Protein AF-A0A7Y4TZD8-F1 (afdb_monomer_lite)

Sequence (500 aa):
GLGSERELTDCLTLKDLHPASLALIRWRAQEIAGVLINPVQSFHPNSPPPSDTVLLTSAMRKTEESSTPYAEWLRQLRDVCTACDIPLIFDEVYTGFRLAPGGAQEYFGVRADLVVYGKTVAGGMPIGVVCGKRELMKRFDSDHPMRIAYVIGTFSAHPLVMGAMNEFLRWATQADTAHVYDTAQQRCARWVQATNQQLAASALPLRVVHFGTVWTVLFKEPSRYNWLLQYYLRAEGVTLSWVGTGRCLSSLDFTEDDYQELQDKLLRAARTMRSDAWWLSEEQQPGRAKIMRSRLVREMVGSLVRVPAPRMPAPLKNFYTEIMRRKHDDHVASHSNLINQFFHLLSSSVFIYCYVLVFSDLTLAMSLGLAALFVRQIGHAILEPPCHDKEELLLGLNTRKKTMVVGGYLLIPVIHLVSAGSVSLETLGATIPVVAWQWLLMTLAVVGGHVSYLAWKHDLRSAMIWFVKLATDPLTDIAAYYTSPSRLVQALQARKGEAL

Radius of gyration: 33.3 Å; chains: 1; bounding box: 78×75×93 Å

pLDDT: mean 82.66, std 14.9, range [31.16, 98.69]

Structure (mmCIF, N/CA/C/O backbone):
data_AF-A0A7Y4TZD8-F1
#
_entry.id   AF-A0A7Y4TZD8-F1
#
loop_
_atom_site.group_PDB
_atom_site.id
_atom_site.type_symbol
_atom_site.label_atom_id
_atom_site.label_alt_id
_atom_site.label_comp_id
_atom_site.label_asym_id
_atom_site.label_entity_id
_atom_site.label_seq_id
_atom_site.pdbx_PDB_ins_code
_atom_site.Cartn_x
_atom_site.Cartn_y
_atom_site.Cartn_z
_atom_site.occupancy
_atom_site.B_iso_or_equiv
_atom_site.auth_seq_id
_atom_site.auth_comp_id
_atom_site.auth_asym_id
_atom_site.auth_atom_id
_atom_site.pdbx_PDB_model_num
ATOM 1 N N . GLY A 1 1 ? -8.790 11.652 -5.255 1.00 31.16 1 GLY A N 1
ATOM 2 C CA . GLY A 1 1 ? -9.564 10.475 -5.706 1.00 31.16 1 GLY A CA 1
ATOM 3 C C . GLY A 1 1 ? -10.866 10.957 -6.310 1.00 31.16 1 GLY A C 1
ATOM 4 O O . GLY A 1 1 ? -11.084 12.160 -6.318 1.00 31.16 1 GLY A O 1
ATOM 5 N N . LEU A 1 2 ? -11.722 10.066 -6.814 1.00 34.69 2 LEU A N 1
ATOM 6 C CA . LEU A 1 2 ? -13.110 10.429 -7.130 1.00 34.69 2 LEU A CA 1
ATOM 7 C C . LEU A 1 2 ? -13.821 10.735 -5.803 1.00 34.69 2 LEU A C 1
ATOM 9 O O . LEU A 1 2 ? -14.190 9.821 -5.074 1.00 34.69 2 LEU A O 1
ATOM 13 N N . GLY A 1 3 ? -13.883 12.016 -5.450 1.00 44.25 3 GLY A N 1
ATOM 14 C CA . GLY A 1 3 ? -14.346 12.504 -4.153 1.00 44.25 3 GLY A CA 1
ATOM 15 C C . GLY A 1 3 ? -13.482 13.672 -3.687 1.00 44.25 3 GLY A C 1
ATOM 16 O O . GLY A 1 3 ? -12.367 13.455 -3.222 1.00 44.25 3 GLY A O 1
ATOM 17 N N . SER A 1 4 ? -14.026 14.883 -3.842 1.00 42.81 4 SER A N 1
ATOM 18 C CA . SER A 1 4 ? -13.440 16.196 -3.531 1.00 42.81 4 SER A CA 1
ATOM 19 C C . SER A 1 4 ? -12.148 16.549 -4.289 1.00 42.81 4 SER A C 1
ATOM 21 O O . SER A 1 4 ? -11.066 16.039 -4.011 1.00 42.81 4 SER A O 1
ATOM 23 N N . GLU A 1 5 ? -12.255 17.498 -5.225 1.00 53.72 5 GLU A N 1
ATOM 24 C CA . GLU A 1 5 ? -11.124 18.173 -5.884 1.00 53.72 5 GLU A CA 1
ATOM 25 C C . GLU A 1 5 ? -10.515 19.270 -4.989 1.00 53.72 5 GLU A C 1
ATOM 27 O O . GLU A 1 5 ? -10.215 20.372 -5.443 1.00 53.72 5 GLU A O 1
ATOM 32 N N . ARG A 1 6 ? -10.373 19.013 -3.686 1.00 64.44 6 ARG A N 1
ATOM 33 C CA . ARG A 1 6 ? -9.735 19.967 -2.778 1.00 64.44 6 ARG A CA 1
ATOM 34 C C . ARG A 1 6 ? -8.214 19.823 -2.857 1.00 64.44 6 ARG A C 1
ATOM 36 O O . ARG A 1 6 ? -7.688 18.710 -2.836 1.00 64.44 6 ARG A O 1
ATOM 43 N N . GLU A 1 7 ? -7.500 20.947 -2.910 1.00 65.81 7 GLU A N 1
ATOM 44 C CA . GLU A 1 7 ? -6.047 20.953 -2.723 1.00 65.81 7 GLU A CA 1
ATOM 45 C C . GLU A 1 7 ? -5.698 20.433 -1.318 1.00 65.81 7 GLU A C 1
ATOM 47 O O . GLU A 1 7 ? -6.195 20.943 -0.313 1.00 65.81 7 GLU A O 1
ATOM 52 N N . LEU A 1 8 ? -4.848 19.403 -1.253 1.00 68.31 8 LEU A N 1
ATOM 53 C CA . LEU A 1 8 ? -4.367 18.798 -0.006 1.00 68.31 8 LEU A CA 1
ATOM 54 C C . LEU A 1 8 ? -3.302 19.697 0.639 1.00 68.31 8 LEU A C 1
ATOM 56 O O . LEU A 1 8 ? -2.109 19.408 0.573 1.00 68.31 8 LEU A O 1
ATOM 60 N N . THR A 1 9 ? -3.729 20.813 1.223 1.00 83.19 9 THR A N 1
ATOM 61 C CA . THR A 1 9 ? -2.857 21.751 1.951 1.00 83.19 9 THR A CA 1
ATOM 62 C C . THR A 1 9 ? -2.741 21.428 3.443 1.00 83.19 9 THR A C 1
ATOM 64 O O . THR A 1 9 ? -1.870 21.964 4.120 1.00 83.19 9 THR A O 1
ATOM 67 N N . ASP A 1 10 ? -3.584 20.527 3.946 1.00 87.69 10 ASP A N 1
ATOM 68 C CA . ASP A 1 10 ? -3.750 20.164 5.357 1.00 87.69 10 ASP A CA 1
ATOM 69 C C . ASP A 1 10 ? -3.404 18.693 5.652 1.00 87.69 10 ASP A C 1
ATOM 71 O O . ASP A 1 10 ? -3.784 18.148 6.685 1.00 87.69 10 ASP A O 1
ATOM 75 N N . CYS A 1 11 ? -2.663 18.033 4.756 1.00 91.19 11 CYS A N 1
ATOM 76 C CA . CYS A 1 11 ? -2.251 16.641 4.918 1.00 91.19 11 CYS A CA 1
ATOM 77 C C . CYS A 1 11 ? -0.734 16.487 4.766 1.00 91.19 11 CYS A C 1
ATOM 79 O O . CYS A 1 11 ? -0.155 16.843 3.739 1.00 91.19 11 CYS A O 1
ATOM 81 N N . LEU A 1 12 ? -0.090 15.906 5.782 1.00 91.69 12 LEU A N 1
ATOM 82 C CA . LEU A 1 12 ? 1.316 15.510 5.741 1.00 91.69 12 LEU A CA 1
ATOM 83 C C . LEU A 1 12 ? 1.401 14.005 5.490 1.00 91.69 12 LEU A C 1
ATOM 85 O O . LEU A 1 12 ? 0.898 13.211 6.280 1.00 91.69 12 LEU A O 1
ATOM 89 N N . THR A 1 13 ? 2.057 13.607 4.399 1.00 92.19 13 THR A N 1
ATOM 90 C CA . THR A 1 13 ? 2.325 12.192 4.105 1.00 92.19 13 THR A CA 1
ATOM 91 C C . THR A 1 13 ? 3.734 11.843 4.554 1.00 92.19 13 THR A C 1
ATOM 93 O O . THR A 1 13 ? 4.719 12.421 4.096 1.00 92.19 13 THR A O 1
ATOM 96 N N . LEU A 1 14 ? 3.823 10.921 5.507 1.00 92.94 14 LEU A N 1
ATOM 97 C CA . LEU A 1 14 ? 5.066 10.527 6.158 1.00 92.94 14 LEU A CA 1
ATOM 98 C C . LEU A 1 14 ? 5.384 9.063 5.856 1.00 92.94 14 LEU A C 1
ATOM 100 O O . LEU A 1 14 ? 4.533 8.319 5.375 1.00 92.94 14 LEU A O 1
ATOM 104 N N . LYS A 1 15 ? 6.635 8.672 6.099 1.00 92.00 15 LYS A N 1
ATOM 105 C CA . LYS A 1 15 ? 7.133 7.335 5.807 1.00 92.00 15 LYS A CA 1
ATOM 106 C C . LYS A 1 15 ? 7.081 6.480 7.076 1.00 92.00 15 LYS A C 1
ATOM 108 O O . LYS A 1 15 ? 7.725 6.812 8.068 1.00 92.00 15 LYS A O 1
ATOM 113 N N . ASP A 1 16 ? 6.376 5.359 7.023 1.00 90.50 16 ASP A N 1
ATOM 114 C CA . ASP A 1 16 ? 6.403 4.329 8.060 1.00 90.50 16 ASP A CA 1
ATOM 115 C C . ASP A 1 16 ? 7.829 3.794 8.240 1.00 90.50 16 ASP A C 1
ATOM 117 O O . ASP A 1 16 ? 8.602 3.716 7.277 1.00 90.50 16 ASP A O 1
ATOM 121 N N . LEU A 1 17 ? 8.170 3.380 9.463 1.00 91.00 17 LEU A N 1
ATOM 122 C CA . LEU A 1 17 ? 9.485 2.827 9.813 1.00 91.00 17 LEU A CA 1
ATOM 123 C C . LEU A 1 17 ? 10.653 3.804 9.568 1.00 91.00 17 LEU A C 1
ATOM 125 O O . LEU A 1 17 ? 11.784 3.374 9.335 1.00 91.00 17 LEU A O 1
ATOM 129 N N . HIS A 1 18 ? 10.406 5.119 9.589 1.00 94.00 18 HIS A N 1
ATOM 130 C CA . HIS A 1 18 ? 11.447 6.123 9.374 1.00 94.00 18 HIS A CA 1
ATOM 131 C C . HIS A 1 18 ? 11.551 7.121 10.542 1.00 94.00 18 HIS A C 1
ATOM 133 O O . HIS A 1 18 ? 10.610 7.881 10.784 1.00 94.00 18 HIS A O 1
ATOM 139 N N . PRO A 1 19 ? 12.710 7.228 11.224 1.00 94.62 19 PRO A N 1
ATOM 140 C CA . PRO A 1 19 ? 12.874 8.116 12.381 1.00 94.62 19 PRO A CA 1
ATOM 141 C C . PRO A 1 19 ? 12.549 9.591 12.104 1.00 94.62 19 PRO A C 1
ATOM 143 O O . PRO A 1 19 ? 12.002 10.277 12.966 1.00 94.62 19 PRO A O 1
ATOM 146 N N . ALA A 1 20 ? 12.826 10.083 10.888 1.00 97.12 20 ALA A N 1
ATOM 147 C CA . ALA A 1 20 ? 12.509 11.468 10.519 1.00 97.12 20 ALA A CA 1
ATOM 148 C C . ALA A 1 20 ? 11.002 11.773 10.554 1.00 97.12 20 ALA A C 1
ATOM 150 O O . ALA A 1 20 ? 10.621 12.915 10.785 1.00 97.12 20 ALA A O 1
ATOM 151 N N . SER A 1 21 ? 10.141 10.769 10.363 1.00 97.00 21 SER A N 1
ATOM 152 C CA . SER A 1 21 ? 8.694 10.955 10.463 1.00 97.00 21 SER A CA 1
ATOM 153 C C . SER A 1 21 ? 8.269 11.214 11.907 1.00 97.00 21 SER A C 1
ATOM 155 O O . SER A 1 21 ? 7.516 12.151 12.150 1.00 97.00 21 SER A O 1
ATOM 157 N N . LEU A 1 22 ? 8.847 10.498 12.876 1.00 98.00 22 LEU A N 1
ATOM 158 C CA . LEU A 1 22 ? 8.639 10.779 14.301 1.00 98.00 22 LEU A CA 1
ATOM 159 C C . LEU A 1 22 ? 9.198 12.152 14.700 1.00 98.00 22 LEU A C 1
ATOM 161 O O . LEU A 1 22 ? 8.562 12.885 15.453 1.00 98.00 22 LEU A O 1
ATOM 165 N N . ALA A 1 23 ? 10.377 12.521 14.190 1.00 97.75 23 ALA A N 1
ATOM 166 C CA . ALA A 1 23 ? 10.980 13.828 14.455 1.00 97.75 23 ALA A CA 1
ATOM 167 C C . ALA A 1 23 ? 10.119 14.985 13.921 1.00 97.75 23 ALA A C 1
ATOM 169 O O . ALA A 1 23 ? 9.941 15.984 14.611 1.00 97.75 23 ALA A O 1
ATOM 170 N N . LEU A 1 24 ? 9.545 14.833 12.725 1.00 97.50 24 LEU A N 1
ATOM 171 C CA . LEU A 1 24 ? 8.686 15.847 12.122 1.00 97.50 24 LEU A CA 1
ATOM 172 C C . LEU A 1 24 ? 7.352 15.995 12.864 1.00 97.50 24 LEU A C 1
ATOM 174 O O . LEU A 1 24 ? 6.910 17.125 13.053 1.00 97.50 24 LEU A O 1
ATOM 178 N N . ILE A 1 25 ? 6.756 14.893 13.339 1.00 98.06 25 ILE A N 1
ATOM 179 C CA . ILE A 1 25 ? 5.557 14.948 14.195 1.00 98.06 25 ILE A CA 1
ATOM 180 C C . ILE A 1 25 ? 5.851 15.753 15.465 1.00 98.06 25 ILE A C 1
ATOM 182 O O . ILE A 1 25 ? 5.081 16.644 15.808 1.00 98.06 25 ILE A O 1
ATOM 186 N N . ARG A 1 26 ? 6.995 15.507 16.121 1.00 98.06 26 ARG A N 1
ATOM 187 C CA . ARG A 1 26 ? 7.417 16.297 17.291 1.00 98.06 26 ARG A CA 1
ATOM 188 C C . ARG A 1 26 ? 7.615 17.772 16.946 1.00 98.06 26 ARG A C 1
ATOM 190 O O . ARG A 1 26 ? 7.174 18.640 17.689 1.00 98.06 26 ARG A O 1
ATOM 197 N N . TRP A 1 27 ? 8.282 18.052 15.827 1.00 97.75 27 TRP A N 1
ATOM 198 C CA . TRP A 1 27 ? 8.618 19.415 15.416 1.00 97.75 27 TRP A CA 1
ATOM 199 C C . TRP A 1 27 ? 7.383 20.258 15.075 1.00 97.75 27 TRP A C 1
ATOM 201 O O . TRP A 1 27 ? 7.335 21.431 15.431 1.00 97.75 27 TRP A O 1
ATOM 211 N N . ARG A 1 28 ? 6.370 19.661 14.435 1.00 96.94 28 ARG A N 1
ATOM 212 C CA . ARG A 1 28 ? 5.128 20.343 14.032 1.00 96.94 28 ARG A CA 1
ATOM 213 C C . ARG A 1 28 ? 3.932 19.993 14.910 1.00 96.94 28 ARG A C 1
ATOM 215 O O . ARG A 1 28 ? 2.798 20.079 14.451 1.00 96.94 28 ARG A O 1
ATOM 222 N N . ALA A 1 29 ? 4.162 19.597 16.161 1.00 96.88 29 ALA A N 1
ATOM 223 C CA . ALA A 1 29 ? 3.106 19.081 17.030 1.00 96.88 29 ALA A CA 1
ATOM 224 C C . ALA A 1 29 ? 1.896 20.024 17.148 1.00 96.88 29 ALA A C 1
ATOM 226 O O . ALA A 1 29 ? 0.758 19.581 17.068 1.00 96.88 29 ALA A O 1
ATOM 227 N N . GLN A 1 30 ? 2.150 21.332 17.233 1.00 96.19 30 GLN A N 1
ATOM 228 C CA . GLN A 1 30 ? 1.119 22.372 17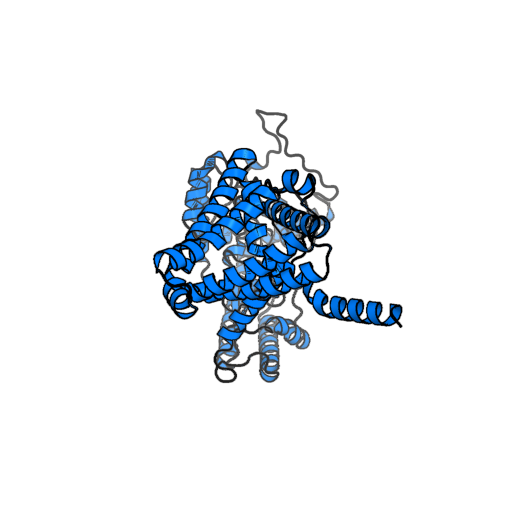.358 1.00 96.19 30 GLN A CA 1
ATOM 229 C C . GLN A 1 30 ? 0.262 22.568 16.093 1.00 96.19 30 GLN A C 1
ATOM 231 O O . GLN A 1 30 ? -0.743 23.270 16.131 1.00 96.19 30 GLN A O 1
ATOM 236 N N . GLU A 1 31 ? 0.655 21.974 14.966 1.00 95.75 31 GLU A N 1
ATOM 237 C CA . GLU A 1 31 ? -0.034 22.099 13.678 1.00 95.75 31 GLU A CA 1
ATOM 238 C C . GLU A 1 31 ? -0.778 20.813 13.281 1.00 95.75 31 GLU A C 1
ATOM 240 O O . GLU A 1 31 ? -1.495 20.793 12.280 1.00 95.75 31 GLU A O 1
ATOM 245 N N . ILE A 1 32 ? -0.595 19.719 14.029 1.00 97.12 32 ILE A N 1
ATOM 246 C CA . ILE A 1 32 ? -1.112 18.394 13.679 1.00 97.12 32 ILE A CA 1
ATOM 247 C C . ILE A 1 32 ? -2.362 18.096 14.509 1.00 97.12 32 ILE A C 1
ATOM 249 O O . ILE A 1 32 ? -2.285 17.859 15.708 1.00 97.12 32 ILE A O 1
ATOM 253 N N . ALA A 1 33 ? -3.518 18.029 13.845 1.00 95.50 33 ALA A N 1
ATOM 254 C CA . ALA A 1 33 ? -4.793 17.705 14.493 1.00 95.50 33 ALA A CA 1
ATOM 255 C C . ALA A 1 33 ? -4.950 16.213 14.856 1.00 95.50 33 ALA A C 1
ATOM 257 O O . ALA A 1 33 ? -5.783 15.853 15.683 1.00 95.50 33 ALA A O 1
ATOM 258 N N . GLY A 1 34 ? -4.186 15.332 14.213 1.00 97.38 34 GLY A N 1
ATOM 259 C CA . GLY A 1 34 ? -4.222 13.894 14.450 1.00 97.38 34 GLY A CA 1
ATOM 260 C C . GLY A 1 34 ? -3.286 13.150 13.507 1.00 97.38 34 GLY A C 1
ATOM 261 O O . GLY A 1 34 ? -2.982 13.623 12.410 1.00 97.38 34 GLY A O 1
ATOM 262 N N . VAL A 1 35 ? -2.837 11.973 13.928 1.00 98.19 35 VAL A N 1
ATOM 263 C CA . VAL A 1 35 ? -2.028 11.071 13.104 1.00 98.19 35 VAL A CA 1
ATOM 264 C C . VAL A 1 35 ? -2.875 9.867 12.729 1.00 98.19 35 VAL A C 1
ATOM 266 O O . VAL A 1 35 ? -3.227 9.063 13.585 1.00 98.19 35 VAL A O 1
ATOM 269 N N . LEU A 1 36 ? -3.186 9.732 11.441 1.00 97.50 36 LEU A N 1
ATOM 270 C CA . LEU A 1 36 ? -3.895 8.578 10.894 1.00 97.50 36 LEU A CA 1
ATOM 271 C C . LEU A 1 36 ? -2.901 7.554 10.348 1.00 97.50 36 LEU A C 1
ATOM 273 O O . LEU A 1 36 ? -2.093 7.879 9.480 1.00 97.50 36 LEU A O 1
ATOM 277 N N . ILE A 1 37 ? -3.010 6.308 10.803 1.00 95.31 37 ILE A N 1
ATOM 278 C CA . ILE A 1 37 ? -2.233 5.183 10.281 1.00 95.31 37 ILE A CA 1
ATOM 279 C C . ILE A 1 37 ? -3.145 3.997 9.986 1.00 95.31 37 ILE A C 1
ATOM 281 O O . ILE A 1 37 ? -4.092 3.726 10.721 1.00 95.31 37 ILE A O 1
ATOM 285 N N . ASN A 1 38 ? -2.861 3.280 8.901 1.00 93.31 38 ASN A N 1
ATOM 286 C CA . ASN A 1 38 ? -3.525 2.021 8.590 1.00 93.31 38 ASN A CA 1
ATOM 287 C C . ASN A 1 38 ? -2.574 0.865 8.940 1.00 93.31 38 ASN A C 1
ATOM 289 O O . ASN A 1 38 ? -1.604 0.663 8.203 1.00 93.31 38 ASN A O 1
ATOM 293 N N . PRO A 1 39 ? -2.834 0.079 10.005 1.00 90.81 39 PRO A N 1
ATOM 294 C CA . PRO A 1 39 ? -1.927 -0.982 10.448 1.00 90.81 39 PRO A CA 1
ATOM 295 C C . PRO A 1 39 ? -1.656 -2.076 9.404 1.00 90.81 39 PRO A C 1
ATOM 297 O O . PRO A 1 39 ? -0.681 -2.818 9.532 1.00 90.81 39 PRO A O 1
ATOM 300 N N . VAL A 1 40 ? -2.455 -2.169 8.329 1.00 85.75 40 VAL A N 1
ATOM 301 C CA . VAL A 1 40 ? -2.164 -3.060 7.191 1.00 85.75 40 VAL A CA 1
ATOM 302 C C . VAL A 1 40 ? -0.855 -2.701 6.478 1.00 85.75 40 VAL A C 1
ATOM 304 O O . VAL A 1 40 ? -0.294 -3.544 5.783 1.00 85.75 40 VAL A O 1
ATOM 307 N N . GLN A 1 41 ? -0.340 -1.477 6.654 1.00 81.62 41 GLN A N 1
ATOM 308 C CA . GLN A 1 41 ? 0.971 -1.066 6.141 1.00 81.62 41 GLN A CA 1
ATOM 309 C C . GLN A 1 41 ? 2.112 -1.920 6.706 1.00 81.62 41 GLN A C 1
ATOM 311 O O . GLN A 1 41 ? 3.137 -2.034 6.045 1.00 81.62 41 GLN A O 1
ATOM 316 N N . SER A 1 42 ? 1.919 -2.622 7.828 1.00 79.31 42 SER A N 1
ATOM 317 C CA . SER A 1 42 ? 2.833 -3.687 8.273 1.00 79.31 42 SER A CA 1
ATOM 318 C C . SER A 1 42 ? 3.115 -4.738 7.192 1.00 79.31 42 SER A C 1
ATOM 320 O O . SER A 1 42 ? 4.225 -5.254 7.103 1.00 79.31 42 SER A O 1
ATOM 322 N N . PHE A 1 43 ? 2.135 -5.027 6.330 1.00 74.75 43 PHE A N 1
ATOM 323 C CA . PHE A 1 43 ? 2.238 -6.046 5.288 1.00 74.75 43 PHE A CA 1
ATOM 324 C C . PHE A 1 43 ? 2.904 -5.540 3.997 1.00 74.75 43 PHE A C 1
ATOM 326 O O . PHE A 1 43 ? 3.431 -6.325 3.203 1.00 74.75 43 PHE A O 1
ATOM 333 N N . HIS A 1 44 ? 2.876 -4.226 3.764 1.00 77.00 44 HIS A N 1
ATOM 334 C CA . HIS A 1 44 ? 3.448 -3.581 2.580 1.00 77.00 44 HIS A CA 1
ATOM 335 C C . HIS A 1 44 ? 3.866 -2.126 2.884 1.00 77.00 44 HIS A C 1
ATOM 337 O O . HIS A 1 44 ? 3.261 -1.181 2.364 1.00 77.00 44 HIS A O 1
ATOM 343 N N . PRO A 1 45 ? 4.895 -1.918 3.725 1.00 77.62 45 PRO A N 1
ATOM 344 C CA . PRO A 1 45 ? 5.206 -0.598 4.261 1.00 77.62 45 PRO A CA 1
ATOM 345 C C . PRO A 1 45 ? 5.602 0.375 3.151 1.00 77.62 45 PRO A C 1
ATOM 347 O O . PRO A 1 45 ? 6.407 0.051 2.271 1.00 77.62 45 PRO A O 1
ATOM 350 N N . ASN A 1 46 ? 5.049 1.591 3.208 1.00 81.06 46 ASN A N 1
ATOM 351 C CA . ASN A 1 46 ? 5.344 2.693 2.281 1.00 81.06 46 ASN A CA 1
ATOM 352 C C . ASN A 1 46 ? 5.111 2.358 0.806 1.00 81.06 46 ASN A C 1
ATOM 354 O O . ASN A 1 46 ? 5.720 2.957 -0.083 1.00 81.06 46 ASN A O 1
ATOM 358 N N . SER A 1 47 ? 4.260 1.369 0.552 1.00 73.12 47 SER A N 1
ATOM 359 C CA . SER A 1 47 ? 3.966 0.875 -0.782 1.00 73.12 47 SER A CA 1
ATOM 360 C C . SER A 1 47 ? 2.470 1.007 -1.052 1.00 73.12 47 SER A C 1
ATOM 362 O O . SER A 1 47 ? 1.655 0.841 -0.136 1.00 73.12 47 SER A O 1
ATOM 364 N N . PRO A 1 48 ? 2.074 1.315 -2.300 1.00 66.38 48 PRO A N 1
ATOM 365 C CA . PRO A 1 48 ? 0.668 1.297 -2.661 1.00 66.38 48 PRO A CA 1
ATOM 366 C C . PRO A 1 48 ? 0.094 -0.113 -2.459 1.00 66.38 48 PRO A C 1
ATOM 368 O O . PRO A 1 48 ? 0.843 -1.096 -2.516 1.00 66.38 48 PRO A O 1
ATOM 371 N N . PRO A 1 49 ? -1.235 -0.235 -2.276 1.00 62.75 49 PRO A N 1
ATOM 372 C CA . PRO A 1 49 ? -1.883 -1.532 -2.239 1.00 62.75 49 PRO A CA 1
ATOM 373 C C . PRO A 1 49 ? -1.485 -2.354 -3.472 1.00 62.75 49 PRO A C 1
ATOM 375 O O . PRO A 1 49 ? -1.359 -1.789 -4.567 1.00 62.75 49 PRO A O 1
ATOM 378 N N . PRO A 1 50 ? -1.312 -3.673 -3.323 1.00 61.25 50 PRO A N 1
ATOM 379 C CA . PRO A 1 50 ? -1.016 -4.551 -4.441 1.00 61.25 50 PRO A CA 1
ATOM 380 C C . PRO A 1 50 ? -2.040 -4.349 -5.566 1.00 61.25 50 PRO A C 1
ATOM 382 O O . PRO A 1 50 ? -3.238 -4.536 -5.368 1.00 61.25 50 PRO A O 1
ATOM 385 N N . SER A 1 51 ? -1.561 -3.924 -6.731 1.00 58.16 51 SER A N 1
ATOM 386 C CA . SER A 1 51 ? -2.336 -3.784 -7.966 1.00 58.16 51 SER A CA 1
ATOM 387 C C . SER A 1 51 ? -1.561 -4.410 -9.120 1.00 58.16 51 SER A C 1
ATOM 389 O O . SER A 1 51 ? -0.360 -4.672 -8.984 1.00 58.16 51 SER A O 1
ATOM 391 N N . ASP A 1 52 ? -2.213 -4.614 -10.263 1.00 50.00 52 ASP A N 1
ATOM 392 C CA . ASP A 1 52 ? -1.571 -5.180 -11.456 1.00 50.00 52 ASP A CA 1
ATOM 393 C C . ASP A 1 52 ? -0.311 -4.406 -11.875 1.00 50.00 52 ASP A C 1
ATOM 395 O O . ASP A 1 52 ? 0.673 -4.996 -12.319 1.00 50.00 52 ASP A O 1
ATOM 399 N N . THR A 1 53 ? -0.272 -3.093 -11.630 1.00 47.22 53 THR A N 1
ATOM 400 C CA . THR A 1 53 ? 0.904 -2.250 -11.889 1.00 47.22 53 THR A CA 1
ATOM 401 C C . THR A 1 53 ? 2.070 -2.552 -10.938 1.00 47.22 53 THR A C 1
ATOM 403 O O . THR A 1 53 ? 3.230 -2.468 -11.336 1.00 47.22 53 THR A O 1
ATOM 406 N N . VAL A 1 54 ? 1.784 -2.945 -9.690 1.00 51.34 54 VAL A N 1
ATOM 407 C CA . VAL A 1 54 ? 2.781 -3.337 -8.672 1.00 51.34 54 VAL A CA 1
ATOM 408 C C . VAL A 1 54 ? 3.304 -4.762 -8.922 1.00 51.34 54 VAL A C 1
ATOM 410 O O . VAL A 1 54 ? 4.415 -5.092 -8.515 1.00 51.34 54 VAL A O 1
ATOM 413 N N . LEU A 1 55 ? 2.556 -5.606 -9.648 1.00 49.69 55 LEU A N 1
ATOM 414 C CA . LEU A 1 55 ? 2.983 -6.960 -10.044 1.00 49.69 55 LEU A CA 1
ATOM 415 C C . LEU A 1 55 ? 4.121 -6.975 -11.083 1.00 49.69 55 LEU A C 1
ATOM 417 O O . LEU A 1 55 ? 4.775 -8.004 -11.261 1.00 49.69 55 LEU A O 1
ATOM 421 N N . LEU A 1 56 ? 4.384 -5.842 -11.744 1.00 42.28 56 LEU A N 1
ATOM 422 C CA . LEU A 1 56 ? 5.424 -5.695 -12.770 1.00 42.28 56 LEU A CA 1
ATOM 423 C C . LEU A 1 56 ? 6.839 -5.551 -12.191 1.00 42.28 56 LEU A C 1
ATOM 425 O O . LEU A 1 56 ? 7.824 -5.760 -12.903 1.00 42.28 56 LEU A O 1
ATOM 429 N N . THR A 1 57 ? 6.962 -5.195 -10.911 1.00 39.28 57 THR A N 1
ATOM 430 C CA . THR A 1 57 ? 8.244 -4.992 -10.232 1.00 39.28 57 THR A CA 1
ATOM 431 C C . THR A 1 57 ? 8.367 -5.955 -9.054 1.00 39.28 57 THR A C 1
ATOM 433 O O . THR A 1 57 ? 8.214 -5.586 -7.894 1.00 39.28 57 THR A O 1
ATOM 436 N N . SER A 1 58 ? 8.722 -7.211 -9.348 1.00 40.88 58 SER A N 1
ATOM 437 C CA . SER A 1 58 ? 8.959 -8.287 -8.364 1.00 40.88 58 SER A CA 1
ATOM 438 C C . SER A 1 58 ? 9.868 -7.888 -7.183 1.00 40.88 58 SER A C 1
ATOM 440 O O . SER A 1 58 ? 9.784 -8.467 -6.108 1.00 40.88 58 SER A O 1
ATOM 442 N N . ALA A 1 59 ? 10.701 -6.855 -7.356 1.00 38.06 59 ALA A N 1
ATOM 443 C CA . ALA A 1 59 ? 11.598 -6.309 -6.337 1.00 38.06 59 ALA A CA 1
ATOM 444 C C . ALA A 1 59 ? 10.947 -5.335 -5.325 1.00 38.06 59 ALA A C 1
ATOM 446 O O . ALA A 1 59 ? 11.645 -4.864 -4.429 1.00 38.06 59 ALA A O 1
ATOM 447 N N . MET A 1 60 ? 9.660 -4.982 -5.457 1.00 37.72 60 MET A N 1
ATOM 448 C CA . MET A 1 60 ? 9.020 -3.962 -4.602 1.00 37.72 60 MET A CA 1
ATOM 449 C C . MET A 1 60 ? 8.166 -4.509 -3.456 1.00 37.72 60 MET A C 1
ATOM 451 O O . MET A 1 60 ? 7.670 -3.722 -2.656 1.00 37.72 60 MET A O 1
ATOM 455 N N . ARG A 1 61 ? 8.027 -5.830 -3.306 1.00 45.06 61 ARG A N 1
ATOM 456 C CA . ARG A 1 61 ? 7.399 -6.399 -2.107 1.00 45.06 61 ARG A CA 1
ATOM 457 C C . ARG A 1 61 ? 8.462 -6.798 -1.093 1.00 45.06 61 ARG A C 1
ATOM 459 O O . ARG A 1 61 ? 9.005 -7.896 -1.147 1.00 45.06 61 ARG A O 1
ATOM 466 N N . LYS A 1 62 ? 8.741 -5.889 -0.160 1.00 44.06 62 LYS A N 1
ATOM 467 C CA . LYS A 1 62 ? 9.369 -6.223 1.121 1.00 44.06 62 LYS A CA 1
ATOM 468 C C . LYS A 1 62 ? 8.253 -6.489 2.123 1.00 44.06 62 LYS A C 1
ATOM 470 O O . LYS A 1 62 ? 7.864 -5.599 2.868 1.00 44.06 62 LYS A O 1
ATOM 475 N N . THR A 1 63 ? 7.670 -7.677 2.057 1.00 47.81 63 THR A N 1
ATOM 476 C CA . THR A 1 63 ? 6.803 -8.155 3.132 1.00 47.81 63 THR A CA 1
ATOM 477 C C . THR A 1 63 ? 7.705 -8.938 4.074 1.00 47.81 63 THR A C 1
ATOM 479 O O . THR A 1 63 ? 8.233 -9.981 3.690 1.00 47.81 63 THR A O 1
ATOM 482 N N . GLU A 1 64 ? 7.972 -8.381 5.250 1.00 49.91 64 GLU A N 1
ATOM 483 C CA . GLU A 1 64 ? 8.757 -9.051 6.285 1.00 49.91 64 GLU A CA 1
ATOM 484 C C . GLU A 1 64 ? 7.816 -9.928 7.120 1.00 49.91 64 GLU A C 1
ATOM 486 O O . GLU A 1 64 ? 6.737 -9.495 7.513 1.00 49.91 64 GLU A O 1
ATOM 491 N N . GLU A 1 65 ? 8.208 -11.182 7.353 1.00 48.88 65 GLU A N 1
ATOM 492 C CA . GLU A 1 65 ? 7.427 -12.175 8.111 1.00 48.88 65 GLU A CA 1
ATOM 493 C C . GLU A 1 65 ? 7.305 -11.825 9.607 1.00 48.88 65 GLU A C 1
ATOM 495 O O . GLU A 1 65 ? 6.515 -12.439 10.319 1.00 48.88 65 GLU A O 1
ATOM 500 N N . SER A 1 66 ? 8.052 -10.831 10.102 1.00 51.38 66 SER A N 1
ATOM 501 C CA . SER A 1 66 ? 8.021 -10.433 11.508 1.00 51.38 66 SER A CA 1
ATOM 502 C C . SER A 1 66 ? 7.143 -9.203 11.725 1.00 51.38 66 SER A C 1
ATOM 504 O O . SER A 1 66 ? 7.491 -8.098 11.314 1.00 51.38 66 SER A O 1
ATOM 506 N N . SER A 1 67 ? 6.051 -9.364 12.466 1.00 64.88 67 SER A N 1
ATOM 507 C CA . SER A 1 67 ? 5.241 -8.259 12.996 1.00 64.88 67 SER A CA 1
ATOM 508 C C . SER A 1 67 ? 6.001 -7.360 13.986 1.00 64.88 67 SER A C 1
ATOM 510 O O . SER A 1 67 ? 5.568 -6.239 14.245 1.00 64.88 67 SER A O 1
ATOM 512 N N . THR A 1 68 ? 7.143 -7.813 14.514 1.00 76.62 68 THR A N 1
ATOM 513 C CA . THR A 1 68 ? 7.891 -7.165 15.604 1.00 76.62 68 THR A CA 1
ATOM 514 C C . THR A 1 68 ? 8.421 -5.759 15.285 1.00 76.62 68 THR A C 1
ATOM 516 O O . THR A 1 68 ? 8.158 -4.856 16.079 1.00 76.62 68 THR A O 1
ATOM 519 N N . PRO A 1 69 ? 9.113 -5.495 14.154 1.00 85.62 69 PRO A N 1
ATOM 520 C CA . PRO A 1 69 ? 9.612 -4.150 13.849 1.00 85.62 69 PRO A CA 1
ATOM 521 C C . PRO A 1 69 ? 8.480 -3.137 13.663 1.00 85.62 69 PRO A C 1
ATOM 523 O O . PRO A 1 69 ? 8.613 -1.973 14.037 1.00 85.62 69 PRO A O 1
ATOM 526 N N . TYR A 1 70 ? 7.346 -3.580 13.111 1.00 88.94 70 TYR A N 1
ATOM 527 C CA . TYR A 1 70 ? 6.188 -2.715 12.925 1.00 88.94 70 TYR A CA 1
ATOM 528 C C . TYR A 1 70 ? 5.430 -2.474 14.237 1.00 88.94 70 TYR A C 1
ATOM 530 O O . TYR A 1 70 ? 5.000 -1.351 14.484 1.00 88.94 70 TYR A O 1
ATOM 538 N N . ALA A 1 71 ? 5.321 -3.483 15.109 1.00 90.38 71 ALA A N 1
ATOM 539 C CA . ALA A 1 71 ? 4.785 -3.312 16.461 1.00 90.38 71 ALA A CA 1
ATOM 540 C C . ALA A 1 71 ? 5.588 -2.259 17.243 1.00 90.38 71 ALA A C 1
ATOM 542 O O . ALA A 1 71 ? 5.021 -1.332 17.819 1.00 90.38 71 ALA A O 1
ATOM 543 N N . GLU A 1 72 ? 6.918 -2.357 17.189 1.00 93.69 72 GLU A N 1
ATOM 544 C CA . GLU A 1 72 ? 7.827 -1.399 17.818 1.00 93.69 72 GLU A CA 1
ATOM 545 C C . GLU A 1 72 ? 7.667 0.014 17.238 1.00 93.69 72 GLU A C 1
ATOM 547 O O . GLU A 1 72 ? 7.604 0.993 17.979 1.00 93.69 72 GLU A O 1
ATOM 552 N N . TRP A 1 73 ? 7.521 0.133 15.919 1.00 94.69 73 TRP A N 1
ATOM 553 C CA . TRP A 1 73 ? 7.220 1.407 15.269 1.00 94.69 73 TRP A CA 1
ATOM 554 C C . TRP A 1 73 ? 5.893 2.017 15.726 1.00 94.69 73 TRP A C 1
ATOM 556 O O . TRP A 1 73 ? 5.848 3.205 16.043 1.00 94.69 73 TRP A O 1
ATOM 566 N N . LEU A 1 74 ? 4.820 1.222 15.797 1.00 96.31 74 LEU A N 1
ATOM 567 C CA . LEU A 1 74 ? 3.523 1.688 16.292 1.00 96.31 74 LEU A CA 1
ATOM 568 C C . LEU A 1 74 ? 3.609 2.136 17.753 1.00 96.31 74 LEU A C 1
ATOM 570 O O . LEU A 1 74 ? 2.996 3.141 18.113 1.00 96.31 74 LEU A O 1
ATOM 574 N N . ARG A 1 75 ? 4.399 1.439 18.577 1.00 97.31 75 ARG A N 1
ATOM 575 C CA . ARG A 1 75 ? 4.661 1.823 19.967 1.00 97.31 75 ARG A CA 1
ATOM 576 C C . ARG A 1 75 ? 5.379 3.170 20.046 1.00 97.31 75 ARG A C 1
ATOM 578 O O . ARG A 1 75 ? 4.911 4.066 20.738 1.00 97.31 75 ARG A O 1
ATOM 585 N N . GLN A 1 76 ? 6.442 3.365 19.268 1.00 98.12 76 GLN A N 1
ATOM 586 C CA . GLN A 1 76 ? 7.144 4.652 19.194 1.00 98.12 76 GLN A CA 1
ATOM 587 C C . GLN A 1 76 ? 6.238 5.777 18.681 1.00 98.12 76 GLN A C 1
ATOM 589 O O . GLN A 1 76 ? 6.273 6.890 19.205 1.00 98.12 76 GLN A O 1
ATOM 594 N N . LEU A 1 77 ? 5.407 5.501 17.673 1.00 98.19 77 LEU A N 1
ATOM 595 C CA . LEU A 1 77 ? 4.442 6.461 17.145 1.00 98.19 77 LEU A CA 1
ATOM 596 C C . LEU A 1 77 ? 3.414 6.860 18.208 1.00 98.19 77 LEU A C 1
ATOM 598 O O . LEU A 1 77 ? 3.144 8.049 18.377 1.00 98.19 77 LEU A O 1
ATOM 602 N N . ARG A 1 78 ? 2.886 5.884 18.954 1.00 98.50 78 ARG A N 1
ATOM 603 C CA . ARG A 1 78 ? 1.999 6.104 20.101 1.00 98.50 78 ARG A CA 1
ATOM 604 C C . ARG A 1 78 ? 2.665 6.962 21.167 1.00 98.50 78 ARG A C 1
ATOM 606 O O . ARG A 1 78 ? 2.034 7.915 21.618 1.00 98.50 78 ARG A O 1
ATOM 613 N N . ASP A 1 79 ? 3.910 6.668 21.529 1.00 98.50 79 ASP A N 1
ATOM 614 C CA . ASP A 1 79 ? 4.660 7.433 22.529 1.00 98.50 79 ASP A CA 1
ATOM 615 C C . ASP A 1 79 ? 4.837 8.894 22.092 1.00 98.50 79 ASP A C 1
ATOM 617 O O . ASP A 1 79 ? 4.597 9.810 22.877 1.00 98.50 79 ASP A O 1
ATOM 621 N N . VAL A 1 80 ? 5.177 9.133 20.817 1.00 98.44 80 VAL A N 1
ATOM 622 C CA . VAL A 1 80 ? 5.268 10.493 20.257 1.00 98.44 80 VAL A CA 1
ATOM 623 C C . VAL A 1 80 ? 3.923 11.207 20.279 1.00 98.44 80 VAL A C 1
ATOM 625 O O . VAL A 1 80 ? 3.856 12.345 20.732 1.00 98.44 80 VAL A O 1
ATOM 628 N N . CYS A 1 81 ? 2.859 10.552 19.817 1.00 98.44 81 CYS A N 1
ATOM 629 C CA . CYS A 1 81 ? 1.522 11.140 19.793 1.00 98.44 81 CYS A CA 1
ATOM 630 C C . CYS A 1 81 ? 1.065 11.523 21.207 1.00 98.44 81 CYS A C 1
ATOM 632 O O . CYS A 1 81 ? 0.591 12.631 21.417 1.00 98.44 81 CYS A O 1
ATOM 634 N N . THR A 1 82 ? 1.295 10.656 22.199 1.00 98.31 82 THR A N 1
ATOM 635 C CA . THR A 1 82 ? 1.012 10.955 23.611 1.00 98.31 82 THR A CA 1
ATOM 636 C C . THR A 1 82 ? 1.838 12.131 24.130 1.00 98.31 82 THR A C 1
ATOM 638 O O . THR A 1 82 ? 1.283 13.026 24.755 1.00 98.31 82 THR A O 1
ATOM 641 N N . ALA A 1 83 ? 3.149 12.156 23.870 1.00 98.25 83 ALA A N 1
ATOM 642 C CA . ALA A 1 83 ? 4.030 13.227 24.344 1.00 98.25 83 ALA A CA 1
ATOM 643 C C . ALA A 1 83 ? 3.702 14.598 23.728 1.00 98.25 83 ALA A C 1
ATOM 645 O O . ALA A 1 83 ? 3.998 15.630 24.325 1.00 98.25 83 ALA A O 1
ATOM 646 N N . CYS A 1 84 ? 3.113 14.604 22.533 1.00 98.19 84 CYS A N 1
ATOM 647 C CA . CYS A 1 84 ? 2.739 15.808 21.802 1.00 98.19 84 CYS A CA 1
ATOM 648 C C . CYS A 1 84 ? 1.258 16.192 21.950 1.00 98.19 84 CYS A C 1
ATOM 650 O O . CYS A 1 84 ? 0.858 17.174 21.336 1.00 98.19 84 CYS A O 1
ATOM 652 N N . ASP A 1 85 ? 0.469 15.436 22.724 1.00 97.38 85 ASP A N 1
ATOM 653 C CA . ASP A 1 85 ? -0.993 15.579 22.833 1.00 97.38 85 ASP A CA 1
ATOM 654 C C . ASP A 1 85 ? -1.719 15.542 21.471 1.00 97.38 85 ASP A C 1
ATOM 656 O O . ASP A 1 85 ? -2.634 16.307 21.181 1.00 97.38 85 ASP A O 1
ATOM 660 N N . ILE A 1 86 ? -1.279 14.634 20.597 1.00 98.31 86 ILE A N 1
ATOM 661 C CA . ILE A 1 86 ? -1.852 14.423 19.267 1.00 98.31 86 ILE A CA 1
ATOM 662 C C . ILE A 1 86 ? -2.665 13.123 19.278 1.00 98.31 86 ILE A C 1
ATOM 664 O O . ILE A 1 86 ? -2.118 12.071 19.625 1.00 98.31 86 ILE A O 1
ATOM 668 N N . PRO A 1 87 ? -3.938 13.131 18.841 1.00 98.12 87 PRO A N 1
ATOM 669 C CA . PRO A 1 87 ? -4.715 11.908 18.694 1.00 98.12 87 PRO A CA 1
ATOM 670 C C . PRO A 1 87 ? -4.096 10.950 17.669 1.00 98.12 87 PRO A C 1
ATOM 672 O O . PRO A 1 87 ? -3.952 11.284 16.490 1.00 98.12 87 PRO A O 1
ATOM 675 N N . LEU A 1 88 ? -3.779 9.730 18.099 1.00 98.62 88 LEU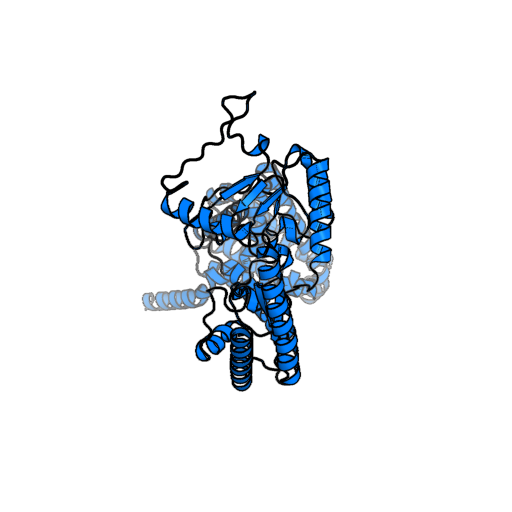 A N 1
ATOM 676 C CA . LEU A 1 88 ? -3.439 8.624 17.206 1.00 98.62 88 LEU A CA 1
ATOM 677 C C . LEU A 1 88 ? -4.724 7.938 16.737 1.00 98.62 88 LEU A C 1
ATOM 679 O O . LEU A 1 88 ? -5.540 7.507 17.553 1.00 98.62 88 LEU A O 1
ATOM 683 N N . ILE A 1 89 ? -4.882 7.804 15.425 1.00 98.69 89 ILE A N 1
ATOM 684 C CA . ILE A 1 89 ? -6.066 7.246 14.775 1.00 98.69 89 ILE A CA 1
ATOM 685 C C . ILE A 1 89 ? -5.660 5.996 14.000 1.00 98.69 89 ILE A C 1
ATOM 687 O O . ILE A 1 89 ? -4.822 6.066 13.100 1.00 98.69 89 ILE A O 1
ATOM 691 N N . PHE A 1 90 ? -6.270 4.856 14.319 1.00 98.25 90 PHE A N 1
ATOM 692 C CA . PHE A 1 90 ? -6.095 3.631 13.538 1.00 98.25 90 PHE A CA 1
ATOM 693 C C . PHE A 1 90 ? -7.222 3.473 12.513 1.00 98.25 90 PHE A C 1
ATOM 695 O O . PHE A 1 90 ? -8.401 3.424 12.862 1.00 98.25 90 PHE A O 1
ATOM 702 N N . ASP A 1 91 ? -6.861 3.351 11.237 1.00 97.75 91 ASP A N 1
ATOM 703 C CA . ASP A 1 91 ? -7.752 2.841 10.195 1.00 97.75 91 ASP A CA 1
ATOM 704 C C . ASP A 1 91 ? -7.744 1.310 10.235 1.00 97.75 91 ASP A C 1
ATOM 706 O O . ASP A 1 91 ? -6.916 0.641 9.615 1.00 97.75 91 ASP A O 1
ATOM 710 N N . GLU A 1 92 ? -8.694 0.764 10.983 1.00 96.94 92 GLU A N 1
ATOM 711 C CA . GLU A 1 92 ? -8.912 -0.664 11.172 1.00 96.94 92 GLU A CA 1
ATOM 712 C C . GLU A 1 92 ? -10.043 -1.203 10.287 1.00 96.94 92 GLU A C 1
ATOM 714 O O . GLU A 1 92 ? -10.576 -2.289 10.521 1.00 96.94 92 GLU A O 1
ATOM 719 N N . VAL A 1 93 ? -10.398 -0.503 9.203 1.00 95.62 93 VAL A N 1
ATOM 720 C CA . VAL A 1 93 ? -11.460 -0.943 8.283 1.00 95.62 93 VAL A CA 1
ATOM 721 C C . VAL A 1 93 ? -11.112 -2.282 7.612 1.00 95.62 93 VAL A C 1
ATOM 723 O O . VAL A 1 93 ? -11.990 -2.969 7.089 1.00 95.62 93 VAL A O 1
ATOM 726 N N . TYR A 1 94 ? -9.833 -2.663 7.565 1.00 91.06 94 TYR A N 1
ATOM 727 C CA . TYR A 1 94 ? -9.390 -3.970 7.065 1.00 91.06 94 TYR A CA 1
ATOM 728 C C . TYR A 1 94 ? -8.897 -4.917 8.167 1.00 91.06 94 TYR A C 1
ATOM 730 O O . TYR A 1 94 ? -9.150 -6.117 8.081 1.00 91.06 94 TYR A O 1
ATOM 738 N N . THR A 1 95 ? -8.188 -4.399 9.171 1.00 92.06 95 THR A N 1
ATOM 739 C CA . THR A 1 95 ? -7.531 -5.198 10.220 1.00 92.06 95 THR A CA 1
ATOM 740 C C . THR A 1 95 ? -8.422 -5.486 11.429 1.00 92.06 95 THR A C 1
ATOM 742 O O . THR A 1 95 ? -8.196 -6.482 12.124 1.00 92.06 95 THR A O 1
ATOM 745 N N . GLY A 1 96 ? -9.448 -4.661 11.653 1.00 94.69 96 GLY A N 1
ATOM 746 C CA . GLY A 1 96 ? -10.365 -4.778 12.779 1.00 94.69 96 GLY A CA 1
ATOM 747 C C . GLY A 1 96 ? -11.139 -6.088 12.734 1.00 94.69 96 GLY A C 1
ATOM 748 O O . GLY A 1 96 ? -11.667 -6.470 11.683 1.00 94.69 96 GLY A O 1
ATOM 749 N N . PHE A 1 97 ? -11.181 -6.785 13.873 1.00 94.75 97 PHE A N 1
ATOM 750 C CA . PHE A 1 97 ? -11.782 -8.116 14.008 1.00 94.75 97 PHE A CA 1
ATOM 751 C C . PHE A 1 97 ? -11.264 -9.135 12.977 1.00 94.75 97 PHE A C 1
ATOM 753 O O . PHE A 1 97 ? -11.986 -10.023 12.531 1.00 94.75 97 PHE A O 1
ATOM 760 N N . ARG A 1 98 ? -10.027 -8.962 12.502 1.00 92.31 98 ARG A N 1
ATOM 761 C CA . ARG A 1 98 ? -9.395 -9.875 11.540 1.00 92.31 98 ARG A CA 1
ATOM 762 C C . ARG A 1 98 ? -8.094 -10.441 12.072 1.00 92.31 98 ARG A C 1
ATOM 764 O O . ARG A 1 98 ? -7.862 -11.635 11.934 1.00 92.31 98 ARG A O 1
ATOM 771 N N . LEU A 1 99 ? -7.250 -9.585 12.635 1.00 90.19 99 LEU A N 1
ATOM 772 C CA . LEU A 1 99 ? -5.961 -10.004 13.192 1.00 90.19 99 LEU A CA 1
ATOM 773 C C . LEU A 1 99 ? -6.105 -10.634 14.578 1.00 90.19 99 LEU A C 1
ATOM 775 O O . LEU A 1 99 ? -5.371 -11.549 14.921 1.00 90.19 99 LEU A O 1
ATOM 779 N N . ALA A 1 100 ? -7.064 -10.136 15.344 1.00 92.94 100 ALA A N 1
ATOM 780 C CA . ALA A 1 100 ? -7.458 -10.610 16.659 1.00 92.94 100 ALA A CA 1
ATOM 781 C C . ALA A 1 100 ? -8.912 -10.164 16.902 1.00 92.94 100 ALA A C 1
ATOM 783 O O . ALA A 1 100 ? -9.393 -9.281 16.168 1.00 92.94 100 ALA A O 1
ATOM 784 N N . PRO A 1 101 ? -9.611 -10.705 17.917 1.00 94.94 101 PRO A N 1
ATOM 785 C CA . PRO A 1 101 ? -10.935 -10.218 18.306 1.00 94.94 101 PRO A CA 1
ATOM 786 C C . PRO A 1 101 ? -10.956 -8.700 18.556 1.00 94.94 101 PRO A C 1
ATOM 788 O O . PRO A 1 101 ? -11.856 -8.010 18.085 1.00 94.94 101 PRO A O 1
ATOM 791 N N . GLY A 1 102 ? -9.920 -8.150 19.194 1.00 94.19 102 GLY A N 1
ATOM 792 C CA . GLY A 1 102 ? -9.701 -6.718 19.414 1.00 94.19 102 GLY A CA 1
ATOM 793 C C . GLY A 1 102 ? -8.975 -5.980 18.281 1.00 94.19 102 GLY A C 1
ATOM 794 O O . GLY A 1 102 ? -8.559 -4.836 18.464 1.00 94.19 102 GLY A O 1
ATOM 795 N N . GLY A 1 103 ? -8.814 -6.600 17.107 1.00 93.94 103 GLY A N 1
ATOM 796 C CA . GLY A 1 103 ? -8.200 -5.984 15.927 1.00 93.94 103 GLY A CA 1
ATOM 797 C C . GLY A 1 103 ? -6.681 -5.810 16.012 1.00 93.94 103 GLY A C 1
ATOM 798 O O . GLY A 1 103 ? -5.983 -6.509 16.745 1.00 93.94 103 GLY A O 1
ATOM 799 N N . ALA A 1 104 ? -6.152 -4.880 15.220 1.00 93.75 104 ALA A N 1
ATOM 800 C CA . ALA A 1 104 ? -4.734 -4.539 15.187 1.00 93.75 104 ALA A CA 1
ATOM 801 C C . ALA A 1 104 ? -4.247 -3.957 16.515 1.00 93.75 104 ALA A C 1
ATOM 803 O O . ALA A 1 104 ? -3.084 -4.152 16.859 1.00 93.75 104 ALA A O 1
ATOM 804 N N . GLN A 1 105 ? -5.115 -3.273 17.266 1.00 95.38 105 GLN A N 1
ATOM 805 C CA . GLN A 1 105 ? -4.758 -2.779 18.596 1.00 95.38 105 GLN A CA 1
ATOM 806 C C . GLN A 1 105 ? -4.338 -3.909 19.542 1.00 95.38 105 GLN A C 1
ATOM 808 O O . GLN A 1 105 ? -3.307 -3.794 20.201 1.00 95.38 105 GLN A O 1
ATOM 813 N N . GLU A 1 106 ? -5.103 -5.005 19.584 1.00 94.69 106 GLU A N 1
ATOM 814 C CA . GLU A 1 106 ? -4.748 -6.198 20.362 1.00 94.69 106 GLU A CA 1
ATOM 815 C C . GLU A 1 106 ? -3.527 -6.900 19.760 1.00 94.69 106 GLU A C 1
ATOM 817 O O . GLU A 1 106 ? -2.558 -7.155 20.467 1.00 94.69 106 GLU A O 1
ATOM 822 N N . TYR A 1 107 ? -3.529 -7.122 18.441 1.00 92.19 107 TYR A N 1
ATOM 823 C CA . TYR A 1 107 ? -2.454 -7.834 17.745 1.00 92.19 107 TYR A CA 1
ATOM 824 C C . TYR A 1 107 ? -1.071 -7.177 17.917 1.00 92.19 107 TYR A C 1
ATOM 826 O O . TYR A 1 107 ? -0.072 -7.867 18.106 1.00 92.19 107 TYR A O 1
ATOM 834 N N . PHE A 1 108 ? -0.991 -5.845 17.837 1.00 92.75 108 PHE A N 1
ATOM 835 C CA . PHE A 1 108 ? 0.263 -5.100 18.001 1.00 92.75 108 PHE A CA 1
ATOM 836 C C . PHE A 1 108 ? 0.505 -4.619 19.437 1.00 92.75 108 PHE A C 1
ATOM 838 O O . PHE A 1 108 ? 1.576 -4.083 19.714 1.00 92.75 108 PHE A O 1
ATOM 845 N N . GLY A 1 109 ? -0.468 -4.766 20.341 1.00 94.56 109 GLY A N 1
ATOM 846 C CA . GLY A 1 109 ? -0.381 -4.253 21.710 1.00 94.56 109 GLY A CA 1
ATOM 847 C C . GLY A 1 109 ? -0.339 -2.721 21.802 1.00 94.56 109 GLY A C 1
ATOM 848 O O . GLY A 1 109 ? 0.233 -2.179 22.746 1.00 94.56 109 GLY A O 1
ATOM 849 N N . VAL A 1 110 ? -0.919 -2.005 20.830 1.00 96.62 110 VAL A N 1
ATOM 850 C CA . VAL A 1 110 ? -0.912 -0.532 20.769 1.00 96.62 110 VAL A CA 1
ATOM 851 C C . VAL A 1 110 ? -2.336 -0.002 20.691 1.00 96.62 110 VAL A C 1
ATOM 853 O O . VAL A 1 110 ? -3.068 -0.295 19.752 1.00 96.62 110 VAL A O 1
ATOM 856 N N . ARG A 1 111 ? -2.721 0.836 21.656 1.00 96.75 111 ARG A N 1
ATOM 857 C CA . ARG A 1 111 ? -4.058 1.437 21.722 1.00 96.75 111 ARG A CA 1
ATOM 858 C C . ARG A 1 111 ? -4.089 2.823 21.073 1.00 96.75 111 ARG A C 1
ATOM 860 O O . ARG A 1 111 ? -3.336 3.722 21.459 1.00 96.75 111 ARG A O 1
ATOM 867 N N . ALA A 1 112 ? -4.993 3.008 20.119 1.00 97.94 112 ALA A N 1
ATOM 868 C CA . ALA A 1 112 ? -5.252 4.293 19.479 1.00 97.94 112 ALA A CA 1
ATOM 869 C C . ALA A 1 112 ? -6.222 5.153 20.315 1.00 97.94 112 ALA A C 1
ATOM 871 O O . ALA A 1 112 ? -6.930 4.652 21.192 1.00 97.94 112 ALA A O 1
ATOM 872 N N . ASP A 1 113 ? -6.251 6.461 20.056 1.00 98.56 113 ASP A N 1
ATOM 873 C CA . ASP A 1 113 ? -7.226 7.381 20.661 1.00 98.56 113 ASP A CA 1
ATOM 874 C C . ASP A 1 113 ? -8.574 7.325 19.935 1.00 98.56 113 ASP A C 1
ATOM 876 O O . ASP A 1 113 ? -9.631 7.377 20.570 1.00 98.56 113 ASP A O 1
ATOM 880 N N . LEU A 1 114 ? -8.526 7.175 18.609 1.00 98.31 114 LEU A N 1
ATOM 881 C CA . LEU A 1 114 ? -9.668 6.923 17.736 1.00 98.31 114 LEU A CA 1
ATOM 882 C C . LEU A 1 114 ? -9.381 5.716 16.841 1.00 98.31 114 LEU A C 1
ATOM 884 O O . LEU A 1 114 ? -8.239 5.422 16.490 1.00 98.31 114 LEU A O 1
ATOM 888 N N . VAL A 1 115 ? -10.437 5.035 16.423 1.00 98.19 115 VAL A N 1
ATOM 889 C CA . VAL A 1 115 ? -10.364 3.903 15.511 1.00 98.19 115 VAL A CA 1
ATOM 890 C C . VAL A 1 115 ? -11.528 3.938 14.535 1.00 98.19 115 VAL A C 1
ATOM 892 O O . VAL A 1 115 ? -12.662 4.251 14.904 1.00 98.19 115 VAL A O 1
ATOM 895 N N . VAL A 1 116 ? -11.238 3.616 13.280 1.00 98.12 116 VAL A N 1
ATOM 896 C CA . VAL A 1 116 ? -12.236 3.492 12.221 1.00 98.12 116 VAL A CA 1
ATOM 897 C C . VAL A 1 116 ? -12.406 2.017 11.881 1.00 98.12 116 VAL A C 1
ATOM 899 O O . VAL A 1 116 ? -11.438 1.352 11.528 1.00 98.12 116 VAL A O 1
ATOM 902 N N . TYR A 1 117 ? -13.634 1.510 11.955 1.00 97.62 117 TYR A N 1
ATOM 903 C CA . TYR A 1 117 ? -13.988 0.151 11.552 1.00 97.62 117 TYR A CA 1
ATOM 904 C C . TYR A 1 117 ? -14.951 0.147 10.365 1.00 97.62 117 TYR A C 1
ATOM 906 O O . TYR A 1 117 ? -15.646 1.118 10.065 1.00 97.62 117 TYR A O 1
ATOM 914 N N . GLY A 1 118 ? -15.017 -1.000 9.705 1.00 95.56 118 GLY A N 1
ATOM 915 C CA . GLY A 1 118 ? -15.981 -1.313 8.662 1.00 95.56 118 GLY A CA 1
ATOM 916 C C . GLY A 1 118 ? -15.923 -2.806 8.370 1.00 95.56 118 GLY A C 1
ATOM 917 O O . GLY A 1 118 ? -15.509 -3.584 9.230 1.00 95.56 118 GLY A O 1
ATOM 918 N N . LYS A 1 119 ? -16.291 -3.204 7.149 1.00 93.56 119 LYS A N 1
ATOM 919 C CA . LYS A 1 119 ? -16.189 -4.592 6.663 1.00 93.56 119 LYS A CA 1
ATOM 920 C C . LYS A 1 119 ? -16.722 -5.617 7.678 1.00 93.56 119 LYS A C 1
ATOM 922 O O . LYS A 1 119 ? -17.933 -5.739 7.832 1.00 93.56 119 LYS A O 1
ATOM 927 N N . THR A 1 120 ? -15.820 -6.339 8.349 1.00 93.25 120 THR A N 1
ATOM 928 C CA . THR A 1 120 ? -16.098 -7.478 9.229 1.00 93.25 120 THR A CA 1
ATOM 929 C C . THR A 1 120 ? -17.139 -7.151 10.296 1.00 93.25 120 THR A C 1
ATOM 931 O O . THR A 1 120 ? -18.039 -7.953 10.517 1.00 93.25 120 THR A O 1
ATOM 934 N N . VAL A 1 121 ? -17.075 -5.955 10.895 1.00 94.56 121 VAL A N 1
ATOM 935 C CA . VAL A 1 121 ? -17.922 -5.596 12.046 1.00 94.56 121 VAL A CA 1
ATOM 936 C C . VAL A 1 121 ? -19.422 -5.613 11.730 1.00 94.56 121 VAL A C 1
ATOM 938 O O . VAL A 1 121 ? -20.226 -5.846 12.619 1.00 94.56 121 VAL A O 1
ATOM 941 N N . ALA A 1 122 ? -19.817 -5.419 10.469 1.00 91.75 122 ALA A N 1
ATOM 942 C CA . ALA A 1 122 ? -21.224 -5.455 10.064 1.00 91.75 122 ALA A CA 1
ATOM 943 C C . ALA A 1 122 ? -21.717 -6.822 9.577 1.00 91.75 122 ALA A C 1
ATOM 945 O O . ALA A 1 122 ? -22.829 -6.903 9.055 1.00 91.75 122 ALA A O 1
ATOM 946 N N . GLY A 1 123 ? -20.909 -7.882 9.681 1.00 87.62 123 GLY A N 1
ATOM 947 C CA . GLY A 1 123 ? -21.339 -9.226 9.284 1.00 87.62 123 GLY A CA 1
ATOM 948 C C . GLY A 1 123 ? -21.780 -9.321 7.817 1.00 87.62 123 GLY A C 1
ATOM 949 O O . GLY A 1 123 ? -22.727 -10.031 7.503 1.00 87.62 123 GLY A O 1
ATOM 950 N N . GLY A 1 124 ? -21.137 -8.563 6.919 1.00 87.94 124 GLY A N 1
ATOM 951 C CA . GLY A 1 124 ? -21.469 -8.527 5.486 1.00 87.94 124 GLY A CA 1
ATOM 952 C C . GLY A 1 124 ? -22.371 -7.367 5.050 1.00 87.94 124 GLY A C 1
ATOM 953 O O . GLY A 1 124 ? -22.572 -7.181 3.851 1.00 87.94 124 GLY A O 1
ATOM 954 N N . MET A 1 125 ? -22.863 -6.547 5.984 1.00 94.50 125 MET A N 1
ATOM 955 C CA . MET A 1 125 ? -23.695 -5.378 5.677 1.00 94.50 125 MET A CA 1
ATOM 956 C C . MET A 1 125 ? -22.872 -4.078 5.505 1.00 94.50 125 MET A C 1
ATOM 958 O O . MET A 1 125 ? -21.742 -3.986 5.992 1.00 94.50 125 MET A O 1
ATOM 962 N N . PRO A 1 126 ? -23.402 -3.033 4.835 1.00 94.56 126 PRO A N 1
ATOM 963 C CA . PRO A 1 126 ? -22.701 -1.755 4.691 1.00 94.56 126 PRO A CA 1
ATOM 964 C C . PRO A 1 126 ? -22.611 -0.992 6.021 1.00 94.56 126 PRO A C 1
ATOM 966 O O . PRO A 1 126 ? -23.632 -0.604 6.585 1.00 94.56 126 PRO A O 1
ATOM 969 N N . ILE A 1 127 ? -21.393 -0.723 6.503 1.00 94.81 127 ILE A N 1
ATOM 970 C CA . ILE A 1 127 ? -21.157 0.125 7.680 1.00 94.81 127 ILE A CA 1
ATOM 971 C C . ILE A 1 127 ? -19.810 0.851 7.596 1.00 94.81 127 ILE A C 1
ATOM 973 O O . ILE A 1 127 ? -18.835 0.333 7.045 1.00 94.81 127 ILE A O 1
ATOM 977 N N . GLY A 1 128 ? -19.755 2.022 8.224 1.00 95.62 128 GLY A N 1
ATOM 978 C CA . GLY A 1 128 ? -18.530 2.640 8.720 1.00 95.62 128 GLY A CA 1
ATOM 979 C C . GLY A 1 128 ? -18.754 3.047 10.173 1.00 95.62 128 GLY A C 1
ATOM 980 O O . GLY A 1 128 ? -19.823 3.558 10.509 1.00 95.62 128 GLY A O 1
ATOM 981 N N . VAL A 1 129 ? -17.777 2.788 11.037 1.00 95.81 129 VAL A N 1
ATOM 982 C CA . VAL A 1 129 ? -17.863 3.071 12.474 1.00 95.81 129 VAL A CA 1
ATOM 983 C C . VAL A 1 129 ? -16.641 3.878 12.883 1.00 95.81 129 VAL A C 1
ATOM 985 O O . VAL A 1 129 ? -15.526 3.518 12.522 1.00 95.81 129 VAL A O 1
ATOM 988 N N . VAL A 1 130 ? -16.846 4.943 13.653 1.00 96.12 130 VAL A N 1
ATOM 989 C CA . VAL A 1 130 ? -15.772 5.660 14.345 1.00 96.12 130 VAL A CA 1
ATOM 990 C C . VAL A 1 130 ? -15.986 5.467 15.839 1.00 96.12 130 VAL A C 1
ATOM 992 O O . VAL A 1 130 ? -17.056 5.788 16.357 1.00 96.12 130 VAL A O 1
ATOM 995 N N . CYS A 1 131 ? -14.979 4.926 16.514 1.00 95.38 131 CYS A N 1
ATOM 996 C CA . CYS A 1 131 ? -14.956 4.729 17.959 1.00 95.38 131 CYS A CA 1
ATOM 997 C C . CYS A 1 131 ? -13.726 5.419 18.546 1.00 95.38 131 CYS A C 1
ATOM 999 O O . CYS A 1 131 ? -12.745 5.652 17.847 1.00 95.38 131 CYS A O 1
ATOM 1001 N N . GLY A 1 132 ? -13.731 5.679 19.849 1.00 96.31 132 GLY A N 1
ATOM 1002 C CA . GLY A 1 132 ? -12.537 6.148 20.537 1.00 96.31 132 GLY A CA 1
ATOM 1003 C C . GLY A 1 132 ? -12.831 6.736 21.902 1.00 96.31 132 GLY A C 1
ATOM 1004 O O . GLY A 1 132 ? -13.870 6.449 22.505 1.00 96.31 132 GLY A O 1
ATOM 1005 N N . LYS A 1 133 ? -11.893 7.534 22.408 1.00 96.12 133 LYS A N 1
ATOM 1006 C CA . LYS A 1 133 ? -12.014 8.152 23.726 1.00 96.12 133 LYS A CA 1
ATOM 1007 C C . LYS A 1 133 ? -13.192 9.129 23.785 1.00 96.12 133 LYS A C 1
ATOM 1009 O O . LYS A 1 133 ? -13.527 9.798 22.807 1.00 96.12 133 LYS A O 1
ATOM 1014 N N . ARG A 1 134 ? -13.840 9.206 24.952 1.00 94.50 134 ARG A N 1
ATOM 1015 C CA . ARG A 1 134 ? -15.099 9.946 25.143 1.00 94.50 134 ARG A CA 1
ATOM 1016 C C . ARG A 1 134 ? -14.963 11.415 24.755 1.00 94.50 134 ARG A C 1
ATOM 1018 O O . ARG A 1 134 ? -15.873 11.958 24.142 1.00 94.50 134 ARG A O 1
ATOM 1025 N N . GLU A 1 135 ? -13.863 12.047 25.131 1.00 91.75 135 GLU A N 1
ATOM 1026 C CA . GLU A 1 135 ? -13.562 13.448 24.864 1.00 91.75 135 GLU A CA 1
ATOM 1027 C C . GLU A 1 135 ? -13.441 13.755 23.368 1.00 91.75 135 GLU A C 1
ATOM 1029 O O . GLU A 1 135 ? -13.918 14.803 22.947 1.00 91.75 135 GLU A O 1
ATOM 1034 N N . LEU A 1 136 ? -12.930 12.817 22.563 1.00 92.56 136 LEU A N 1
ATOM 1035 C CA . LEU A 1 136 ? -12.814 12.958 21.107 1.00 92.56 136 LEU A CA 1
ATOM 1036 C C . LEU A 1 136 ? -14.109 12.602 20.364 1.00 92.56 136 LEU A C 1
ATOM 1038 O O . LEU A 1 136 ? -14.326 13.048 19.242 1.00 92.56 136 LEU A O 1
ATOM 1042 N N . MET A 1 137 ? -14.989 11.809 20.983 1.00 93.62 137 MET A N 1
ATOM 1043 C CA . MET A 1 137 ? -16.298 11.457 20.420 1.00 93.62 137 MET A CA 1
ATOM 1044 C C . MET A 1 137 ? -17.372 12.529 20.667 1.00 93.62 137 MET A C 1
ATOM 1046 O O . MET A 1 137 ? -18.481 12.430 20.132 1.00 93.62 137 MET A O 1
ATOM 1050 N N . LYS A 1 138 ? -17.073 13.562 21.466 1.00 90.94 138 LYS A N 1
ATOM 1051 C CA . LYS A 1 138 ? -17.954 14.725 21.613 1.00 90.94 138 LYS A CA 1
ATOM 1052 C C . LYS A 1 138 ? -18.009 15.480 20.288 1.00 90.94 138 LYS A C 1
ATOM 1054 O O . LYS A 1 138 ? -16.994 15.864 19.724 1.00 90.94 138 LYS A O 1
ATOM 1059 N N . ARG A 1 139 ? -19.223 15.722 19.798 1.00 88.44 139 ARG A N 1
ATOM 1060 C CA . ARG A 1 139 ? -19.455 16.400 18.511 1.00 88.44 139 ARG A CA 1
ATOM 1061 C C . ARG A 1 139 ? -19.481 17.923 18.609 1.00 88.44 139 ARG A C 1
ATOM 1063 O O . ARG A 1 139 ? -19.784 18.578 17.618 1.00 88.44 139 ARG A O 1
ATOM 1070 N N . PHE A 1 140 ? -19.220 18.473 19.785 1.00 88.25 140 PHE A N 1
ATOM 1071 C CA . PHE A 1 140 ? -19.223 19.904 20.046 1.00 88.25 140 PHE A CA 1
ATOM 1072 C C . PHE A 1 140 ? -18.108 20.244 21.033 1.00 88.25 140 PHE A C 1
ATOM 1074 O O . PHE A 1 140 ? -17.768 19.433 21.899 1.00 88.25 140 PHE A O 1
ATOM 1081 N N . ASP A 1 141 ? -17.566 21.446 20.892 1.00 86.44 141 ASP A N 1
ATOM 1082 C CA . ASP A 1 141 ? -16.651 22.065 21.847 1.00 86.44 141 ASP A CA 1
ATOM 1083 C C . ASP A 1 141 ? -17.479 22.747 22.951 1.00 86.44 141 ASP A C 1
ATOM 1085 O O . ASP A 1 141 ? -18.388 23.528 22.660 1.00 86.44 141 ASP A O 1
ATOM 1089 N N . SER A 1 142 ? -17.208 22.415 24.217 1.00 86.31 142 SER A N 1
ATOM 1090 C CA . SER A 1 142 ? -17.935 22.979 25.363 1.00 86.31 142 SER A CA 1
ATOM 1091 C C . SER A 1 142 ? -17.684 24.472 25.551 1.00 86.31 142 SER A C 1
ATOM 1093 O O . SER A 1 142 ? -18.576 25.172 26.026 1.00 86.31 142 SER A O 1
ATOM 1095 N N . ASP A 1 143 ? -16.508 24.951 25.151 1.00 92.31 143 ASP A N 1
ATOM 1096 C CA . ASP A 1 143 ? -16.081 26.338 25.338 1.00 92.31 143 ASP A CA 1
ATOM 1097 C C . ASP A 1 143 ? -16.346 27.179 24.080 1.00 92.31 143 ASP A C 1
ATOM 1099 O O . ASP A 1 143 ? -16.405 28.407 24.134 1.00 92.31 143 ASP A O 1
ATOM 1103 N N . HIS A 1 144 ? -16.566 26.519 22.939 1.00 90.69 144 HIS A N 1
ATOM 1104 C CA . HIS A 1 144 ? -16.828 27.163 21.655 1.00 90.69 144 HIS A CA 1
ATOM 1105 C C . HIS A 1 144 ? -18.061 26.547 20.974 1.00 90.69 144 HIS A C 1
ATOM 1107 O O . HIS A 1 144 ? -17.912 25.742 20.053 1.00 90.69 144 HIS A O 1
ATOM 1113 N N . PRO A 1 145 ? -19.290 26.971 21.330 1.00 83.00 145 PRO A N 1
ATOM 1114 C CA . PRO A 1 145 ? -20.537 26.356 20.857 1.00 83.00 145 PRO A CA 1
ATOM 1115 C C . PRO A 1 145 ? -20.696 26.261 19.331 1.00 83.00 145 PRO A C 1
ATOM 1117 O O . PRO A 1 145 ? -21.440 25.418 18.841 1.00 83.00 145 PRO A O 1
ATOM 1120 N N . MET A 1 146 ? -20.000 27.109 18.567 1.00 87.38 146 MET A N 1
ATOM 1121 C CA . MET A 1 146 ? -20.012 27.090 17.097 1.00 87.38 146 MET A CA 1
ATOM 1122 C C . MET A 1 146 ? -19.081 26.035 16.478 1.00 87.38 146 MET A C 1
ATOM 1124 O O . MET A 1 146 ? -19.176 25.760 15.283 1.00 87.38 146 MET A O 1
ATOM 1128 N N . ARG A 1 147 ? -18.176 25.431 17.256 1.00 84.56 147 ARG A N 1
ATOM 1129 C CA . ARG A 1 147 ? -17.300 24.346 16.799 1.00 84.56 147 ARG A CA 1
ATOM 1130 C C . ARG A 1 147 ? -18.027 23.015 16.960 1.00 84.56 147 ARG A C 1
ATOM 1132 O O . ARG A 1 147 ? -17.919 22.339 17.981 1.00 84.56 147 ARG A O 1
ATOM 1139 N N . ILE A 1 148 ? -18.792 22.664 15.930 1.00 87.00 148 ILE A N 1
ATOM 1140 C CA . ILE A 1 148 ? -19.610 21.450 15.880 1.00 87.00 148 ILE A CA 1
ATOM 1141 C C . ILE A 1 148 ? -19.150 20.559 14.724 1.00 87.00 148 ILE A C 1
ATOM 1143 O O . ILE A 1 148 ? -19.044 20.999 13.579 1.00 87.00 148 ILE A O 1
ATOM 1147 N N . ALA A 1 149 ? -18.949 19.274 15.008 1.00 86.62 149 ALA A N 1
ATOM 1148 C CA . ALA A 1 149 ? -18.748 18.241 14.001 1.00 86.62 149 ALA A CA 1
ATOM 1149 C C . ALA A 1 149 ? -20.103 17.839 13.385 1.00 86.62 149 ALA A C 1
ATOM 1151 O O . ALA A 1 149 ? -20.832 16.968 13.891 1.00 86.62 149 ALA A O 1
ATOM 1152 N N . TYR A 1 150 ? -20.460 18.498 12.281 1.00 86.50 150 TYR A N 1
ATOM 1153 C CA . TYR A 1 150 ? -21.690 18.216 11.546 1.00 86.50 150 TYR A CA 1
ATOM 1154 C C . TYR A 1 150 ? -21.545 16.947 10.693 1.00 86.50 150 TYR A C 1
ATOM 1156 O O . TYR A 1 150 ? -20.734 16.873 9.776 1.00 86.50 150 TYR A O 1
ATOM 1164 N N . VAL A 1 151 ? -22.349 15.937 11.017 1.00 85.94 151 VAL A N 1
ATOM 1165 C CA . VAL A 1 151 ? -22.378 14.610 10.386 1.00 85.94 151 VAL A CA 1
ATOM 1166 C C . VAL A 1 151 ? -23.833 14.162 10.352 1.00 85.94 151 VAL A C 1
ATOM 1168 O O . VAL A 1 151 ? -24.493 14.135 11.397 1.00 85.94 151 VAL A O 1
ATOM 1171 N N . ILE A 1 152 ? -24.312 13.821 9.160 1.00 87.19 152 ILE A N 1
ATOM 1172 C CA . ILE A 1 152 ? -25.650 13.292 8.889 1.00 87.19 152 ILE A CA 1
ATOM 1173 C C . ILE A 1 152 ? -25.519 12.072 7.977 1.00 87.19 152 ILE A C 1
ATOM 1175 O O . ILE A 1 152 ? -24.601 12.001 7.161 1.00 87.19 152 ILE A O 1
ATOM 1179 N N . GLY A 1 153 ? -26.438 11.119 8.098 1.00 89.06 153 GLY A N 1
ATOM 1180 C CA . GLY A 1 153 ? -26.473 9.961 7.212 1.00 89.06 153 GLY A CA 1
ATOM 1181 C C . GLY A 1 153 ? -27.821 9.261 7.267 1.00 89.06 153 GLY A C 1
ATOM 1182 O O . GLY A 1 153 ? -28.229 8.780 8.318 1.00 89.06 153 GLY A O 1
ATOM 1183 N N . THR A 1 154 ? -28.509 9.189 6.126 1.00 92.06 154 THR A N 1
ATOM 1184 C CA . THR A 1 154 ? -29.850 8.589 6.007 1.00 92.06 154 THR A CA 1
ATOM 1185 C C . THR A 1 154 ? -29.882 7.129 6.456 1.00 92.06 154 THR A C 1
ATOM 1187 O O . THR A 1 154 ? -30.840 6.696 7.084 1.00 92.06 154 THR A O 1
ATOM 1190 N N . PHE A 1 155 ? -28.821 6.377 6.155 1.00 92.31 155 PHE A N 1
ATOM 1191 C CA . PHE A 1 155 ? -28.692 4.958 6.499 1.00 92.31 155 PHE A CA 1
ATOM 1192 C C . PHE A 1 155 ? -27.805 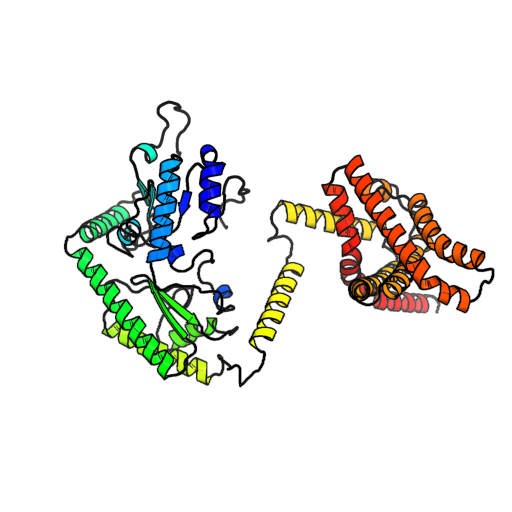4.710 7.728 1.00 92.31 155 PHE A C 1
ATOM 1194 O O . PHE A 1 155 ? -27.494 3.561 8.048 1.00 92.31 155 PHE A O 1
ATOM 1201 N N . SER A 1 156 ? -27.376 5.768 8.424 1.00 90.19 156 SER A N 1
ATOM 1202 C CA . SER A 1 156 ? -26.625 5.622 9.670 1.00 90.19 156 SER A CA 1
ATOM 1203 C C . SER A 1 156 ? -27.488 4.904 10.707 1.00 90.19 156 SER A C 1
ATOM 1205 O O . SER A 1 156 ? -28.635 5.276 10.926 1.00 90.19 156 SER A O 1
ATOM 1207 N N . ALA A 1 157 ? -26.928 3.868 11.336 1.00 91.12 157 ALA A N 1
ATOM 1208 C CA . ALA A 1 157 ? -27.625 3.014 12.300 1.00 91.12 157 ALA A CA 1
ATOM 1209 C C . ALA A 1 157 ? -28.900 2.326 11.760 1.00 91.12 157 ALA A C 1
ATOM 1211 O O . ALA A 1 157 ? -29.841 2.077 12.512 1.00 91.12 157 ALA A O 1
ATOM 1212 N N . HIS A 1 158 ? -28.930 1.972 10.467 1.00 95.88 158 HIS A N 1
ATOM 1213 C CA . HIS A 1 158 ? -30.039 1.207 9.889 1.00 95.88 158 HIS A CA 1
ATOM 1214 C C . HIS A 1 158 ? -30.305 -0.093 10.691 1.00 95.88 158 HIS A C 1
ATOM 1216 O O . HIS A 1 158 ? -29.363 -0.870 10.887 1.00 95.88 158 HIS A O 1
ATOM 1222 N N . PRO A 1 159 ? -31.554 -0.394 11.110 1.00 96.06 159 PRO A N 1
ATOM 1223 C CA . PRO A 1 159 ? -31.848 -1.468 12.070 1.00 96.06 159 PRO A CA 1
ATOM 1224 C C . PRO A 1 159 ? -31.300 -2.846 11.687 1.00 96.06 159 PRO A C 1
ATOM 1226 O O . PRO A 1 159 ? -30.713 -3.528 12.522 1.00 96.06 159 PRO A O 1
ATOM 1229 N N . LEU A 1 160 ? -31.415 -3.232 10.411 1.00 95.06 160 LEU A N 1
ATOM 1230 C CA . LEU A 1 160 ? -30.872 -4.502 9.910 1.00 95.06 160 LEU A CA 1
ATOM 1231 C C . LEU A 1 160 ? -29.345 -4.597 10.084 1.00 95.06 160 LEU A C 1
ATOM 1233 O O . LEU A 1 160 ? -28.825 -5.645 10.455 1.00 95.06 160 LEU A O 1
ATOM 1237 N N . VAL A 1 161 ? -28.631 -3.491 9.848 1.00 96.56 161 VAL A N 1
ATOM 1238 C CA . VAL A 1 161 ? -27.169 -3.429 9.996 1.00 96.56 161 VAL A CA 1
ATOM 1239 C C . VAL A 1 161 ? -26.790 -3.507 11.472 1.00 96.56 161 VAL A C 1
ATOM 1241 O O . VAL A 1 161 ? -25.853 -4.215 11.827 1.00 96.56 161 VAL A O 1
ATOM 1244 N N . MET A 1 162 ? -27.542 -2.824 12.340 1.00 97.12 162 MET A N 1
ATOM 1245 C CA . MET A 1 162 ? -27.326 -2.871 13.788 1.00 97.12 162 MET A CA 1
ATOM 1246 C C . MET A 1 162 ? -27.580 -4.267 14.362 1.00 97.12 162 MET A C 1
ATOM 1248 O O . MET A 1 162 ? -26.802 -4.714 15.196 1.00 97.12 162 MET A O 1
ATOM 1252 N N . GLY A 1 163 ? -28.605 -4.981 13.884 1.00 96.88 163 GLY A N 1
ATOM 1253 C CA . GLY A 1 163 ? -28.872 -6.367 14.277 1.00 96.88 163 GLY A CA 1
ATOM 1254 C C . GLY A 1 163 ? -27.736 -7.321 13.896 1.00 96.88 163 GLY A C 1
ATOM 1255 O O . GLY A 1 163 ? -27.222 -8.031 14.758 1.00 96.88 163 GLY A O 1
ATOM 1256 N N . ALA A 1 164 ? -27.288 -7.287 12.635 1.00 96.38 164 ALA A N 1
ATOM 1257 C CA . ALA A 1 164 ? -26.170 -8.112 12.165 1.00 96.38 164 ALA A CA 1
ATOM 1258 C C . ALA A 1 164 ? -24.867 -7.813 12.929 1.00 96.38 164 ALA A C 1
ATOM 1260 O O . ALA A 1 164 ? -24.174 -8.726 13.374 1.00 96.38 164 ALA A O 1
ATOM 1261 N N . MET A 1 165 ? -24.566 -6.527 13.132 1.00 96.50 165 MET A N 1
ATOM 1262 C CA . MET A 1 165 ? -23.402 -6.087 13.900 1.00 96.50 165 MET A CA 1
ATOM 1263 C C . MET A 1 165 ? -23.482 -6.516 15.368 1.00 96.50 165 MET A C 1
ATOM 1265 O O . MET A 1 165 ? -22.477 -6.939 15.930 1.00 96.50 165 MET A O 1
ATOM 1269 N N . ASN A 1 166 ? -24.656 -6.435 15.998 1.00 96.69 166 ASN A N 1
ATOM 1270 C CA . ASN A 1 166 ? -24.841 -6.861 17.382 1.00 96.69 166 ASN A CA 1
ATOM 1271 C C . ASN A 1 166 ? -24.550 -8.356 17.558 1.00 96.69 166 ASN A C 1
ATOM 1273 O O . ASN A 1 166 ? -23.799 -8.722 18.457 1.00 96.69 166 ASN A O 1
ATOM 1277 N N . GLU A 1 167 ? -25.083 -9.215 16.687 1.00 96.62 167 GLU A N 1
ATOM 1278 C CA . GLU A 1 167 ? -24.815 -10.657 16.760 1.00 96.62 167 GLU A CA 1
ATOM 1279 C C . GLU A 1 167 ? -23.341 -10.982 16.492 1.00 96.62 167 GLU A C 1
ATOM 1281 O O . GLU A 1 167 ? -22.737 -11.757 17.236 1.00 96.62 167 GLU A O 1
ATOM 1286 N N . PHE A 1 168 ? -22.721 -10.313 15.512 1.00 95.81 168 PHE A N 1
ATOM 1287 C CA . PHE A 1 168 ? -21.282 -10.430 15.281 1.00 95.81 168 PHE A CA 1
ATOM 1288 C C . PHE A 1 168 ? -20.463 -10.032 16.517 1.00 95.81 168 PHE A C 1
ATOM 1290 O O . PHE A 1 168 ? -19.565 -10.768 16.916 1.00 95.81 168 PHE A O 1
ATOM 1297 N N . LEU A 1 169 ? -20.768 -8.894 17.148 1.00 95.50 169 LEU A N 1
ATOM 1298 C CA . LEU A 1 169 ? -20.033 -8.414 18.320 1.00 95.50 169 LEU A CA 1
ATOM 1299 C C . LEU A 1 169 ? -20.236 -9.321 19.537 1.00 95.50 169 LEU A C 1
ATOM 1301 O O . LEU A 1 169 ? -19.272 -9.590 20.248 1.00 95.50 169 LEU A O 1
ATOM 1305 N N . ARG A 1 170 ? -21.450 -9.844 19.755 1.00 96.31 170 ARG A N 1
ATOM 1306 C CA . ARG A 1 170 ? -21.718 -10.817 20.826 1.00 96.31 170 ARG A CA 1
ATOM 1307 C C . ARG A 1 170 ? -20.853 -12.057 20.665 1.00 96.31 170 ARG A C 1
ATOM 1309 O O . ARG A 1 170 ? -20.252 -12.484 21.647 1.00 96.31 170 ARG A O 1
ATOM 1316 N N . TRP A 1 171 ? -20.750 -12.588 19.446 1.00 95.50 171 TRP A N 1
ATOM 1317 C CA . TRP A 1 171 ? -19.821 -13.670 19.123 1.00 95.50 171 TRP A CA 1
ATOM 1318 C C . TRP A 1 171 ? -18.359 -13.245 19.321 1.00 95.50 171 TRP A C 1
ATOM 1320 O O . TRP A 1 171 ? -17.607 -13.936 20.002 1.00 95.50 171 TRP A O 1
ATOM 1330 N N . ALA A 1 172 ? -17.959 -12.075 18.817 1.00 94.06 172 ALA A N 1
ATOM 1331 C CA . ALA A 1 172 ? -16.580 -11.596 18.895 1.00 94.06 172 ALA A CA 1
ATOM 1332 C C . ALA A 1 172 ? -16.071 -11.446 20.343 1.00 94.06 172 ALA A C 1
ATOM 1334 O O . ALA A 1 172 ? -14.876 -11.579 20.587 1.00 94.06 172 ALA A O 1
ATOM 1335 N N . THR A 1 173 ? -16.973 -11.201 21.299 1.00 94.50 173 THR A N 1
ATOM 1336 C CA . THR A 1 173 ? -16.656 -11.062 22.731 1.00 94.50 173 THR A CA 1
ATOM 1337 C C . THR A 1 173 ? -16.739 -12.358 23.545 1.00 94.50 173 THR A C 1
ATOM 1339 O O . THR A 1 173 ? -16.549 -12.320 24.760 1.00 94.50 173 THR A O 1
ATOM 1342 N N . GLN A 1 174 ? -17.051 -13.503 22.931 1.00 96.25 174 GLN A N 1
ATOM 1343 C CA . GLN A 1 174 ? -17.046 -14.786 23.642 1.00 96.25 174 GLN A CA 1
ATOM 1344 C C . GLN A 1 174 ? -15.618 -15.201 24.015 1.00 96.25 174 GLN A C 1
ATOM 1346 O O . GLN A 1 174 ? -14.669 -14.936 23.280 1.00 96.25 174 GLN A O 1
ATOM 1351 N N . ALA A 1 175 ? -15.468 -15.894 25.148 1.00 91.88 175 ALA A N 1
ATOM 1352 C CA . ALA A 1 175 ? -14.157 -16.300 25.660 1.00 91.88 175 ALA A CA 1
ATOM 1353 C C . ALA A 1 175 ? -13.390 -17.229 24.698 1.00 91.88 175 ALA A C 1
ATOM 1355 O O . ALA A 1 175 ? -12.171 -17.131 24.594 1.00 91.88 175 ALA A O 1
ATOM 1356 N N . ASP A 1 176 ? -14.101 -18.093 23.969 1.00 94.50 176 ASP A N 1
ATOM 1357 C CA . ASP A 1 176 ? -13.505 -19.048 23.025 1.00 94.50 176 ASP A CA 1
ATOM 1358 C C . ASP A 1 176 ? -13.101 -18.408 21.684 1.00 94.50 176 ASP A C 1
ATOM 1360 O O . ASP A 1 176 ? -12.335 -18.977 20.909 1.00 94.50 176 ASP A O 1
ATOM 1364 N N . THR A 1 177 ? -13.558 -17.185 21.398 1.00 95.31 177 THR A N 1
ATOM 1365 C CA . THR A 1 177 ? -13.304 -16.544 20.104 1.00 95.31 177 THR A CA 1
ATOM 1366 C C . THR A 1 177 ? -11.813 -16.360 19.841 1.00 95.31 177 THR A C 1
ATOM 1368 O O . THR A 1 177 ? -11.373 -16.581 18.717 1.00 95.31 177 THR A O 1
ATOM 1371 N N . ALA A 1 178 ? -11.005 -16.035 20.854 1.00 93.38 178 ALA A N 1
ATOM 1372 C CA . ALA A 1 178 ? -9.553 -15.932 20.690 1.00 93.38 178 ALA A CA 1
ATOM 1373 C C . ALA A 1 178 ? -8.936 -17.237 20.144 1.00 93.38 178 ALA A C 1
ATOM 1375 O O . ALA A 1 178 ? -8.169 -17.206 19.182 1.00 93.38 178 ALA A O 1
ATOM 1376 N N . HIS A 1 179 ? -9.371 -18.391 20.662 1.00 95.75 179 HIS A N 1
ATOM 1377 C CA . HIS A 1 179 ? -8.908 -19.703 20.210 1.00 95.75 179 HIS A CA 1
ATOM 1378 C C . HIS A 1 179 ? -9.279 -19.985 18.742 1.00 95.75 179 HIS A C 1
ATOM 1380 O O . HIS A 1 179 ? -8.486 -20.575 18.000 1.00 95.75 179 HIS A O 1
ATOM 1386 N N . VAL A 1 180 ? -10.440 -19.510 18.272 1.00 96.06 180 VAL A N 1
ATOM 1387 C CA . VAL A 1 180 ? -10.833 -19.601 16.852 1.00 96.06 180 VAL A CA 1
ATOM 1388 C C . VAL A 1 180 ? -9.854 -18.836 15.953 1.00 96.06 180 VAL A C 1
ATOM 1390 O O . VAL A 1 180 ? -9.438 -19.359 14.912 1.00 96.06 180 VAL A O 1
ATOM 1393 N N . TYR A 1 181 ? -9.455 -17.622 16.348 1.00 94.69 181 TYR A N 1
ATOM 1394 C CA . TYR A 1 181 ? -8.484 -16.818 15.596 1.00 94.69 181 TYR A CA 1
ATOM 1395 C C . TYR A 1 181 ? -7.109 -17.484 15.586 1.00 94.69 181 TYR A C 1
ATOM 1397 O O . TYR A 1 181 ? -6.522 -17.622 14.511 1.00 94.69 181 TYR A O 1
ATOM 1405 N N . ASP A 1 182 ? -6.624 -17.946 16.739 1.00 93.38 182 ASP A N 1
ATOM 1406 C CA . ASP A 1 182 ? -5.333 -18.629 16.853 1.00 93.38 182 ASP A CA 1
ATOM 1407 C C . ASP A 1 182 ? -5.289 -19.879 15.972 1.00 93.38 182 ASP A C 1
ATOM 1409 O O . ASP A 1 182 ? -4.364 -20.065 15.178 1.00 93.38 182 ASP A O 1
ATOM 1413 N N . THR A 1 183 ? -6.345 -20.692 16.023 1.00 95.88 183 THR A N 1
ATOM 1414 C CA . THR A 1 183 ? -6.468 -21.903 15.206 1.00 95.88 183 THR A CA 1
ATOM 1415 C C . THR A 1 183 ? -6.467 -21.572 13.711 1.00 95.88 183 THR A C 1
ATOM 1417 O O . THR A 1 183 ? -5.817 -22.256 12.918 1.00 95.88 183 THR A O 1
ATOM 1420 N N . ALA A 1 184 ? -7.180 -20.527 13.279 1.00 95.81 184 ALA A N 1
ATOM 1421 C CA . ALA A 1 184 ? -7.194 -20.102 11.877 1.00 95.81 184 ALA A CA 1
ATOM 1422 C C . ALA A 1 184 ? -5.827 -19.565 11.407 1.00 95.81 184 ALA A C 1
ATOM 1424 O O . ALA A 1 184 ? -5.391 -19.860 10.290 1.00 95.81 184 ALA A O 1
ATOM 1425 N N . GLN A 1 185 ? -5.123 -18.814 12.258 1.00 93.00 185 GLN A N 1
ATOM 1426 C CA . GLN A 1 185 ? -3.791 -18.290 11.951 1.00 93.00 185 GLN A CA 1
ATOM 1427 C C . GLN A 1 185 ? -2.739 -19.398 11.876 1.00 93.00 185 GLN A C 1
ATOM 1429 O O . GLN A 1 185 ? -1.945 -19.413 10.937 1.00 93.00 185 GLN A O 1
ATOM 1434 N N . GLN A 1 186 ? -2.766 -20.359 12.802 1.00 94.56 186 GLN A N 1
ATOM 1435 C CA . GLN A 1 186 ? -1.868 -21.516 12.787 1.00 94.56 186 GLN A CA 1
ATOM 1436 C C . GLN A 1 186 ? -2.076 -22.388 11.543 1.00 94.56 186 GLN A C 1
ATOM 1438 O O . GLN A 1 186 ? -1.097 -22.833 10.943 1.00 94.56 186 GLN A O 1
ATOM 1443 N N . ARG A 1 187 ? -3.332 -22.599 11.123 1.00 96.81 187 ARG A N 1
ATOM 1444 C CA . ARG A 1 187 ? -3.668 -23.282 9.860 1.00 96.81 187 ARG A CA 1
ATOM 1445 C C . ARG A 1 187 ? -3.061 -22.564 8.655 1.00 96.81 187 ARG A C 1
ATOM 1447 O O . ARG A 1 187 ? -2.310 -23.168 7.894 1.00 96.81 187 ARG A O 1
ATOM 1454 N N . CYS A 1 188 ? -3.304 -21.257 8.536 1.00 95.50 188 CYS A N 1
ATOM 1455 C CA . CYS A 1 188 ? -2.730 -20.429 7.471 1.00 95.50 188 CYS A CA 1
ATOM 1456 C C . CYS A 1 188 ? -1.192 -20.506 7.456 1.00 95.50 188 CYS A C 1
ATOM 1458 O O . CYS A 1 188 ? -0.596 -20.728 6.405 1.00 95.50 188 CYS A O 1
ATOM 1460 N N . ALA A 1 189 ? -0.544 -20.389 8.619 1.00 93.62 189 ALA A N 1
ATOM 1461 C CA . ALA A 1 189 ? 0.912 -20.450 8.741 1.00 93.62 189 ALA A CA 1
ATOM 1462 C C . ALA A 1 189 ? 1.482 -21.804 8.284 1.00 93.62 189 ALA A C 1
ATOM 1464 O O . ALA A 1 189 ? 2.430 -21.842 7.495 1.00 93.62 189 ALA A O 1
ATOM 1465 N N . ARG A 1 190 ? 0.872 -22.919 8.717 1.00 96.69 190 ARG A N 1
ATOM 1466 C CA . ARG A 1 190 ? 1.258 -24.272 8.280 1.00 96.69 190 ARG A CA 1
ATOM 1467 C C . ARG A 1 190 ? 1.082 -24.448 6.775 1.00 96.69 190 ARG A C 1
ATOM 1469 O O . ARG A 1 190 ? 2.000 -24.930 6.110 1.00 96.69 190 ARG A O 1
ATOM 1476 N N . TRP A 1 191 ? -0.041 -23.990 6.222 1.00 97.75 191 TRP A N 1
ATOM 1477 C CA . TRP A 1 191 ? -0.276 -24.003 4.780 1.00 97.75 191 TRP A CA 1
ATOM 1478 C C . TRP A 1 191 ? 0.769 -23.186 4.012 1.00 97.75 191 TRP A C 1
ATOM 1480 O O . TRP A 1 191 ? 1.312 -23.679 3.023 1.00 97.75 191 TRP A O 1
ATOM 1490 N N . VAL A 1 192 ? 1.101 -21.968 4.455 1.00 95.62 192 VAL A N 1
ATOM 1491 C CA . VAL A 1 192 ? 2.133 -21.137 3.809 1.00 95.62 192 VAL A CA 1
ATOM 1492 C C . VAL A 1 192 ? 3.489 -21.835 3.832 1.00 95.62 192 VAL A C 1
ATOM 1494 O O . VAL A 1 192 ? 4.170 -21.875 2.804 1.00 95.62 192 VAL A O 1
ATOM 1497 N N . GLN A 1 193 ? 3.877 -22.408 4.973 1.00 96.25 193 GLN A N 1
ATOM 1498 C CA . GLN A 1 193 ? 5.134 -23.139 5.112 1.00 96.25 193 GLN A CA 1
ATOM 1499 C C . GLN A 1 193 ? 5.197 -24.329 4.144 1.00 96.25 193 GLN A C 1
ATOM 1501 O O . GLN A 1 193 ? 6.140 -24.419 3.353 1.00 96.25 193 GLN A O 1
ATOM 1506 N N . ALA A 1 194 ? 4.182 -25.197 4.156 1.00 97.94 194 ALA A N 1
ATOM 1507 C CA . ALA A 1 194 ? 4.103 -26.363 3.278 1.00 97.94 194 ALA A CA 1
ATOM 1508 C C . ALA A 1 194 ? 4.080 -25.960 1.792 1.00 97.94 194 ALA A C 1
ATOM 1510 O O . ALA A 1 194 ? 4.813 -26.510 0.969 1.00 97.94 194 ALA A O 1
ATOM 1511 N N . THR A 1 195 ? 3.307 -24.929 1.446 1.00 98.12 195 THR A N 1
ATOM 1512 C CA . THR A 1 195 ? 3.197 -24.424 0.072 1.00 98.12 195 THR A CA 1
ATOM 1513 C C . THR A 1 195 ? 4.535 -23.887 -0.424 1.00 98.12 195 THR A C 1
ATOM 1515 O O . THR A 1 195 ? 4.962 -24.207 -1.532 1.00 98.12 195 THR A O 1
ATOM 1518 N N . ASN A 1 196 ? 5.250 -23.115 0.398 1.00 97.06 196 ASN A N 1
ATOM 1519 C CA . ASN A 1 196 ? 6.569 -22.599 0.038 1.00 97.06 196 ASN A CA 1
ATOM 1520 C C . ASN A 1 196 ? 7.614 -23.706 -0.143 1.00 97.06 196 ASN A C 1
ATOM 1522 O O . ASN A 1 196 ? 8.458 -23.585 -1.034 1.00 97.06 196 ASN A O 1
ATOM 1526 N N . GLN A 1 197 ? 7.550 -24.785 0.646 1.00 97.75 197 GLN A N 1
ATOM 1527 C CA . GLN A 1 197 ? 8.403 -25.962 0.451 1.00 97.75 197 GLN A CA 1
ATOM 1528 C C . GLN A 1 197 ? 8.139 -26.613 -0.913 1.00 97.75 197 GLN A C 1
ATOM 1530 O O . GLN A 1 197 ? 9.084 -26.860 -1.662 1.00 97.75 197 GLN A O 1
ATOM 1535 N N . GLN A 1 198 ? 6.871 -26.811 -1.288 1.00 97.88 198 GLN A N 1
ATOM 1536 C CA . GLN A 1 198 ? 6.514 -27.400 -2.584 1.00 97.88 198 GLN A CA 1
ATOM 1537 C C . GLN A 1 198 ? 6.854 -26.498 -3.779 1.00 97.88 198 GLN A C 1
ATOM 1539 O O . GLN A 1 198 ? 7.338 -26.982 -4.809 1.00 97.88 198 GLN A O 1
ATOM 1544 N N . LEU A 1 199 ? 6.639 -25.184 -3.647 1.00 96.56 199 LEU A N 1
ATOM 1545 C CA . LEU A 1 199 ? 7.031 -24.195 -4.653 1.00 96.56 199 LEU A CA 1
ATOM 1546 C C . LEU A 1 199 ? 8.547 -24.221 -4.883 1.00 96.56 199 LEU A C 1
ATOM 1548 O O . LEU A 1 199 ? 8.989 -24.224 -6.032 1.00 96.56 199 LEU A O 1
ATOM 1552 N N . ALA A 1 200 ? 9.337 -24.293 -3.806 1.00 94.75 200 ALA A N 1
ATOM 1553 C CA . ALA A 1 200 ? 10.791 -24.395 -3.884 1.00 94.75 200 ALA A CA 1
ATOM 1554 C C . ALA A 1 200 ? 11.246 -25.725 -4.505 1.00 94.75 200 ALA A C 1
ATOM 1556 O O . ALA A 1 200 ? 12.061 -25.707 -5.424 1.00 94.75 200 ALA A O 1
ATOM 1557 N N . ALA A 1 201 ? 10.681 -26.856 -4.069 1.00 96.31 201 ALA A N 1
ATOM 1558 C CA . ALA A 1 201 ? 10.994 -28.180 -4.611 1.00 96.31 201 ALA A CA 1
ATOM 1559 C C . ALA A 1 201 ? 10.664 -28.297 -6.110 1.00 96.31 201 ALA A C 1
ATOM 1561 O O . ALA A 1 201 ? 11.386 -28.944 -6.861 1.00 96.31 201 ALA A O 1
ATOM 1562 N N . SER A 1 202 ? 9.606 -27.617 -6.566 1.00 94.19 202 SER A N 1
ATOM 1563 C CA . SER A 1 202 ? 9.223 -27.550 -7.985 1.00 94.19 202 SER A CA 1
ATOM 1564 C C . SER A 1 202 ? 9.969 -26.454 -8.768 1.00 94.19 202 SER A C 1
ATOM 1566 O O . SER A 1 202 ? 9.648 -26.214 -9.934 1.00 94.19 202 SER A O 1
ATOM 1568 N N . ALA A 1 203 ? 10.922 -25.750 -8.144 1.00 91.38 203 ALA A N 1
ATOM 1569 C CA . ALA A 1 203 ? 11.646 -24.603 -8.700 1.00 91.38 203 ALA A CA 1
ATOM 1570 C C . ALA A 1 203 ? 10.728 -23.523 -9.316 1.00 91.38 203 ALA A C 1
ATOM 1572 O O . ALA A 1 203 ? 11.059 -22.920 -10.335 1.00 91.38 203 ALA A O 1
ATOM 1573 N N . LEU A 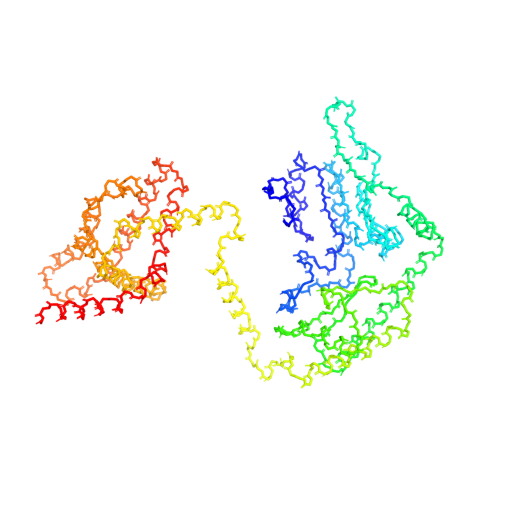1 204 ? 9.545 -23.303 -8.733 1.00 93.44 204 LEU A N 1
ATOM 1574 C CA . LEU A 1 204 ? 8.602 -22.280 -9.182 1.00 93.44 204 LEU A CA 1
ATOM 1575 C C . LEU A 1 204 ? 8.998 -20.913 -8.598 1.00 93.44 204 LEU A C 1
ATOM 1577 O O . LEU A 1 204 ? 9.290 -20.823 -7.400 1.00 93.44 204 LEU A O 1
ATOM 1581 N N . PRO A 1 205 ? 8.969 -19.823 -9.387 1.00 90.94 205 PRO A N 1
ATOM 1582 C CA . PRO A 1 205 ? 9.461 -18.513 -8.962 1.00 90.94 205 PRO A CA 1
ATOM 1583 C C . PRO A 1 205 ? 8.436 -17.747 -8.113 1.00 90.94 205 PRO A C 1
ATOM 1585 O O . PRO A 1 205 ? 8.259 -16.539 -8.269 1.00 90.94 205 PRO A O 1
ATOM 1588 N N . LEU A 1 206 ? 7.756 -18.438 -7.200 1.00 92.62 206 LEU A N 1
ATOM 1589 C CA . LEU A 1 206 ? 6.736 -17.886 -6.315 1.00 92.62 206 LEU A CA 1
ATOM 1590 C C . LEU A 1 206 ? 7.148 -18.045 -4.848 1.00 92.62 206 LEU A C 1
ATOM 1592 O O . LEU A 1 206 ? 7.942 -18.916 -4.483 1.00 92.62 206 LEU A O 1
ATOM 1596 N N . ARG A 1 207 ? 6.595 -17.190 -3.993 1.00 91.50 207 ARG A N 1
ATOM 1597 C CA . ARG A 1 207 ? 6.615 -17.337 -2.534 1.00 91.50 207 ARG A CA 1
ATOM 1598 C C . ARG A 1 207 ? 5.301 -16.816 -1.982 1.00 91.50 207 ARG A C 1
ATOM 1600 O O . ARG A 1 207 ? 4.921 -15.695 -2.295 1.00 91.50 207 ARG A O 1
ATOM 1607 N N . VAL A 1 208 ? 4.631 -17.591 -1.148 1.00 92.06 208 VAL A N 1
ATOM 1608 C CA . VAL A 1 208 ? 3.465 -17.124 -0.397 1.00 92.06 208 VAL A CA 1
ATOM 1609 C C . VAL A 1 208 ? 3.945 -16.539 0.926 1.00 92.06 208 VAL A C 1
ATOM 1611 O O . VAL A 1 208 ? 4.835 -17.095 1.564 1.00 92.06 208 VAL A O 1
ATOM 1614 N N . VAL A 1 209 ? 3.383 -15.409 1.333 1.00 88.00 209 VAL A N 1
ATOM 1615 C CA . VAL A 1 209 ? 3.599 -14.826 2.666 1.00 88.00 209 VAL A CA 1
ATOM 1616 C C . VAL A 1 209 ? 2.255 -14.446 3.266 1.00 88.00 209 VAL A C 1
ATOM 1618 O O . VAL A 1 209 ? 1.300 -14.189 2.526 1.00 88.00 209 VAL A O 1
ATOM 1621 N N . HIS A 1 210 ? 2.175 -14.411 4.594 1.00 88.00 210 HIS A N 1
ATOM 1622 C CA . HIS A 1 210 ? 0.934 -14.114 5.299 1.00 88.00 210 HIS A CA 1
ATOM 1623 C C . HIS A 1 210 ? 1.121 -13.146 6.465 1.00 88.00 210 HIS A C 1
ATOM 1625 O O . HIS A 1 210 ? 2.230 -12.882 6.920 1.00 88.00 210 HIS A O 1
ATOM 1631 N N . PHE A 1 211 ? -0.009 -12.609 6.904 1.00 83.94 211 PHE A N 1
ATOM 1632 C CA . PHE A 1 211 ? -0.204 -11.746 8.052 1.00 83.94 211 PHE A CA 1
ATOM 1633 C C . PHE A 1 211 ? -1.543 -12.132 8.686 1.00 83.94 211 PHE A C 1
ATOM 1635 O O . PHE A 1 211 ? -2.617 -11.809 8.166 1.00 83.94 211 PHE A O 1
ATOM 1642 N N . GLY A 1 212 ? -1.482 -12.940 9.747 1.00 86.81 212 GLY A N 1
ATOM 1643 C CA . GLY A 1 212 ? -2.637 -13.700 10.222 1.00 86.81 212 GLY A CA 1
ATOM 1644 C C . GLY A 1 212 ? -3.210 -14.584 9.105 1.00 86.81 212 GLY A C 1
ATOM 1645 O O . GLY A 1 212 ? -2.486 -15.377 8.500 1.00 86.81 212 GLY A O 1
ATOM 1646 N N . THR A 1 213 ? -4.497 -14.410 8.792 1.00 91.12 213 THR A N 1
ATOM 1647 C CA . THR A 1 213 ? -5.213 -15.091 7.690 1.00 91.12 213 THR A CA 1
ATOM 1648 C C . THR A 1 213 ? -5.208 -14.318 6.364 1.00 91.12 213 THR A C 1
ATOM 1650 O O . THR A 1 213 ? -5.826 -14.742 5.386 1.00 91.12 213 THR A O 1
ATOM 1653 N N . VAL A 1 214 ? -4.534 -13.167 6.308 1.00 88.94 214 VAL A N 1
ATOM 1654 C CA . VAL A 1 214 ? -4.317 -12.404 5.071 1.00 88.94 214 VAL A CA 1
ATOM 1655 C C . VAL A 1 214 ? -3.050 -12.924 4.418 1.00 88.94 214 VAL A C 1
ATOM 1657 O O . VAL A 1 214 ? -2.027 -13.033 5.079 1.00 88.94 214 VAL A O 1
ATOM 1660 N N . TRP A 1 215 ? -3.079 -13.215 3.125 1.00 89.12 215 TRP A N 1
ATOM 1661 C CA . TRP A 1 215 ? -1.920 -13.759 2.423 1.00 89.12 215 TRP A CA 1
ATOM 1662 C C . TRP A 1 215 ? -1.761 -13.157 1.030 1.00 89.12 215 TRP A C 1
ATOM 1664 O O . TRP A 1 215 ? -2.661 -12.517 0.483 1.00 89.12 215 TRP A O 1
ATOM 1674 N N . THR A 1 216 ? -0.566 -13.292 0.465 1.00 88.00 216 THR A N 1
ATOM 1675 C CA . THR A 1 216 ? -0.223 -12.761 -0.857 1.00 88.00 216 THR A CA 1
ATOM 1676 C C . THR A 1 216 ? 0.823 -13.632 -1.538 1.00 88.00 216 THR A C 1
ATOM 1678 O O . THR A 1 216 ? 1.608 -14.307 -0.870 1.00 88.00 216 THR A O 1
ATOM 1681 N N . VAL A 1 217 ? 0.856 -13.598 -2.872 1.00 89.44 217 VAL A N 1
ATOM 1682 C CA . VAL A 1 217 ? 1.860 -14.310 -3.672 1.00 89.44 217 VAL A CA 1
ATOM 1683 C C . VAL A 1 217 ? 2.910 -13.326 -4.171 1.00 89.44 217 VAL A C 1
ATOM 1685 O O . VAL A 1 217 ? 2.620 -12.435 -4.969 1.00 89.44 217 VAL A O 1
ATOM 1688 N N . LEU A 1 218 ? 4.138 -13.494 -3.699 1.00 86.25 218 LEU A N 1
ATOM 1689 C CA . LEU A 1 218 ? 5.332 -12.806 -4.167 1.00 86.25 218 LEU A CA 1
ATOM 1690 C C . LEU A 1 218 ? 5.942 -13.554 -5.355 1.00 86.25 218 LEU A C 1
ATOM 1692 O O . LEU A 1 218 ? 5.890 -14.782 -5.426 1.00 86.25 218 LEU A O 1
ATOM 1696 N N . PHE A 1 219 ? 6.587 -12.809 -6.248 1.00 86.69 219 PHE A N 1
ATOM 1697 C CA . PHE A 1 219 ? 7.295 -13.352 -7.404 1.00 86.69 219 PHE A CA 1
ATOM 1698 C C . PHE A 1 219 ? 8.795 -13.188 -7.178 1.00 86.69 219 PHE A C 1
ATOM 1700 O O . PHE A 1 219 ? 9.262 -12.083 -6.910 1.00 86.69 219 PHE A O 1
ATOM 1707 N N . LYS A 1 220 ? 9.552 -14.281 -7.268 1.00 83.56 220 LYS A N 1
ATOM 1708 C CA . LYS A 1 220 ? 11.016 -14.277 -7.122 1.00 83.56 220 LYS A CA 1
ATOM 1709 C C . LYS A 1 220 ? 11.713 -13.803 -8.396 1.00 83.56 220 LYS A C 1
ATOM 1711 O O . LYS A 1 220 ? 12.798 -13.237 -8.325 1.00 83.56 220 LYS A O 1
ATOM 1716 N N . GLU A 1 221 ? 11.062 -13.972 -9.544 1.00 78.44 221 GLU A N 1
ATOM 1717 C CA . GLU A 1 221 ? 11.585 -13.558 -10.843 1.00 78.44 221 GLU A CA 1
ATOM 1718 C C . GLU A 1 221 ? 10.838 -12.328 -11.390 1.00 78.44 221 GLU A C 1
ATOM 1720 O O . GLU A 1 221 ? 9.606 -12.231 -11.287 1.00 78.44 221 GLU A O 1
ATOM 1725 N N . PRO A 1 222 ? 11.548 -11.349 -11.980 1.00 72.12 222 PRO A N 1
ATOM 1726 C CA . PRO A 1 222 ? 10.928 -10.260 -12.729 1.00 72.12 222 PRO A CA 1
ATOM 1727 C C . PRO A 1 222 ? 10.181 -10.771 -13.969 1.00 72.12 222 PRO A C 1
ATOM 1729 O O . PRO A 1 222 ? 10.784 -11.354 -14.867 1.00 72.12 222 PRO A O 1
ATOM 1732 N N . SER A 1 223 ? 8.882 -10.482 -14.079 1.00 76.94 223 SER A N 1
ATOM 1733 C CA . SER A 1 223 ? 8.118 -10.722 -15.310 1.00 76.94 223 SER A CA 1
ATOM 1734 C C . SER A 1 223 ? 7.026 -9.673 -15.501 1.00 76.94 223 SER A C 1
ATOM 1736 O O . SER A 1 223 ? 6.340 -9.287 -14.557 1.00 76.94 223 SER A O 1
ATOM 1738 N N . ARG A 1 224 ? 6.825 -9.233 -16.754 1.00 76.38 224 ARG A N 1
ATOM 1739 C CA . ARG A 1 224 ? 5.717 -8.331 -17.125 1.00 76.38 224 ARG A CA 1
ATOM 1740 C C . ARG A 1 224 ? 4.361 -9.043 -17.086 1.00 76.38 224 ARG A C 1
ATOM 1742 O O . ARG A 1 224 ? 3.333 -8.392 -17.224 1.00 76.38 224 ARG A O 1
ATOM 1749 N N . TYR A 1 225 ? 4.376 -10.363 -16.919 1.00 84.44 225 TYR A N 1
ATOM 1750 C CA . TYR A 1 225 ? 3.217 -11.238 -17.041 1.00 84.44 225 TYR A CA 1
ATOM 1751 C C . TYR A 1 225 ? 2.829 -11.902 -15.720 1.00 84.44 225 TYR A C 1
ATOM 1753 O O . TYR A 1 225 ? 1.963 -12.762 -15.710 1.00 84.44 225 TYR A O 1
ATOM 1761 N N . ASN A 1 226 ? 3.415 -11.491 -14.590 1.00 86.12 226 ASN A N 1
ATOM 1762 C CA . ASN A 1 226 ? 3.048 -12.007 -13.264 1.00 86.12 226 ASN A CA 1
ATOM 1763 C C . ASN A 1 226 ? 1.547 -11.865 -12.955 1.00 86.12 226 ASN A C 1
ATOM 1765 O O . ASN A 1 226 ? 0.965 -12.717 -12.288 1.00 86.12 226 ASN A O 1
ATOM 1769 N N . TRP A 1 227 ? 0.906 -10.824 -13.493 1.00 85.12 227 TRP A N 1
ATOM 1770 C CA . TRP A 1 227 ? -0.539 -10.612 -13.397 1.00 85.12 227 TRP A CA 1
ATOM 1771 C C . TRP A 1 227 ? -1.368 -11.709 -14.085 1.00 85.12 227 TRP A C 1
ATOM 1773 O O . TRP A 1 227 ? -2.545 -11.844 -13.760 1.00 85.12 227 TRP A O 1
ATOM 1783 N N . LEU A 1 228 ? -0.788 -12.520 -14.983 1.00 90.56 228 LEU A N 1
ATOM 1784 C CA . LEU A 1 228 ? -1.486 -13.646 -15.611 1.00 90.56 228 LEU A CA 1
ATOM 1785 C C . LEU A 1 228 ? -1.791 -14.777 -14.627 1.00 90.56 228 LEU A C 1
ATOM 1787 O O . LEU A 1 228 ? -2.753 -15.508 -14.849 1.00 90.56 228 LEU A O 1
ATOM 1791 N N . LEU A 1 229 ? -1.036 -14.907 -13.527 1.00 92.38 229 LEU A N 1
ATOM 1792 C CA . LEU A 1 229 ? -1.201 -16.007 -12.569 1.00 92.38 229 LEU A CA 1
ATOM 1793 C C . LEU A 1 229 ? -2.643 -16.123 -12.049 1.00 92.38 229 LEU A C 1
ATOM 1795 O O . LEU A 1 229 ? -3.135 -17.228 -11.845 1.00 92.38 229 LEU A O 1
ATOM 1799 N N . GLN A 1 230 ? -3.351 -15.001 -11.891 1.00 91.81 230 GLN A N 1
ATOM 1800 C CA . GLN A 1 230 ? -4.752 -15.006 -11.458 1.00 91.81 230 GLN A CA 1
ATOM 1801 C C . GLN A 1 230 ? -5.696 -15.708 -12.451 1.00 91.81 230 GLN A C 1
ATOM 1803 O O . GLN A 1 230 ? -6.692 -16.289 -12.033 1.00 91.81 230 GLN A O 1
ATOM 1808 N N . TYR A 1 231 ? -5.387 -15.690 -13.752 1.00 93.19 231 TYR A N 1
ATOM 1809 C CA . TYR A 1 231 ? -6.189 -16.366 -14.774 1.00 93.19 231 TYR A CA 1
ATOM 1810 C C . TYR A 1 231 ? -5.925 -17.871 -14.789 1.00 93.19 231 TYR A C 1
ATOM 1812 O O . TYR A 1 231 ? -6.874 -18.638 -14.914 1.00 93.19 231 TYR A O 1
ATOM 1820 N N . TYR A 1 232 ? -4.676 -18.296 -14.575 1.00 96.12 232 TYR A N 1
ATOM 1821 C CA . TYR A 1 232 ? -4.356 -19.715 -14.373 1.00 96.12 232 TYR A CA 1
ATOM 1822 C C . TYR A 1 232 ? -5.019 -20.257 -13.106 1.00 96.12 232 TYR A C 1
ATOM 1824 O O . TYR A 1 232 ? -5.632 -21.316 -13.130 1.00 96.12 232 TYR A O 1
ATOM 1832 N N . LEU A 1 233 ? -4.979 -19.491 -12.013 1.00 96.19 233 LEU A N 1
ATOM 1833 C CA . LEU A 1 233 ? -5.698 -19.824 -10.783 1.00 96.19 233 LEU A CA 1
ATOM 1834 C C . LEU A 1 233 ? -7.208 -19.935 -11.019 1.00 96.19 233 LEU A C 1
ATOM 1836 O O . LEU A 1 233 ? -7.829 -20.891 -10.562 1.00 96.19 233 LEU A O 1
ATOM 1840 N N . ARG A 1 234 ? -7.792 -19.014 -11.792 1.00 95.62 234 ARG A N 1
ATOM 1841 C CA . ARG A 1 234 ? -9.205 -19.084 -12.179 1.00 95.62 234 ARG A CA 1
ATOM 1842 C C . ARG A 1 234 ? -9.528 -20.320 -13.019 1.00 95.62 234 ARG A C 1
ATOM 1844 O O . ARG A 1 234 ? -10.592 -20.896 -12.820 1.00 95.62 234 ARG A O 1
ATOM 1851 N N . ALA A 1 235 ? -8.637 -20.736 -13.919 1.00 96.88 235 ALA A N 1
ATOM 1852 C CA . ALA A 1 235 ? -8.801 -21.964 -14.700 1.00 96.88 235 ALA A CA 1
ATOM 1853 C C . ALA A 1 235 ? -8.788 -23.226 -13.815 1.00 96.88 235 ALA A C 1
ATOM 1855 O O . ALA A 1 235 ? -9.530 -24.164 -14.080 1.00 96.88 235 ALA A O 1
ATOM 1856 N N . GLU A 1 236 ? -8.033 -23.207 -12.714 1.00 97.56 236 GLU A N 1
ATOM 1857 C CA . GLU A 1 236 ? -8.037 -24.245 -11.670 1.00 97.56 236 GLU A CA 1
ATOM 1858 C C . GLU A 1 236 ? -9.222 -24.125 -10.685 1.00 97.56 236 GLU A C 1
ATOM 1860 O O . GLU A 1 236 ? -9.308 -24.866 -9.704 1.00 97.56 236 GLU A O 1
ATOM 1865 N N . GLY A 1 237 ? -10.140 -23.178 -10.910 1.00 96.12 237 GLY A N 1
ATOM 1866 C CA . GLY A 1 237 ? -11.321 -22.960 -10.072 1.00 96.12 237 GLY A CA 1
ATOM 1867 C C . GLY A 1 237 ? -11.090 -22.079 -8.839 1.00 96.12 237 GLY A C 1
ATOM 1868 O O . GLY A 1 237 ? -11.938 -22.050 -7.950 1.00 96.12 237 GLY A O 1
ATOM 1869 N N . VAL A 1 238 ? -9.975 -21.346 -8.755 1.00 94.75 238 VAL A N 1
ATOM 1870 C CA . VAL A 1 238 ? -9.712 -20.376 -7.678 1.00 94.75 238 VAL A CA 1
ATOM 1871 C C . VAL A 1 238 ? -10.178 -18.986 -8.103 1.00 94.75 238 VAL A C 1
ATOM 1873 O O . VAL A 1 238 ? -9.599 -18.354 -8.988 1.00 94.75 238 VAL A O 1
ATOM 1876 N N . THR A 1 239 ? -11.213 -18.470 -7.441 1.00 90.12 239 THR A N 1
ATOM 1877 C CA . THR A 1 239 ? -11.707 -17.110 -7.693 1.00 90.12 239 THR A CA 1
ATOM 1878 C C . THR A 1 239 ? -10.996 -16.116 -6.783 1.00 90.12 239 THR A C 1
ATOM 1880 O O . THR A 1 239 ? -11.130 -16.164 -5.564 1.00 90.12 239 THR A O 1
ATOM 1883 N N . LEU A 1 240 ? -10.249 -15.191 -7.386 1.00 88.06 240 LEU A N 1
ATOM 1884 C CA . LEU A 1 240 ? -9.592 -14.092 -6.683 1.00 88.06 240 LEU A CA 1
ATOM 1885 C C . LEU A 1 240 ? -10.371 -12.786 -6.853 1.00 88.06 240 LEU A C 1
ATOM 1887 O O . LEU A 1 240 ? -11.148 -12.610 -7.790 1.00 88.06 240 LEU A O 1
ATOM 1891 N N . SER A 1 241 ? -10.138 -11.850 -5.935 1.00 81.56 241 SER A N 1
ATOM 1892 C CA . SER A 1 241 ? -10.683 -10.496 -6.043 1.00 81.56 241 SER A CA 1
ATOM 1893 C C . SER A 1 241 ? -9.996 -9.689 -7.154 1.00 81.56 241 SER A C 1
ATOM 1895 O O . SER A 1 241 ? -8.991 -10.111 -7.720 1.00 81.56 241 SER A O 1
ATOM 1897 N N . TRP A 1 242 ? -10.495 -8.481 -7.424 1.00 70.25 242 TRP A N 1
ATOM 1898 C CA . TRP A 1 242 ? -9.959 -7.580 -8.454 1.00 70.25 242 TRP A CA 1
ATOM 1899 C C . TRP A 1 242 ? -8.488 -7.164 -8.255 1.00 70.25 242 TRP A C 1
ATOM 1901 O O . TRP A 1 242 ? -7.875 -6.666 -9.191 1.00 70.25 242 TRP A O 1
ATOM 1911 N N . VAL A 1 243 ? -7.908 -7.357 -7.062 1.00 72.06 243 VAL A N 1
ATOM 1912 C CA . VAL A 1 243 ? -6.467 -7.139 -6.798 1.00 72.06 243 VAL A CA 1
ATOM 1913 C C . VAL A 1 243 ? -5.602 -8.379 -7.087 1.00 72.06 243 VAL A C 1
ATOM 1915 O O . VAL A 1 243 ? -4.407 -8.398 -6.772 1.00 72.06 243 VAL A O 1
ATOM 1918 N N . GLY A 1 244 ? -6.200 -9.431 -7.653 1.00 83.88 244 GLY A N 1
ATOM 1919 C CA . GLY A 1 244 ? -5.538 -10.666 -8.055 1.00 83.88 244 GLY A CA 1
ATOM 1920 C C . GLY A 1 244 ? -4.809 -11.346 -6.899 1.00 83.88 244 GLY A C 1
ATOM 1921 O O . GLY A 1 244 ? -5.322 -11.464 -5.786 1.00 83.88 244 GLY A O 1
ATOM 1922 N N . THR A 1 245 ? -3.572 -11.767 -7.154 1.00 84.50 245 THR A N 1
ATOM 1923 C CA . THR A 1 245 ? -2.696 -12.440 -6.177 1.00 84.50 245 THR A CA 1
ATOM 1924 C C . THR A 1 245 ? -2.028 -11.482 -5.189 1.00 84.50 245 THR A C 1
ATOM 1926 O O . THR A 1 245 ? -1.157 -11.874 -4.409 1.00 84.50 245 THR A O 1
ATOM 1929 N N . GLY A 1 246 ? -2.379 -10.196 -5.254 1.00 79.62 246 GLY A N 1
ATOM 1930 C CA . GLY A 1 246 ? -1.751 -9.149 -4.471 1.00 79.62 246 GLY A CA 1
ATOM 1931 C C . GLY A 1 246 ? -2.219 -9.085 -3.025 1.00 79.62 246 GLY A C 1
ATOM 1932 O O . GLY A 1 246 ? -1.409 -8.801 -2.146 1.00 79.62 246 GLY A O 1
ATOM 1933 N N . ARG A 1 247 ? -3.488 -9.380 -2.753 1.00 83.44 247 ARG A N 1
ATOM 1934 C CA . ARG A 1 247 ? -4.018 -9.430 -1.390 1.00 83.44 247 ARG A CA 1
ATOM 1935 C C . ARG A 1 247 ? -5.213 -10.366 -1.353 1.00 83.44 247 ARG A C 1
ATOM 1937 O O . ARG A 1 247 ? -6.271 -10.055 -1.898 1.00 83.44 247 ARG A O 1
ATOM 1944 N N . CYS A 1 248 ? -5.019 -11.487 -0.685 1.00 88.00 248 CYS A N 1
ATOM 1945 C CA . CYS A 1 248 ? -5.991 -12.546 -0.514 1.00 88.00 248 CYS A CA 1
ATOM 1946 C C . CYS A 1 248 ? -6.271 -12.726 0.980 1.00 88.00 248 CYS A C 1
ATOM 1948 O O . CYS A 1 248 ? -5.520 -12.251 1.837 1.00 88.00 248 CYS A O 1
ATOM 1950 N N . LEU A 1 249 ? -7.386 -13.367 1.297 1.00 88.94 249 LEU A N 1
ATOM 1951 C CA . LEU A 1 249 ? -7.761 -13.656 2.670 1.00 88.94 249 LEU A CA 1
ATOM 1952 C C . LEU A 1 249 ? -8.491 -14.984 2.723 1.00 88.94 249 LEU A C 1
ATOM 1954 O O . LEU A 1 249 ? -9.249 -15.303 1.808 1.00 88.94 249 LEU A O 1
ATOM 1958 N N . SER A 1 250 ? -8.287 -15.695 3.820 1.00 91.06 250 SER A N 1
ATOM 1959 C CA . SER A 1 250 ? -9.112 -16.832 4.200 1.00 91.06 250 SER A CA 1
ATOM 1960 C C . SER A 1 250 ? -10.104 -16.390 5.275 1.00 91.06 250 SER A C 1
ATOM 1962 O O . SER A 1 250 ? -9.796 -15.532 6.116 1.00 91.06 250 SER A O 1
ATOM 1964 N N . SER A 1 251 ? -11.320 -16.921 5.224 1.00 91.50 251 SER A N 1
ATOM 1965 C CA . SER A 1 251 ? -12.293 -16.804 6.311 1.00 91.50 251 SER A CA 1
ATOM 1966 C C . SER A 1 251 ? -11.878 -17.688 7.498 1.00 91.50 251 SER A C 1
ATOM 1968 O O . SER A 1 251 ? -10.953 -18.493 7.396 1.00 91.50 251 SER A O 1
ATOM 1970 N N . LEU A 1 252 ? -12.501 -17.496 8.663 1.00 92.12 252 LEU A N 1
ATOM 1971 C CA . LEU A 1 252 ? -12.127 -18.226 9.887 1.00 92.12 252 LEU A CA 1
ATOM 1972 C C . LEU A 1 252 ? -12.542 -19.710 9.863 1.00 92.12 252 LEU A C 1
ATOM 1974 O O . LEU A 1 252 ? -11.963 -20.530 10.578 1.00 92.12 252 LEU A O 1
ATOM 1978 N N . ASP A 1 253 ? -13.519 -20.048 9.026 1.00 92.94 253 ASP A N 1
ATOM 1979 C CA . ASP A 1 253 ? -14.020 -21.400 8.775 1.00 92.94 253 ASP A CA 1
ATOM 1980 C C . ASP A 1 253 ? -13.186 -22.184 7.748 1.00 92.94 253 ASP A C 1
ATOM 1982 O O . ASP A 1 253 ? -13.376 -23.389 7.631 1.00 92.94 253 ASP A O 1
ATOM 1986 N N . PHE A 1 254 ? -12.221 -21.549 7.070 1.00 95.62 254 PHE A N 1
ATOM 1987 C CA . PHE A 1 254 ? -11.378 -22.191 6.055 1.00 95.62 254 PHE A CA 1
ATOM 1988 C C . PHE A 1 254 ? -10.590 -23.371 6.648 1.00 95.62 254 PHE A C 1
ATOM 1990 O O . PHE A 1 254 ? -9.762 -23.202 7.554 1.00 95.62 254 PHE A O 1
ATOM 1997 N N . THR A 1 255 ? -10.877 -24.578 6.175 1.00 96.88 255 THR A N 1
ATOM 1998 C CA . THR A 1 255 ? -10.380 -25.838 6.736 1.00 96.88 255 THR A CA 1
ATOM 1999 C C . THR A 1 255 ? -8.981 -26.191 6.225 1.00 96.88 255 THR A C 1
ATOM 2001 O O . THR A 1 255 ? -8.425 -25.531 5.348 1.00 96.88 255 THR A O 1
ATOM 2004 N N . GLU A 1 256 ? -8.379 -27.230 6.805 1.00 96.62 256 GLU A N 1
ATOM 2005 C CA . GLU A 1 256 ? -7.118 -27.792 6.299 1.00 96.62 256 GLU A CA 1
ATOM 2006 C C . GLU A 1 256 ? -7.279 -28.347 4.883 1.00 96.62 256 GLU A C 1
ATOM 2008 O O . GLU A 1 256 ? -6.406 -28.136 4.045 1.00 96.62 256 GLU A O 1
ATOM 2013 N N . ASP A 1 257 ? -8.413 -28.994 4.605 1.00 97.88 257 ASP A N 1
ATOM 2014 C CA . ASP A 1 257 ? -8.719 -29.552 3.289 1.00 97.88 257 ASP A CA 1
ATOM 2015 C C . ASP A 1 257 ? -8.868 -28.436 2.247 1.00 97.88 257 ASP A C 1
ATOM 2017 O O . ASP A 1 257 ? -8.306 -28.541 1.158 1.00 97.88 257 ASP A O 1
ATOM 2021 N N . ASP A 1 258 ? -9.512 -27.316 2.604 1.00 97.50 258 ASP A N 1
ATOM 2022 C CA . ASP A 1 258 ? -9.602 -26.137 1.729 1.00 97.50 258 ASP A CA 1
ATOM 2023 C C . ASP A 1 258 ? -8.210 -25.559 1.414 1.00 97.50 258 ASP A C 1
ATOM 2025 O O . ASP A 1 258 ? -7.913 -25.170 0.279 1.00 97.50 258 ASP A O 1
ATOM 2029 N N . TYR A 1 259 ? -7.323 -25.503 2.415 1.00 97.62 259 TYR A N 1
ATOM 2030 C CA . TYR A 1 259 ? -5.937 -25.070 2.229 1.00 97.62 259 TYR A CA 1
ATOM 2031 C C . TYR A 1 259 ? -5.137 -26.049 1.367 1.00 97.62 259 TYR A C 1
ATOM 2033 O O . TYR A 1 259 ? -4.363 -25.610 0.509 1.00 97.62 259 TYR A O 1
ATOM 2041 N N . GLN A 1 260 ? -5.321 -27.354 1.557 1.00 97.81 260 GLN A N 1
ATOM 2042 C CA . GLN A 1 260 ? -4.669 -28.375 0.744 1.00 97.81 260 GLN A CA 1
ATOM 2043 C C . GLN A 1 260 ? -5.136 -28.289 -0.713 1.00 97.81 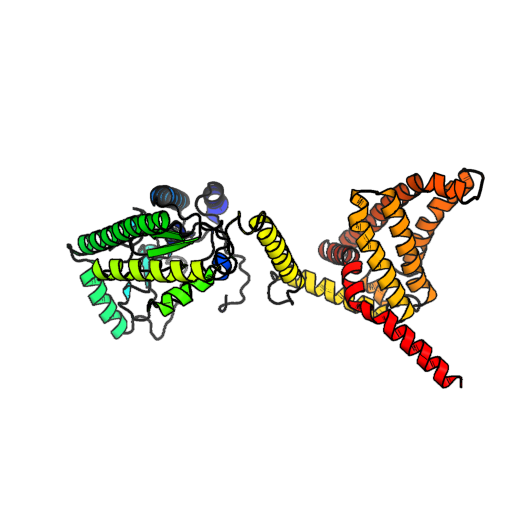260 GLN A C 1
ATOM 2045 O O . GLN A 1 260 ? -4.309 -28.235 -1.624 1.00 97.81 260 GLN A O 1
ATOM 2050 N N . GLU A 1 261 ? -6.441 -28.158 -0.948 1.00 98.00 261 GLU A N 1
ATOM 2051 C CA . GLU A 1 261 ? -6.993 -27.982 -2.290 1.00 98.00 261 GLU A CA 1
ATOM 2052 C C . GLU A 1 261 ? -6.469 -26.692 -2.946 1.00 98.00 261 GLU A C 1
ATOM 2054 O O . GLU A 1 261 ? -6.082 -26.692 -4.121 1.00 98.00 261 GLU A O 1
ATOM 2059 N N . LEU A 1 262 ? -6.393 -25.590 -2.191 1.00 97.56 262 LEU A N 1
ATOM 2060 C CA . LEU A 1 262 ? -5.819 -24.330 -2.665 1.00 97.56 262 LEU A CA 1
ATOM 2061 C C . LEU A 1 262 ? -4.331 -24.468 -3.015 1.00 97.56 262 LEU A C 1
ATOM 2063 O O . LEU A 1 262 ? -3.893 -23.916 -4.027 1.00 97.56 262 LEU A O 1
ATOM 2067 N N . GLN A 1 263 ? -3.553 -25.189 -2.204 1.00 97.94 263 GLN A N 1
ATOM 2068 C CA . GLN A 1 263 ? -2.143 -25.476 -2.479 1.00 97.94 263 GLN A CA 1
ATOM 2069 C C . GLN A 1 263 ? -1.994 -26.234 -3.799 1.00 97.94 263 GLN A C 1
ATOM 2071 O O . GLN A 1 263 ? -1.212 -25.822 -4.660 1.00 97.94 263 GLN A O 1
ATOM 2076 N N . ASP A 1 264 ? -2.773 -27.298 -3.984 1.00 98.25 264 ASP A N 1
ATOM 2077 C CA . ASP A 1 264 ? -2.714 -28.133 -5.180 1.00 98.25 264 ASP A CA 1
ATOM 2078 C C . ASP A 1 264 ? -3.093 -27.336 -6.435 1.00 98.25 264 ASP A C 1
ATOM 2080 O O . ASP A 1 264 ? -2.388 -27.390 -7.449 1.00 98.25 264 ASP A O 1
ATOM 2084 N N . LYS A 1 265 ? -4.162 -26.532 -6.357 1.00 98.31 265 LYS A N 1
ATOM 2085 C CA . LYS A 1 265 ? -4.590 -25.623 -7.434 1.00 98.31 265 LYS A CA 1
ATOM 2086 C C . LYS A 1 265 ? -3.529 -24.569 -7.749 1.00 98.31 265 LYS A C 1
ATOM 2088 O O . LYS A 1 265 ? -3.228 -24.336 -8.919 1.00 98.31 265 LYS A O 1
ATOM 2093 N N . LEU A 1 266 ? -2.914 -23.958 -6.734 1.00 97.62 266 LEU A N 1
ATOM 2094 C CA . LEU A 1 266 ? -1.838 -22.980 -6.921 1.00 97.62 266 LEU A CA 1
ATOM 2095 C C . LEU A 1 266 ? -0.621 -23.601 -7.612 1.00 97.62 266 LEU A C 1
ATOM 2097 O O . LEU A 1 266 ? -0.058 -22.994 -8.525 1.00 97.62 266 LEU A O 1
ATOM 2101 N N . LEU A 1 267 ? -0.224 -24.807 -7.205 1.00 98.12 267 LEU A N 1
ATOM 2102 C CA . LEU A 1 267 ? 0.899 -25.521 -7.806 1.00 98.12 267 LEU A CA 1
ATOM 2103 C C . LEU A 1 267 ? 0.618 -25.901 -9.259 1.00 98.12 267 LEU A C 1
ATOM 2105 O O . LEU A 1 267 ? 1.498 -25.714 -10.098 1.00 98.12 267 LEU A O 1
ATOM 2109 N N . ARG A 1 268 ? -0.586 -26.394 -9.580 1.00 98.38 268 ARG A N 1
ATOM 2110 C CA . ARG A 1 268 ? -0.976 -26.689 -10.969 1.00 98.38 268 ARG A CA 1
ATOM 2111 C C . ARG A 1 268 ? -0.994 -25.428 -11.825 1.00 98.38 268 ARG A C 1
ATOM 2113 O O . ARG A 1 268 ? -0.288 -25.390 -12.827 1.00 98.38 268 ARG A O 1
ATOM 2120 N N . ALA A 1 269 ? -1.661 -24.365 -11.371 1.00 97.81 269 ALA A N 1
ATOM 2121 C CA . ALA A 1 269 ? -1.690 -23.075 -12.061 1.00 97.81 269 ALA A CA 1
ATOM 2122 C C . ALA A 1 269 ? -0.277 -22.538 -12.347 1.00 97.81 269 ALA A C 1
ATOM 2124 O O . ALA A 1 269 ? 0.024 -22.109 -13.461 1.00 97.81 269 ALA A O 1
ATOM 2125 N N . ALA A 1 270 ? 0.613 -22.590 -11.353 1.00 96.38 270 ALA A N 1
ATOM 2126 C CA . ALA A 1 270 ? 1.991 -22.146 -11.504 1.00 96.38 270 ALA A CA 1
ATOM 2127 C C . ALA A 1 270 ? 2.799 -23.054 -12.449 1.00 96.38 270 ALA A C 1
ATOM 2129 O O . ALA A 1 270 ? 3.563 -22.556 -13.273 1.00 96.38 270 ALA A O 1
ATOM 2130 N N . ARG A 1 271 ? 2.632 -24.380 -12.384 1.00 96.62 271 ARG A N 1
ATOM 2131 C CA . ARG A 1 271 ? 3.296 -25.308 -13.316 1.00 96.62 271 ARG A CA 1
ATOM 2132 C C . ARG A 1 271 ? 2.866 -25.051 -14.758 1.00 96.62 271 ARG A C 1
ATOM 2134 O O . ARG A 1 271 ? 3.745 -24.941 -15.606 1.00 96.62 271 ARG A O 1
ATOM 2141 N N . THR A 1 272 ? 1.571 -24.868 -15.009 1.00 96.75 272 THR A N 1
ATOM 2142 C CA . THR A 1 272 ? 1.040 -24.548 -16.343 1.00 96.75 272 THR A CA 1
ATOM 2143 C C . THR A 1 272 ? 1.562 -23.198 -16.839 1.00 96.75 272 THR A C 1
ATOM 2145 O O . THR A 1 272 ? 2.100 -23.090 -17.935 1.00 96.75 272 THR A O 1
ATOM 2148 N N . MET A 1 273 ? 1.531 -22.159 -15.999 1.00 94.81 273 MET A N 1
ATOM 2149 C CA . MET A 1 273 ? 2.084 -20.854 -16.378 1.00 94.81 273 MET A CA 1
ATOM 2150 C C . MET A 1 273 ? 3.590 -20.919 -16.690 1.00 94.81 273 MET A C 1
ATOM 2152 O O . MET A 1 273 ? 4.084 -20.190 -17.556 1.00 94.81 273 MET A O 1
ATOM 2156 N N . ARG A 1 274 ? 4.333 -21.792 -15.999 1.00 91.50 274 ARG A N 1
ATOM 2157 C CA . ARG A 1 274 ? 5.747 -22.044 -16.288 1.00 91.50 274 ARG A CA 1
ATOM 2158 C C . ARG A 1 274 ? 5.941 -22.823 -17.589 1.00 91.50 274 ARG A C 1
ATOM 2160 O O . ARG A 1 274 ? 6.836 -22.453 -18.344 1.00 91.50 274 ARG A O 1
ATOM 2167 N N . SER A 1 275 ? 5.147 -23.864 -17.858 1.00 92.25 275 SER A N 1
ATOM 2168 C CA . SER A 1 275 ? 5.226 -24.619 -19.121 1.00 92.25 275 SER A CA 1
ATOM 2169 C C . SER A 1 275 ? 4.907 -23.744 -20.328 1.00 92.25 275 SER A C 1
ATOM 2171 O O . SER A 1 275 ? 5.537 -23.891 -21.369 1.00 92.25 275 SER A O 1
ATOM 2173 N N . ASP A 1 276 ? 4.027 -22.762 -20.144 1.00 93.12 276 ASP A N 1
ATOM 2174 C CA . ASP A 1 276 ? 3.670 -21.765 -21.156 1.00 93.12 276 ASP A CA 1
ATOM 2175 C C . ASP A 1 276 ? 4.726 -20.643 -21.290 1.00 93.12 276 ASP A C 1
ATOM 2177 O O . ASP A 1 276 ? 4.521 -19.655 -21.995 1.00 93.12 276 ASP A O 1
ATOM 2181 N N . ALA A 1 277 ? 5.878 -20.791 -20.622 1.00 87.88 277 ALA A N 1
ATOM 2182 C CA . ALA A 1 277 ? 7.067 -19.945 -20.729 1.00 87.88 277 ALA A CA 1
ATOM 2183 C C . ALA A 1 277 ? 6.881 -18.469 -20.309 1.00 87.88 277 ALA A C 1
ATOM 2185 O O . ALA A 1 277 ? 7.613 -17.580 -20.754 1.00 87.88 277 ALA A O 1
ATOM 2186 N N . TRP A 1 278 ? 5.958 -18.180 -19.384 1.00 87.62 278 TRP A N 1
ATOM 2187 C CA . TRP A 1 278 ? 5.743 -16.811 -18.882 1.00 87.62 278 TRP A CA 1
ATOM 2188 C C . TRP A 1 278 ? 6.792 -16.337 -17.857 1.00 87.62 278 TRP A C 1
ATOM 2190 O O . TRP A 1 278 ? 6.959 -15.126 -17.638 1.00 87.62 278 TRP A O 1
ATOM 2200 N N . TRP A 1 279 ? 7.544 -17.274 -17.274 1.00 84.00 279 TRP A N 1
ATOM 2201 C CA . TRP A 1 279 ? 8.700 -17.027 -16.406 1.00 84.00 279 TRP A CA 1
ATOM 2202 C C . TRP A 1 279 ? 9.981 -17.549 -17.062 1.00 84.00 279 TRP A C 1
ATOM 2204 O O . TRP A 1 279 ? 10.406 -18.675 -16.822 1.00 84.00 279 TRP A O 1
ATOM 2214 N N . LEU A 1 280 ? 10.560 -16.732 -17.950 1.00 72.38 280 LEU A N 1
ATOM 2215 C CA . LEU A 1 280 ? 11.854 -17.029 -18.573 1.00 72.38 280 LEU A CA 1
ATOM 2216 C C . LEU A 1 280 ? 12.996 -16.797 -17.578 1.00 72.38 280 LEU A C 1
ATOM 2218 O O . LEU A 1 280 ? 13.078 -15.706 -16.997 1.00 72.38 280 LEU A O 1
ATOM 2222 N N . SER A 1 281 ? 13.892 -17.776 -17.459 1.00 65.75 281 SER A N 1
ATOM 2223 C CA . SER A 1 281 ? 15.072 -17.696 -16.595 1.00 65.75 281 SER A CA 1
ATOM 2224 C C . SER A 1 281 ? 16.132 -16.729 -17.144 1.00 65.75 281 SER A C 1
ATOM 2226 O O . SER A 1 281 ? 16.118 -16.342 -18.316 1.00 65.75 281 SER A O 1
ATOM 2228 N N . GLU A 1 282 ? 17.083 -16.330 -16.296 1.00 64.31 282 GLU A N 1
ATOM 2229 C CA . GLU A 1 282 ? 18.223 -15.499 -16.712 1.00 64.31 282 GLU A CA 1
ATOM 2230 C C . GLU A 1 282 ? 19.141 -16.223 -17.711 1.00 64.31 282 GLU A C 1
ATOM 2232 O O . GLU A 1 282 ? 19.691 -15.583 -18.603 1.00 64.31 282 GLU A O 1
ATOM 2237 N N . GLU A 1 283 ? 19.226 -17.554 -17.639 1.00 66.00 283 GLU A N 1
ATOM 2238 C CA . GLU A 1 283 ? 19.929 -18.383 -18.629 1.00 66.00 283 GLU A CA 1
ATOM 2239 C C . GLU A 1 283 ? 19.255 -18.330 -20.006 1.00 66.00 283 GLU A C 1
ATOM 2241 O O . GLU A 1 283 ? 19.929 -18.232 -21.028 1.00 66.00 283 GLU A O 1
ATOM 2246 N N . GLN A 1 284 ? 17.918 -18.343 -20.041 1.00 70.06 284 GLN A N 1
ATOM 2247 C CA . GLN A 1 284 ? 17.146 -18.256 -21.283 1.00 70.06 284 GLN A CA 1
ATOM 2248 C C . GLN A 1 284 ? 17.191 -16.852 -21.904 1.00 70.06 284 GLN A C 1
ATOM 2250 O O . GLN A 1 284 ? 17.037 -16.709 -23.117 1.00 70.06 284 GLN A O 1
ATOM 2255 N N . GLN A 1 285 ? 17.390 -15.802 -21.096 1.00 68.44 285 GLN A N 1
ATOM 2256 C CA . GLN A 1 285 ? 17.528 -14.431 -21.587 1.00 68.44 285 GLN A CA 1
ATOM 2257 C C . GLN A 1 285 ? 18.470 -13.582 -20.704 1.00 68.44 285 GLN A C 1
ATOM 2259 O O . GLN A 1 285 ? 18.007 -12.815 -19.847 1.00 68.44 285 GLN A O 1
ATOM 2264 N N . PRO A 1 286 ? 19.793 -13.640 -20.944 1.00 72.25 286 PRO A N 1
ATOM 2265 C CA . PRO A 1 286 ? 20.775 -12.895 -20.160 1.00 72.25 286 PRO A CA 1
ATOM 2266 C C . PRO A 1 286 ? 20.531 -11.381 -20.207 1.00 72.25 286 PRO A C 1
ATOM 2268 O O . PRO A 1 286 ? 20.268 -10.798 -21.261 1.00 72.25 286 PRO A O 1
ATOM 2271 N N . GLY A 1 287 ? 20.592 -10.710 -19.053 1.00 66.44 287 GLY A N 1
ATOM 2272 C CA . GLY A 1 287 ? 20.386 -9.258 -18.961 1.00 66.44 287 GLY A CA 1
ATOM 2273 C C . GLY A 1 287 ? 18.926 -8.793 -19.082 1.00 66.44 287 GLY A C 1
ATOM 2274 O O . GLY A 1 287 ? 18.670 -7.581 -19.081 1.00 66.44 287 GLY A O 1
ATOM 2275 N N . ARG A 1 288 ? 17.950 -9.715 -19.119 1.00 68.19 288 ARG A N 1
ATOM 2276 C CA . ARG A 1 288 ? 16.506 -9.414 -19.182 1.00 68.19 288 ARG A CA 1
ATOM 2277 C C . ARG A 1 288 ? 16.055 -8.438 -18.101 1.00 68.19 288 ARG A C 1
ATOM 2279 O O . ARG A 1 288 ? 15.332 -7.496 -18.411 1.00 68.19 288 ARG A O 1
ATOM 2286 N N . ALA A 1 289 ? 16.515 -8.594 -16.860 1.00 63.75 289 ALA A N 1
ATOM 2287 C CA . ALA A 1 289 ? 16.156 -7.691 -15.764 1.00 63.75 289 ALA A CA 1
ATOM 2288 C C . ALA A 1 289 ? 16.582 -6.233 -16.040 1.00 63.75 289 ALA A C 1
ATOM 2290 O O . ALA A 1 289 ? 15.816 -5.298 -15.788 1.00 63.75 289 ALA A O 1
ATOM 2291 N N . LYS A 1 290 ? 17.773 -6.030 -16.623 1.00 67.62 290 LYS A N 1
ATOM 2292 C CA . LYS A 1 290 ? 18.289 -4.707 -17.012 1.00 67.62 290 LYS A CA 1
ATOM 2293 C C . LYS A 1 290 ? 17.501 -4.125 -18.189 1.00 67.62 290 LYS A C 1
ATOM 2295 O O . LYS A 1 290 ? 17.149 -2.947 -18.154 1.00 67.62 290 LYS A O 1
ATOM 2300 N N . ILE A 1 291 ? 17.175 -4.947 -19.189 1.00 70.75 291 ILE A N 1
ATOM 2301 C CA . ILE A 1 291 ? 16.370 -4.557 -20.361 1.00 70.75 291 ILE A CA 1
ATOM 2302 C C . ILE A 1 291 ? 14.931 -4.211 -19.956 1.00 70.75 291 ILE A C 1
ATOM 2304 O O . ILE A 1 291 ? 14.372 -3.221 -20.424 1.00 70.75 291 ILE A O 1
ATOM 2308 N N . MET A 1 292 ? 14.324 -4.997 -19.066 1.00 65.75 292 MET A N 1
ATOM 2309 C CA . MET A 1 292 ? 12.992 -4.727 -18.531 1.00 65.75 292 MET A CA 1
ATOM 2310 C C . MET A 1 292 ? 12.977 -3.422 -17.747 1.00 65.75 292 MET A C 1
ATOM 2312 O O . MET A 1 292 ? 12.116 -2.592 -18.008 1.00 65.75 292 MET A O 1
ATOM 2316 N N . ARG A 1 293 ? 13.945 -3.193 -16.847 1.00 64.31 293 ARG A N 1
ATOM 2317 C CA . ARG A 1 293 ? 14.054 -1.920 -16.119 1.00 64.31 293 ARG A CA 1
ATOM 2318 C C . ARG A 1 293 ? 14.236 -0.738 -17.070 1.00 64.31 293 ARG A C 1
ATOM 2320 O O . ARG A 1 293 ? 13.530 0.250 -16.922 1.00 64.31 293 ARG A O 1
ATOM 2327 N N . SER A 1 294 ? 15.119 -0.835 -18.066 1.00 65.56 294 SER A N 1
ATOM 2328 C CA . SER A 1 294 ? 15.358 0.270 -19.005 1.00 65.56 294 SER A CA 1
ATOM 2329 C C . SER A 1 294 ? 14.151 0.557 -19.901 1.00 65.56 294 SER A C 1
ATOM 2331 O O . SER A 1 294 ? 13.825 1.723 -20.119 1.00 65.56 294 SER A O 1
ATOM 2333 N N . ARG A 1 295 ? 13.438 -0.476 -20.372 1.00 67.38 295 ARG A N 1
ATOM 2334 C CA . ARG A 1 295 ? 12.186 -0.306 -21.124 1.00 67.38 295 ARG A CA 1
ATOM 2335 C C . ARG A 1 295 ? 11.061 0.231 -20.256 1.00 67.38 295 ARG A C 1
ATOM 2337 O O . ARG A 1 295 ? 10.364 1.124 -20.706 1.00 67.38 295 ARG A O 1
ATOM 2344 N N . LEU A 1 296 ? 10.905 -0.256 -19.028 1.00 59.50 296 LEU A N 1
ATOM 2345 C CA . LEU A 1 296 ? 9.858 0.198 -18.115 1.00 59.50 296 LEU A CA 1
ATOM 2346 C C . LEU A 1 296 ? 10.099 1.654 -17.699 1.00 59.50 296 LEU A C 1
ATOM 2348 O O . LEU A 1 296 ? 9.166 2.443 -17.721 1.00 59.50 296 LEU A O 1
ATOM 2352 N N . VAL A 1 297 ? 11.352 2.056 -17.459 1.00 57.84 297 VAL A N 1
ATOM 2353 C CA . VAL A 1 297 ? 11.728 3.468 -17.276 1.00 57.84 297 VAL A CA 1
ATOM 2354 C C . VAL A 1 297 ? 11.449 4.276 -18.543 1.00 57.84 297 VAL A C 1
ATOM 2356 O O . VAL A 1 297 ? 10.846 5.338 -18.451 1.00 57.84 297 VAL A O 1
ATOM 2359 N N . ARG A 1 298 ? 11.812 3.783 -19.734 1.00 61.09 298 ARG A N 1
ATOM 2360 C CA . ARG A 1 298 ? 11.520 4.465 -21.008 1.00 61.09 298 ARG A CA 1
ATOM 2361 C C . ARG A 1 298 ? 10.018 4.607 -21.259 1.00 61.09 298 ARG A C 1
ATOM 2363 O O . ARG A 1 298 ? 9.598 5.637 -21.765 1.00 61.09 298 ARG A O 1
ATOM 2370 N N . GLU A 1 299 ? 9.215 3.609 -20.916 1.00 60.59 299 GLU A N 1
ATOM 2371 C CA . GLU A 1 299 ? 7.756 3.628 -21.037 1.00 60.59 299 GLU A CA 1
ATOM 2372 C C . GLU A 1 299 ? 7.117 4.511 -19.962 1.00 60.59 299 GLU A C 1
ATOM 2374 O O . GLU A 1 299 ? 6.188 5.242 -20.274 1.00 60.59 299 GLU A O 1
ATOM 2379 N N . MET A 1 300 ? 7.637 4.530 -18.730 1.00 47.97 300 MET A N 1
ATOM 2380 C CA . MET A 1 300 ? 7.206 5.459 -17.681 1.00 47.97 300 MET A CA 1
ATOM 2381 C C . MET A 1 300 ? 7.535 6.905 -18.055 1.00 47.97 300 MET A C 1
ATOM 2383 O O . MET A 1 300 ? 6.656 7.758 -17.995 1.00 47.97 300 MET A O 1
ATOM 2387 N N . VAL A 1 301 ? 8.755 7.181 -18.517 1.00 50.12 301 VAL A N 1
ATOM 2388 C CA . VAL A 1 301 ? 9.163 8.493 -19.044 1.00 50.12 301 VAL A CA 1
ATOM 2389 C C . VAL A 1 301 ? 8.352 8.841 -20.290 1.00 50.12 301 VAL A C 1
ATOM 2391 O O . VAL A 1 301 ? 7.830 9.941 -20.397 1.00 50.12 301 VAL A O 1
ATOM 2394 N N . GLY A 1 302 ? 8.154 7.891 -21.200 1.00 46.28 302 GLY A N 1
ATOM 2395 C CA . GLY A 1 302 ? 7.300 8.049 -22.373 1.00 46.28 302 GLY A CA 1
ATOM 2396 C C . GLY A 1 302 ? 5.843 8.321 -22.002 1.00 46.28 302 GLY A C 1
ATOM 2397 O O . GLY A 1 302 ? 5.185 9.103 -22.677 1.00 46.28 302 GLY A O 1
ATOM 2398 N N . SER A 1 303 ? 5.350 7.742 -20.905 1.00 43.91 303 SER A N 1
ATOM 2399 C CA . SER A 1 303 ? 4.022 8.018 -20.363 1.00 43.91 303 SER A CA 1
ATOM 2400 C C . SER A 1 303 ? 3.959 9.410 -19.747 1.00 43.91 303 SER A C 1
ATOM 2402 O O . SER A 1 303 ? 2.997 10.103 -20.030 1.00 43.91 303 SER A O 1
ATOM 2404 N N . LEU A 1 304 ? 5.001 9.857 -19.027 1.00 41.44 304 LEU A N 1
ATOM 2405 C CA . LEU A 1 304 ? 5.152 11.220 -18.496 1.00 41.44 304 LEU A CA 1
ATOM 2406 C C . LEU A 1 304 ? 5.181 12.270 -19.616 1.00 41.44 304 LEU A C 1
ATOM 2408 O O . LEU A 1 304 ? 4.557 13.316 -19.485 1.00 41.44 304 LEU A O 1
ATOM 2412 N N . VAL A 1 305 ? 5.847 11.963 -20.733 1.00 47.66 305 VAL A N 1
ATOM 2413 C CA . VAL A 1 305 ? 5.916 12.813 -21.935 1.00 47.66 305 VAL A CA 1
ATOM 2414 C C . VAL A 1 305 ? 4.611 12.769 -22.745 1.00 47.66 305 VAL A C 1
ATOM 2416 O O . VAL A 1 305 ? 4.278 13.736 -23.424 1.00 47.66 305 VAL A O 1
ATOM 2419 N N . ARG A 1 306 ? 3.841 11.675 -22.661 1.00 41.84 306 ARG A N 1
ATOM 2420 C CA . ARG A 1 306 ? 2.532 11.510 -23.321 1.00 41.84 306 ARG A CA 1
ATOM 2421 C C . ARG A 1 306 ? 1.333 11.865 -22.441 1.00 41.84 306 ARG A C 1
ATOM 2423 O O . ARG A 1 306 ? 0.213 11.708 -22.917 1.00 41.84 306 ARG A O 1
ATOM 2430 N N . VAL A 1 307 ? 1.514 12.307 -21.194 1.00 40.94 307 VAL A N 1
ATOM 2431 C CA . VAL A 1 307 ? 0.388 12.694 -20.331 1.00 40.94 307 VAL A CA 1
ATOM 2432 C C . VAL A 1 307 ? -0.250 13.968 -20.907 1.00 40.94 307 VAL A C 1
ATOM 2434 O O . VAL A 1 307 ? 0.383 15.024 -20.877 1.00 40.94 307 VAL A O 1
ATOM 2437 N N . PRO A 1 308 ? -1.510 13.923 -21.392 1.00 47.50 308 PRO A N 1
ATOM 2438 C CA . PRO A 1 308 ? -2.305 15.133 -21.546 1.00 47.50 308 PRO A CA 1
ATOM 2439 C C . PRO A 1 308 ? -2.532 15.718 -20.146 1.00 47.50 308 PRO A C 1
ATOM 2441 O O . PRO A 1 308 ? -2.361 15.038 -19.142 1.00 47.50 308 PRO A O 1
ATOM 2444 N N . ALA A 1 309 ? -2.980 16.960 -20.044 1.00 45.38 309 ALA A N 1
ATOM 2445 C CA . ALA A 1 309 ? -3.135 17.716 -18.798 1.00 45.38 309 ALA A CA 1
ATOM 2446 C C . ALA A 1 309 ? -3.812 17.073 -17.533 1.00 45.38 309 ALA A C 1
ATOM 2448 O O . ALA A 1 309 ? -3.682 17.694 -16.475 1.00 45.38 309 ALA A O 1
ATOM 2449 N N . PRO A 1 310 ? -4.526 15.917 -17.505 1.00 44.06 310 PRO A N 1
ATOM 2450 C CA . PRO A 1 310 ? -5.257 15.497 -16.296 1.00 44.06 310 PRO A CA 1
ATOM 2451 C C . PRO A 1 310 ? -4.473 14.985 -15.070 1.00 44.06 310 PRO A C 1
ATOM 2453 O O . PRO A 1 310 ? -5.107 14.803 -14.037 1.00 44.06 310 PRO A O 1
ATOM 2456 N N . ARG A 1 311 ? -3.158 14.699 -15.127 1.00 48.06 311 ARG A N 1
ATOM 2457 C CA . ARG A 1 311 ? -2.433 14.034 -14.004 1.00 48.06 311 ARG A CA 1
ATOM 2458 C C . ARG A 1 311 ? -1.287 14.825 -13.353 1.00 48.06 311 ARG A C 1
ATOM 2460 O O . ARG A 1 311 ? -0.607 14.284 -12.486 1.00 48.06 311 ARG A O 1
ATOM 2467 N N . MET A 1 312 ? -1.058 16.081 -13.734 1.00 53.34 312 MET A N 1
ATOM 2468 C CA . MET A 1 312 ? -0.063 16.931 -13.062 1.00 53.34 312 MET A CA 1
ATOM 2469 C C . MET A 1 312 ? -0.647 17.577 -11.789 1.00 53.34 312 MET A C 1
ATOM 2471 O O . MET A 1 312 ? -1.824 17.946 -11.805 1.00 53.34 312 MET A O 1
ATOM 2475 N N . PRO A 1 313 ? 0.147 17.779 -10.713 1.00 57.19 313 PRO A N 1
ATOM 2476 C CA . PRO A 1 313 ? -0.247 18.633 -9.588 1.00 57.19 313 PRO A CA 1
ATOM 2477 C C . PRO A 1 313 ? -0.676 20.013 -10.099 1.00 57.19 313 PRO A C 1
ATOM 2479 O O . PRO A 1 313 ? -0.011 20.546 -10.986 1.00 57.19 313 PRO A O 1
ATOM 2482 N N . ALA A 1 314 ? -1.739 20.607 -9.549 1.00 56.16 314 ALA A N 1
ATOM 2483 C CA . ALA A 1 314 ? -2.302 21.885 -10.009 1.00 56.16 314 ALA A CA 1
ATOM 2484 C C . ALA A 1 314 ? -1.263 22.994 -10.312 1.00 56.16 314 ALA A C 1
ATOM 2486 O O . ALA A 1 314 ? -1.338 23.569 -11.401 1.00 56.16 314 ALA A O 1
ATOM 2487 N N . PRO A 1 315 ? -0.237 23.261 -9.472 1.00 62.59 315 PRO A N 1
ATOM 2488 C CA . PRO A 1 315 ? 0.768 24.281 -9.787 1.00 62.59 315 PRO A CA 1
ATOM 2489 C C . PRO A 1 315 ? 1.638 23.915 -10.999 1.00 62.59 315 PRO A C 1
ATOM 2491 O O . PRO A 1 315 ? 1.913 24.772 -11.836 1.00 62.59 315 PRO A O 1
ATOM 2494 N N . LEU A 1 316 ? 2.017 22.642 -11.141 1.00 63.78 316 LEU A N 1
ATOM 2495 C CA . LEU A 1 316 ? 2.789 22.123 -12.277 1.00 63.78 316 LEU A CA 1
ATOM 2496 C C . LEU A 1 316 ? 1.953 22.055 -13.554 1.00 63.78 316 LEU A C 1
ATOM 2498 O O . LEU A 1 316 ? 2.457 22.371 -14.626 1.00 63.78 316 LEU A O 1
ATOM 2502 N N . LYS A 1 317 ? 0.668 21.709 -13.437 1.00 65.88 317 LYS A N 1
ATOM 2503 C CA . LYS A 1 317 ? -0.299 21.748 -14.533 1.00 65.88 317 LYS A CA 1
ATOM 2504 C C . LYS A 1 317 ? -0.461 23.175 -15.036 1.00 65.88 317 LYS A C 1
ATOM 2506 O O . LYS A 1 317 ? -0.286 23.410 -16.218 1.00 65.88 317 LYS A O 1
ATOM 2511 N N . ASN A 1 318 ? -0.707 24.130 -14.142 1.00 71.19 318 ASN A N 1
ATOM 2512 C CA . ASN A 1 318 ? -0.852 25.540 -14.500 1.00 71.19 318 ASN A CA 1
ATOM 2513 C C . ASN A 1 318 ? 0.442 26.105 -15.099 1.00 71.19 318 ASN A C 1
ATOM 2515 O O . ASN A 1 318 ? 0.392 26.891 -16.039 1.00 71.19 318 ASN A O 1
ATOM 2519 N N . PHE A 1 319 ? 1.602 25.695 -14.583 1.00 75.81 319 PHE A N 1
ATOM 2520 C CA . PHE A 1 319 ? 2.908 26.053 -15.136 1.00 75.81 319 PHE A CA 1
ATOM 2521 C C . PHE A 1 319 ? 3.118 25.469 -16.543 1.00 75.81 319 PHE A C 1
ATOM 2523 O O . PHE A 1 319 ? 3.467 26.200 -17.465 1.00 75.81 319 PHE A O 1
ATOM 2530 N N . TYR A 1 320 ? 2.837 24.180 -16.738 1.00 76.75 320 TYR A N 1
ATOM 2531 C CA . TYR A 1 320 ? 2.941 23.500 -18.030 1.00 76.75 320 TYR A CA 1
ATOM 2532 C C . TYR A 1 320 ? 1.939 24.038 -19.057 1.00 76.75 320 TYR A C 1
ATOM 2534 O O . TYR A 1 320 ? 2.314 24.324 -20.191 1.00 76.75 320 TYR A O 1
ATOM 2542 N N . THR A 1 321 ? 0.677 24.220 -18.669 1.00 76.44 321 THR A N 1
ATOM 2543 C CA . THR A 1 321 ? -0.369 24.792 -19.523 1.00 76.44 321 THR A CA 1
ATOM 2544 C C . THR A 1 321 ? 0.018 26.191 -19.984 1.00 76.44 321 THR A C 1
ATOM 2546 O O . THR A 1 321 ? -0.138 26.495 -21.161 1.00 76.44 321 THR A O 1
ATOM 2549 N N . GLU A 1 322 ? 0.585 27.013 -19.103 1.00 78.38 322 GLU A N 1
ATOM 2550 C CA . GLU A 1 322 ? 1.063 28.346 -19.465 1.00 78.38 322 GLU A CA 1
ATOM 2551 C C . GLU A 1 322 ? 2.275 28.301 -20.410 1.00 78.38 322 GLU A C 1
ATOM 2553 O O . GLU A 1 322 ? 2.331 29.078 -21.361 1.00 78.38 322 GLU A O 1
ATOM 2558 N N . ILE A 1 323 ? 3.208 27.356 -20.228 1.00 80.38 323 ILE A N 1
ATOM 2559 C CA . ILE A 1 323 ? 4.300 27.126 -21.191 1.00 80.38 323 ILE A CA 1
ATOM 2560 C C . ILE A 1 323 ? 3.735 26.753 -22.565 1.00 80.38 323 ILE A C 1
ATOM 2562 O O . ILE A 1 323 ? 4.121 27.350 -23.568 1.00 80.38 323 ILE A O 1
ATOM 2566 N N . MET A 1 324 ? 2.813 25.788 -22.624 1.00 80.38 324 MET A N 1
ATOM 2567 C CA . MET A 1 324 ? 2.233 25.322 -23.888 1.00 80.38 324 MET A CA 1
ATOM 2568 C C . MET A 1 324 ? 1.395 26.410 -24.568 1.00 80.38 324 MET A C 1
ATOM 2570 O O . MET A 1 324 ? 1.468 26.549 -25.787 1.00 80.38 324 MET A O 1
ATOM 2574 N N . ARG A 1 325 ? 0.666 27.223 -23.792 1.00 78.62 325 ARG A N 1
ATOM 2575 C CA . ARG A 1 325 ? -0.058 28.399 -24.291 1.00 78.62 325 ARG A CA 1
ATOM 2576 C C . ARG A 1 325 ? 0.899 29.396 -24.938 1.00 78.62 325 ARG A C 1
ATOM 2578 O O . ARG A 1 325 ? 0.707 29.745 -26.092 1.00 78.62 325 ARG A O 1
ATOM 2585 N N . ARG A 1 326 ? 1.993 29.758 -24.260 1.00 75.50 326 ARG A N 1
ATOM 2586 C CA . ARG A 1 326 ? 2.999 30.679 -24.816 1.00 75.50 326 ARG A CA 1
ATOM 2587 C C . ARG A 1 326 ? 3.717 30.126 -26.045 1.00 75.50 326 ARG A C 1
ATOM 2589 O O . ARG A 1 326 ? 4.071 30.895 -26.926 1.00 75.50 326 ARG A O 1
ATOM 2596 N N . LYS A 1 327 ? 3.940 28.812 -26.128 1.00 79.25 327 LYS A N 1
ATOM 2597 C CA . LYS A 1 327 ? 4.481 28.178 -27.344 1.00 79.25 327 LYS A CA 1
ATOM 2598 C C . LYS A 1 327 ? 3.515 28.281 -28.520 1.00 79.25 327 LYS A C 1
ATOM 2600 O O . LYS A 1 327 ? 3.937 28.539 -29.641 1.00 79.25 327 LYS A O 1
ATOM 2605 N N . HIS A 1 328 ? 2.225 28.080 -28.261 1.00 77.38 328 HIS A N 1
ATOM 2606 C CA . HIS A 1 328 ? 1.192 28.246 -29.273 1.00 77.38 328 HIS A CA 1
ATOM 2607 C C . HIS A 1 328 ? 1.086 29.704 -29.738 1.00 77.38 328 HIS A C 1
ATOM 2609 O O . HIS A 1 328 ? 1.081 29.952 -30.941 1.00 77.38 328 HIS A O 1
ATOM 2615 N N . ASP A 1 329 ? 1.077 30.653 -28.800 1.00 71.38 329 ASP A N 1
ATOM 2616 C CA . ASP A 1 329 ? 1.024 32.086 -29.103 1.00 71.38 329 ASP A CA 1
ATOM 2617 C C . ASP A 1 329 ? 2.226 32.519 -29.964 1.00 71.38 329 ASP A C 1
ATOM 2619 O O . ASP A 1 329 ? 2.041 33.203 -30.968 1.00 71.38 329 ASP A O 1
ATOM 2623 N N . ASP A 1 330 ? 3.440 32.051 -29.648 1.00 71.06 330 ASP A N 1
ATOM 2624 C CA . ASP A 1 330 ? 4.640 32.282 -30.467 1.00 71.06 330 ASP A CA 1
ATOM 2625 C C . ASP A 1 330 ? 4.544 31.666 -31.866 1.00 71.06 330 ASP A C 1
ATOM 2627 O O . ASP A 1 330 ? 4.970 32.275 -32.847 1.00 71.06 330 ASP A O 1
ATOM 2631 N N . HIS A 1 331 ? 4.006 30.450 -31.984 1.00 73.88 331 HIS A N 1
ATOM 263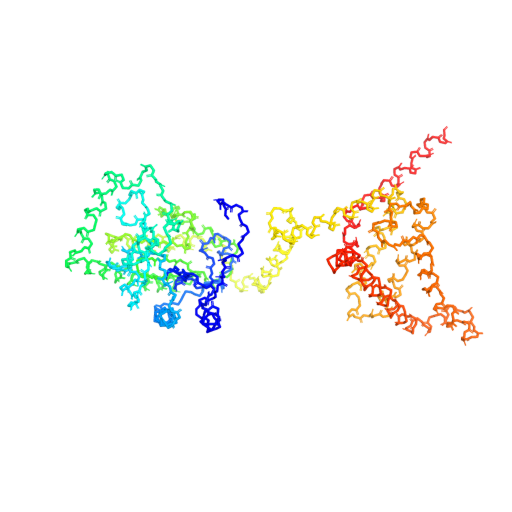2 C CA . HIS A 1 331 ? 3.813 29.803 -33.281 1.00 73.88 331 HIS A CA 1
ATOM 2633 C C . HIS A 1 331 ? 2.879 30.628 -34.177 1.00 73.88 331 HIS A C 1
ATOM 2635 O O . HIS A 1 331 ? 3.200 30.895 -35.335 1.00 73.88 331 HIS A O 1
ATOM 2641 N N . VAL A 1 332 ? 1.751 31.074 -33.621 1.00 69.94 332 VAL A N 1
ATOM 2642 C CA . VAL A 1 332 ? 0.749 31.870 -34.339 1.00 69.94 332 VAL A CA 1
ATOM 2643 C C . VAL A 1 332 ? 1.271 33.270 -34.671 1.00 69.94 332 VAL A C 1
ATOM 2645 O O . VAL A 1 332 ? 0.980 33.783 -35.749 1.00 69.94 332 VAL A O 1
ATOM 2648 N N . ALA A 1 333 ? 2.035 33.891 -33.771 1.00 65.12 333 ALA A N 1
ATOM 2649 C CA . ALA A 1 333 ? 2.524 35.255 -33.949 1.00 65.12 333 ALA A CA 1
ATOM 2650 C C . ALA A 1 333 ? 3.729 35.363 -34.897 1.00 65.12 333 ALA A C 1
ATOM 2652 O O . ALA A 1 333 ? 3.837 36.364 -35.604 1.00 65.12 333 ALA A O 1
ATOM 2653 N N . SER A 1 334 ? 4.623 34.366 -34.906 1.00 63.34 334 SER A N 1
ATOM 2654 C CA . SER A 1 334 ? 5.986 34.543 -35.438 1.00 63.34 334 SER A CA 1
ATOM 2655 C C . SER A 1 334 ? 6.517 33.368 -36.277 1.00 63.34 334 SER A C 1
ATOM 2657 O O . SER A 1 334 ? 7.698 33.368 -36.622 1.00 63.34 334 SER A O 1
ATOM 2659 N N . HIS A 1 335 ? 5.693 32.353 -36.585 1.00 69.62 335 HIS A N 1
ATOM 2660 C CA . HIS A 1 335 ? 6.113 31.151 -37.333 1.00 69.62 335 HIS A CA 1
ATOM 2661 C C . HIS A 1 335 ? 5.117 30.749 -38.431 1.00 69.62 335 HIS A C 1
ATOM 2663 O O . HIS A 1 335 ? 4.801 29.568 -38.619 1.00 69.62 335 HIS A O 1
ATOM 2669 N N . SER A 1 336 ? 4.595 31.736 -39.156 1.00 70.56 336 SER A N 1
ATOM 2670 C CA . SER A 1 336 ? 3.574 31.522 -40.187 1.00 70.56 336 SER A CA 1
ATOM 2671 C C . SER A 1 336 ? 4.156 31.042 -41.526 1.00 70.56 336 SER A C 1
ATOM 2673 O O . SER A 1 336 ? 3.457 30.401 -42.315 1.00 70.56 336 SER A O 1
ATOM 2675 N N . ASN A 1 337 ? 5.446 31.292 -41.778 1.00 83.00 337 ASN A N 1
ATOM 2676 C CA . ASN A 1 337 ? 6.104 30.984 -43.043 1.00 83.00 337 ASN A CA 1
ATOM 2677 C C . ASN A 1 337 ? 6.633 29.535 -43.085 1.00 83.00 337 ASN A C 1
ATOM 2679 O O . ASN A 1 337 ? 7.429 29.126 -42.243 1.00 83.00 337 ASN A O 1
ATOM 2683 N N . LEU A 1 338 ? 6.261 28.761 -44.114 1.00 82.56 338 LEU A N 1
ATOM 2684 C CA . LEU A 1 338 ? 6.678 27.356 -44.278 1.00 82.56 338 LEU A CA 1
ATOM 2685 C C . LEU A 1 338 ? 8.204 27.161 -44.361 1.00 82.56 338 LEU A C 1
ATOM 2687 O O . LEU A 1 338 ? 8.716 26.144 -43.894 1.00 82.56 338 LEU A O 1
ATOM 2691 N N . ILE A 1 339 ? 8.939 28.121 -44.930 1.00 84.75 339 ILE A N 1
ATOM 2692 C CA . ILE A 1 339 ? 10.408 28.067 -45.012 1.00 84.75 339 ILE A CA 1
ATOM 2693 C C . ILE A 1 339 ? 11.015 28.327 -43.627 1.00 84.75 339 ILE A C 1
ATOM 2695 O O . ILE A 1 339 ? 11.951 27.637 -43.224 1.00 84.75 339 ILE A O 1
ATOM 2699 N N . ASN A 1 340 ? 10.444 29.258 -42.859 1.00 84.25 340 ASN A N 1
ATOM 2700 C CA . ASN A 1 340 ? 10.877 29.504 -41.487 1.00 84.25 340 ASN A CA 1
ATOM 2701 C C . ASN A 1 340 ? 10.583 28.293 -40.579 1.00 84.25 340 ASN A C 1
ATOM 2703 O O . ASN A 1 340 ? 11.450 27.855 -39.828 1.00 84.25 340 ASN A O 1
ATOM 2707 N N . GLN A 1 341 ? 9.417 27.654 -40.724 1.00 87.25 341 GLN A N 1
ATOM 2708 C CA . GLN A 1 341 ? 9.094 26.400 -40.026 1.00 87.25 341 GLN A CA 1
ATOM 2709 C C . GLN A 1 341 ? 10.112 25.285 -40.325 1.00 87.25 341 GLN A C 1
ATOM 2711 O O . GLN A 1 341 ? 10.514 24.546 -39.424 1.00 87.25 341 GLN A O 1
ATOM 2716 N N . PHE A 1 342 ? 10.586 25.192 -41.570 1.00 88.38 342 PHE A N 1
ATOM 2717 C CA . PHE A 1 342 ? 11.654 24.263 -41.939 1.00 88.38 342 PHE A CA 1
ATOM 2718 C C . PHE A 1 342 ? 12.996 24.616 -41.272 1.00 88.38 342 PHE A C 1
ATOM 2720 O O . PHE A 1 342 ? 13.683 23.727 -40.766 1.00 88.38 342 PHE A O 1
ATOM 2727 N N . PHE A 1 343 ? 13.362 25.899 -41.193 1.00 89.56 343 PHE A N 1
ATOM 2728 C CA . PHE A 1 343 ? 14.558 26.340 -40.461 1.00 89.56 343 PHE A CA 1
ATOM 2729 C C . PHE A 1 343 ? 14.464 26.052 -38.959 1.00 89.56 343 PHE A C 1
ATOM 2731 O O . PHE A 1 343 ? 15.465 25.662 -38.348 1.00 89.56 343 PHE A O 1
ATOM 2738 N N . HIS A 1 344 ? 13.274 26.149 -38.365 1.00 86.19 344 HIS A N 1
ATOM 2739 C CA . HIS A 1 344 ? 13.020 25.710 -36.993 1.00 86.19 344 HIS A CA 1
ATOM 2740 C C . HIS A 1 344 ? 13.207 24.205 -36.826 1.00 86.19 344 HIS A C 1
ATOM 2742 O O . HIS A 1 344 ? 13.904 23.790 -35.903 1.00 86.19 344 HIS A O 1
ATOM 2748 N N . LEU A 1 345 ? 12.681 23.384 -37.740 1.00 88.88 345 LEU A N 1
ATOM 2749 C CA . LEU A 1 345 ? 12.888 21.934 -37.721 1.00 88.88 345 LEU A CA 1
ATOM 2750 C C . LEU A 1 345 ? 14.379 21.565 -37.814 1.00 88.88 345 LEU A C 1
ATOM 2752 O O . LEU A 1 345 ? 14.875 20.758 -37.019 1.00 88.88 345 LEU A O 1
ATOM 2756 N N . LEU A 1 346 ? 15.096 22.169 -38.766 1.00 89.44 346 LEU A N 1
ATOM 2757 C CA . LEU A 1 346 ? 16.513 21.903 -39.008 1.00 89.44 346 LEU A CA 1
ATOM 2758 C C . LEU A 1 346 ? 17.368 22.317 -37.805 1.00 89.44 346 LEU A C 1
ATOM 2760 O O . LEU A 1 346 ? 18.118 21.503 -37.269 1.00 89.44 346 LEU A O 1
ATOM 2764 N N . SER A 1 347 ? 17.210 23.555 -37.332 1.00 90.06 347 SER A N 1
ATOM 2765 C CA . SER A 1 347 ? 17.957 24.059 -36.175 1.00 90.06 347 SER A CA 1
ATOM 2766 C C . SER A 1 347 ? 17.632 23.291 -34.889 1.00 90.06 347 SER A C 1
ATOM 2768 O O . SER A 1 347 ? 18.544 22.950 -34.143 1.00 90.06 347 SER A O 1
ATOM 2770 N N . SER A 1 348 ? 16.366 22.931 -34.649 1.00 89.69 348 SER A N 1
ATOM 2771 C CA . SER A 1 348 ? 15.946 22.139 -33.482 1.00 89.69 348 SER A CA 1
ATOM 2772 C C . SER A 1 348 ? 16.560 20.745 -33.454 1.00 89.69 348 SER A C 1
ATOM 2774 O O . SER A 1 348 ? 16.985 20.278 -32.397 1.00 89.69 348 SER A O 1
ATOM 2776 N N . SER A 1 349 ? 16.662 20.101 -34.617 1.00 90.19 349 SER A N 1
ATOM 2777 C CA . SER A 1 349 ? 17.308 18.792 -34.747 1.00 90.19 349 SER A CA 1
ATOM 2778 C C . SER A 1 349 ? 18.791 18.863 -34.378 1.00 90.19 349 SER A C 1
ATOM 2780 O O . SER A 1 349 ? 19.296 17.996 -33.663 1.00 90.19 349 SER A O 1
ATOM 2782 N N . VAL A 1 350 ? 19.469 19.940 -34.789 1.00 90.88 350 VAL A N 1
ATOM 2783 C CA . VAL A 1 350 ? 20.869 20.191 -34.425 1.00 90.88 350 VAL A CA 1
ATOM 2784 C C . VAL A 1 350 ? 21.010 20.529 -32.936 1.00 90.88 350 VAL A C 1
ATOM 2786 O O . VAL A 1 350 ? 21.897 19.983 -32.289 1.00 90.88 350 VAL A O 1
ATOM 2789 N N . PHE A 1 351 ? 20.118 21.331 -32.339 1.00 88.88 351 PHE A N 1
ATOM 2790 C CA . PHE A 1 351 ? 20.177 21.634 -30.899 1.00 88.88 351 PHE A CA 1
ATOM 2791 C C . PHE A 1 351 ? 20.028 20.398 -30.012 1.00 88.88 351 PHE A C 1
ATOM 2793 O O . PHE A 1 351 ? 20.769 20.264 -29.040 1.00 88.88 351 PHE A O 1
ATOM 2800 N N . ILE A 1 352 ? 19.124 19.473 -30.351 1.00 87.38 352 ILE A N 1
ATOM 2801 C CA . ILE A 1 352 ? 18.984 18.213 -29.603 1.00 87.38 352 ILE A CA 1
ATOM 2802 C C . ILE A 1 352 ? 20.275 17.399 -29.670 1.00 87.38 352 ILE A C 1
ATOM 2804 O O . ILE A 1 352 ? 20.704 16.840 -28.660 1.00 87.38 352 ILE A O 1
ATOM 2808 N N . TYR A 1 353 ? 20.911 17.350 -30.841 1.00 89.00 353 TYR A N 1
ATOM 2809 C CA . TYR A 1 353 ? 22.204 16.695 -30.983 1.00 89.00 353 TYR A CA 1
ATOM 2810 C C . TYR A 1 353 ? 23.281 17.390 -30.132 1.00 89.00 353 TYR A C 1
ATOM 2812 O O . TYR A 1 353 ? 23.995 16.720 -29.384 1.00 89.00 353 TYR A O 1
ATOM 2820 N N . CYS A 1 354 ? 23.328 18.727 -30.137 1.00 87.12 354 CYS A N 1
ATOM 2821 C CA . CYS A 1 354 ? 24.239 19.513 -29.302 1.00 87.12 354 CYS A CA 1
ATOM 2822 C C . CYS A 1 354 ? 24.039 19.279 -27.794 1.00 87.12 354 CYS A C 1
ATOM 2824 O O . CYS A 1 354 ? 25.024 19.259 -27.060 1.00 87.12 354 CYS A O 1
ATOM 2826 N N . TYR A 1 355 ? 22.807 19.055 -27.319 1.00 84.75 355 TYR A N 1
ATOM 2827 C CA . TYR A 1 355 ? 22.537 18.754 -25.902 1.00 84.75 355 TYR A CA 1
ATOM 2828 C C . TYR A 1 355 ? 23.200 17.467 -25.421 1.00 84.75 355 TYR A C 1
ATOM 2830 O O . TYR A 1 355 ? 23.553 17.359 -24.250 1.00 84.75 355 TYR A O 1
ATOM 2838 N N . VAL A 1 356 ? 23.371 16.492 -26.310 1.00 85.56 356 VAL A N 1
ATOM 2839 C CA . VAL A 1 356 ? 24.100 15.259 -26.001 1.00 85.56 356 VAL A CA 1
ATOM 2840 C C . VAL A 1 356 ? 25.599 15.480 -26.188 1.00 85.56 356 VAL A C 1
ATOM 2842 O O . VAL A 1 356 ? 26.397 15.085 -25.342 1.00 85.56 356 VAL A O 1
ATOM 2845 N N . LEU A 1 357 ? 25.973 16.151 -27.277 1.00 84.88 357 LEU A N 1
ATOM 2846 C CA . LEU A 1 357 ? 27.361 16.340 -27.684 1.00 84.88 357 LEU A CA 1
ATOM 2847 C C . LEU A 1 357 ? 28.171 17.202 -26.705 1.00 84.88 357 LEU A C 1
ATOM 2849 O O . LEU A 1 357 ? 29.369 16.983 -26.564 1.00 84.88 357 LEU A O 1
ATOM 2853 N N . VAL A 1 358 ? 27.533 18.126 -25.978 1.00 83.56 358 VAL A N 1
ATOM 2854 C CA . VAL A 1 358 ? 28.198 19.001 -24.993 1.00 83.56 358 VAL A CA 1
ATOM 2855 C C . VAL A 1 358 ? 28.974 18.227 -23.916 1.00 83.56 358 VAL A C 1
ATOM 2857 O O . VAL A 1 358 ? 29.951 18.739 -23.376 1.00 83.56 358 VAL A O 1
ATOM 2860 N N . PHE A 1 359 ? 28.570 16.985 -23.620 1.00 81.00 359 PHE A N 1
ATOM 2861 C CA . PHE A 1 359 ? 29.218 16.127 -22.623 1.00 81.00 359 PHE A CA 1
ATOM 2862 C C . PHE A 1 359 ? 30.447 15.377 -23.153 1.00 81.00 359 PHE A C 1
ATOM 2864 O O . PHE A 1 359 ? 31.199 14.819 -22.357 1.00 81.00 359 PHE A O 1
ATOM 2871 N N . SER A 1 360 ? 30.645 15.341 -24.472 1.00 81.94 360 SER A N 1
ATOM 2872 C CA . SER A 1 360 ? 31.765 14.648 -25.120 1.00 81.94 360 SER A CA 1
ATOM 2873 C C . SER A 1 360 ? 32.705 15.594 -25.863 1.00 81.94 360 SER A C 1
ATOM 2875 O O . SER A 1 360 ? 33.914 15.397 -25.820 1.00 81.94 360 SER A O 1
ATOM 2877 N N . ASP A 1 361 ? 32.166 16.615 -26.530 1.00 85.88 361 ASP A N 1
ATOM 2878 C CA . ASP A 1 361 ? 32.925 17.615 -27.280 1.00 85.88 361 ASP A CA 1
ATOM 2879 C C . ASP A 1 361 ? 32.192 18.963 -27.239 1.00 85.88 361 ASP A C 1
ATOM 2881 O O . ASP A 1 361 ? 31.289 19.253 -28.031 1.00 85.88 361 ASP A O 1
ATOM 2885 N N . LEU A 1 362 ? 32.583 19.794 -26.273 1.00 83.44 362 LEU A N 1
ATOM 2886 C CA . LEU A 1 362 ? 32.002 21.118 -26.078 1.00 83.44 362 LEU A CA 1
ATOM 2887 C C . LEU A 1 362 ? 32.249 22.039 -27.279 1.00 83.44 362 LEU A C 1
ATOM 2889 O O . LEU A 1 362 ? 31.357 22.798 -27.659 1.00 83.44 362 LEU A O 1
ATOM 2893 N N . THR A 1 363 ? 33.439 21.975 -27.877 1.00 83.88 363 THR A N 1
ATOM 2894 C CA . THR A 1 363 ? 33.822 22.842 -28.995 1.00 83.88 363 THR A CA 1
ATOM 2895 C C . THR A 1 363 ? 32.916 22.576 -30.188 1.00 83.88 363 THR A C 1
ATOM 2897 O O . THR A 1 363 ? 32.278 23.499 -30.697 1.00 83.88 363 THR A O 1
ATOM 2900 N N . LEU A 1 364 ? 32.773 21.306 -30.572 1.00 85.56 364 LEU A N 1
ATOM 2901 C CA . LEU A 1 364 ? 31.901 20.909 -31.671 1.00 85.56 364 LEU A CA 1
ATOM 2902 C C . LEU A 1 364 ? 30.428 21.222 -31.365 1.00 85.56 364 LEU A C 1
ATOM 2904 O O . LEU A 1 364 ? 29.710 21.712 -32.240 1.00 85.56 364 LEU A O 1
ATOM 2908 N N . ALA A 1 365 ? 29.979 21.014 -30.122 1.00 85.88 365 ALA A N 1
ATOM 2909 C CA . ALA A 1 365 ? 28.617 21.341 -29.705 1.00 85.88 365 ALA A CA 1
ATOM 2910 C C . ALA A 1 365 ? 28.299 22.839 -29.839 1.00 85.88 365 ALA A C 1
ATOM 2912 O O . ALA A 1 365 ? 27.215 23.189 -30.312 1.00 85.88 365 ALA A O 1
ATOM 2913 N N . MET A 1 366 ? 29.229 23.723 -29.467 1.00 86.12 366 MET A N 1
ATOM 2914 C CA . MET A 1 366 ? 29.047 25.173 -29.590 1.00 86.12 366 MET A CA 1
ATOM 2915 C C . MET A 1 366 ? 29.119 25.646 -31.043 1.00 86.12 366 MET A C 1
ATOM 2917 O O . MET A 1 366 ? 28.303 26.471 -31.452 1.00 86.12 366 MET A O 1
ATOM 2921 N N . SER A 1 367 ? 30.029 25.096 -31.852 1.00 83.50 367 SER A N 1
ATOM 2922 C CA . SER A 1 367 ? 30.124 25.431 -33.279 1.00 83.50 367 SER A CA 1
ATOM 2923 C C . SER A 1 367 ? 28.869 25.023 -34.055 1.00 83.50 367 SER A C 1
ATOM 2925 O O . SER A 1 367 ? 28.310 25.832 -34.798 1.00 83.50 367 SER A O 1
ATOM 2927 N N . LEU A 1 368 ? 28.377 23.796 -33.843 1.00 87.31 368 LEU A N 1
ATOM 2928 C CA . LEU A 1 368 ? 27.130 23.318 -34.450 1.00 87.31 368 LEU A CA 1
ATOM 2929 C C . LEU A 1 368 ? 25.911 24.079 -33.918 1.00 87.31 368 LEU A C 1
ATOM 2931 O O . LEU A 1 368 ? 25.017 24.434 -34.688 1.00 87.31 368 LEU A O 1
ATOM 2935 N N . GLY A 1 369 ? 25.897 24.377 -32.616 1.00 85.56 369 GLY A N 1
ATOM 2936 C CA . GLY A 1 369 ? 24.842 25.158 -31.978 1.00 85.56 369 GLY A CA 1
ATOM 2937 C C . GLY A 1 369 ? 24.728 26.561 -32.569 1.00 85.56 369 GLY A C 1
ATOM 2938 O O . GLY A 1 369 ? 23.619 27.025 -32.833 1.00 85.56 369 GLY A O 1
ATOM 2939 N N . LEU A 1 370 ? 25.850 27.224 -32.863 1.00 80.56 370 LEU A N 1
ATOM 2940 C CA . LEU A 1 370 ? 25.801 28.526 -33.516 1.00 80.56 370 LEU A CA 1
ATOM 2941 C C . LEU A 1 370 ? 25.329 28.433 -34.965 1.00 80.56 370 LEU A C 1
ATOM 2943 O O . LEU A 1 370 ? 24.500 29.243 -35.373 1.00 80.56 370 LEU A O 1
ATOM 2947 N N . ALA A 1 371 ? 25.817 27.465 -35.742 1.00 82.69 371 ALA A N 1
ATOM 2948 C CA . ALA A 1 371 ? 25.342 27.283 -37.112 1.00 82.69 371 ALA A CA 1
ATOM 2949 C C . ALA A 1 371 ? 23.810 27.107 -37.139 1.00 82.69 371 ALA A C 1
ATOM 2951 O O . ALA A 1 371 ? 23.118 27.739 -37.938 1.00 82.69 371 ALA A O 1
ATOM 2952 N N . ALA A 1 372 ? 23.266 26.336 -36.191 1.00 86.81 372 ALA A N 1
ATOM 2953 C CA . ALA A 1 372 ? 21.828 26.176 -36.002 1.00 86.81 372 ALA A CA 1
ATOM 2954 C C . ALA A 1 372 ? 21.120 27.474 -35.571 1.00 86.81 372 ALA A C 1
ATOM 2956 O O . ALA A 1 372 ? 20.053 27.792 -36.102 1.00 86.81 372 ALA A O 1
ATOM 2957 N N . LEU A 1 373 ? 21.706 28.246 -34.646 1.00 81.12 373 LEU A N 1
ATOM 2958 C CA . LEU A 1 373 ? 21.191 29.563 -34.247 1.00 81.12 373 LEU A CA 1
ATOM 2959 C C . LEU A 1 373 ? 21.148 30.519 -35.440 1.00 81.12 373 LEU A C 1
ATOM 2961 O O . LEU A 1 373 ? 20.155 31.211 -35.622 1.00 81.12 373 LEU A O 1
ATOM 2965 N N . PHE A 1 374 ? 22.187 30.544 -36.270 1.00 78.94 374 PHE A N 1
ATOM 2966 C CA . PHE A 1 374 ? 22.276 31.432 -37.424 1.00 78.94 374 PHE A CA 1
ATOM 2967 C C . PHE A 1 374 ? 21.174 31.137 -38.448 1.00 78.94 374 PHE A C 1
ATOM 2969 O O . PHE A 1 374 ? 20.464 32.049 -38.868 1.00 78.94 374 PHE A O 1
ATOM 2976 N N . VAL A 1 375 ? 20.952 29.855 -38.761 1.00 84.31 375 VAL A N 1
ATOM 2977 C CA . VAL A 1 375 ? 19.840 29.407 -39.619 1.00 84.31 375 VAL A CA 1
ATOM 2978 C C . VAL A 1 375 ? 18.487 29.846 -39.048 1.00 84.31 375 VAL A C 1
ATOM 2980 O O . VAL A 1 375 ? 17.649 30.373 -39.779 1.00 84.31 375 VAL A O 1
ATOM 2983 N N . ARG A 1 376 ? 18.283 29.692 -37.733 1.00 82.38 376 ARG A N 1
ATOM 2984 C CA . ARG A 1 376 ? 17.047 30.113 -37.057 1.00 82.38 376 ARG A CA 1
ATOM 2985 C C . ARG A 1 376 ? 16.842 31.631 -37.097 1.00 82.38 376 ARG A C 1
ATOM 2987 O O . ARG A 1 376 ? 15.746 32.099 -37.381 1.00 82.38 376 ARG A O 1
ATOM 2994 N N . GLN A 1 377 ? 17.890 32.410 -36.844 1.00 76.62 377 GLN A N 1
ATOM 2995 C CA . GLN A 1 377 ? 17.808 33.874 -36.807 1.00 76.62 377 GLN A CA 1
ATOM 2996 C C . GLN A 1 377 ? 17.611 34.488 -38.195 1.00 76.62 377 GLN A C 1
ATOM 2998 O O . GLN A 1 377 ? 16.888 35.473 -38.320 1.00 76.62 377 GLN A O 1
ATOM 3003 N N . ILE A 1 378 ? 18.176 33.886 -39.246 1.00 78.50 378 ILE A N 1
ATOM 3004 C CA . ILE A 1 378 ? 17.882 34.263 -40.635 1.00 78.50 378 ILE A CA 1
ATOM 3005 C C . ILE A 1 378 ? 16.397 34.072 -40.947 1.00 78.50 378 ILE A C 1
ATOM 3007 O O . ILE A 1 378 ? 15.782 34.951 -41.549 1.00 78.50 378 ILE A O 1
ATOM 3011 N N . GLY A 1 379 ? 15.815 32.952 -40.509 1.00 76.50 379 GLY A N 1
ATOM 3012 C CA . GLY A 1 379 ? 14.386 32.694 -40.662 1.00 76.50 379 GLY A CA 1
ATOM 3013 C C . GLY A 1 379 ? 13.530 33.802 -40.051 1.00 76.50 379 GLY A C 1
ATOM 3014 O O . GLY A 1 379 ? 12.706 34.396 -40.743 1.00 76.50 379 GLY A O 1
ATOM 3015 N N . HIS A 1 380 ? 13.813 34.168 -38.801 1.00 74.50 380 HIS A N 1
ATOM 3016 C CA . HIS A 1 380 ? 13.117 35.263 -38.123 1.00 74.50 380 HIS A CA 1
ATOM 3017 C C . HIS A 1 380 ? 13.346 36.646 -38.747 1.00 74.50 380 HIS A C 1
ATOM 3019 O O . HIS A 1 380 ? 12.436 37.465 -38.741 1.00 74.50 380 HIS A O 1
ATOM 3025 N N . ALA A 1 381 ? 14.554 36.941 -39.234 1.00 70.12 381 ALA A N 1
ATOM 3026 C CA . ALA A 1 381 ? 14.908 38.280 -39.705 1.00 70.12 381 ALA A CA 1
ATOM 3027 C C . ALA A 1 381 ? 14.473 38.561 -41.152 1.00 70.12 381 ALA A C 1
ATOM 3029 O O . ALA A 1 381 ? 14.230 39.716 -41.493 1.00 70.12 381 ALA A O 1
ATOM 3030 N N . ILE A 1 382 ? 14.430 37.531 -42.004 1.00 73.62 382 ILE A N 1
ATOM 3031 C CA . ILE A 1 382 ? 14.212 37.683 -43.451 1.00 73.62 382 ILE A CA 1
ATOM 3032 C C . ILE A 1 382 ? 12.822 37.200 -43.878 1.00 73.62 382 ILE A C 1
ATOM 3034 O O . ILE A 1 382 ? 12.233 37.779 -44.789 1.00 73.62 382 ILE A O 1
ATOM 3038 N N . LEU A 1 383 ? 12.311 36.121 -43.273 1.00 75.62 383 LEU A N 1
ATOM 3039 C CA . LEU A 1 383 ? 11.129 35.410 -43.781 1.00 75.62 383 LEU A CA 1
ATOM 3040 C C . LEU A 1 383 ? 9.840 35.717 -43.020 1.00 75.62 383 LEU A C 1
ATOM 3042 O O . LEU A 1 383 ? 8.757 35.484 -43.562 1.00 75.62 383 LEU A O 1
ATOM 3046 N N . GLU A 1 384 ? 9.951 36.202 -41.787 1.00 69.25 384 GLU A N 1
ATOM 3047 C CA . GLU A 1 384 ? 8.815 36.600 -40.959 1.00 69.25 384 GLU A CA 1
ATOM 3048 C C . GLU A 1 384 ? 8.690 38.133 -40.934 1.00 69.25 384 GLU A C 1
ATOM 3050 O O . GLU A 1 384 ? 9.699 38.842 -40.997 1.00 69.25 384 GLU A O 1
ATOM 3055 N N . PRO A 1 385 ? 7.462 38.675 -40.864 1.00 63.25 385 PRO A N 1
ATOM 3056 C CA . PRO A 1 385 ? 7.253 40.112 -40.744 1.00 63.25 385 PRO A CA 1
ATOM 3057 C C . PRO A 1 385 ? 7.889 40.669 -39.453 1.00 63.25 385 PRO A C 1
ATOM 3059 O O . PRO A 1 385 ? 8.022 39.947 -38.460 1.00 63.25 385 PRO A O 1
ATOM 3062 N N . PRO A 1 386 ? 8.279 41.960 -39.430 1.00 60.06 386 PRO A N 1
ATOM 3063 C CA . PRO A 1 386 ? 8.877 42.574 -38.253 1.00 60.06 386 PRO A CA 1
ATOM 3064 C C . PRO A 1 386 ? 7.954 42.453 -37.032 1.00 60.06 386 PRO A C 1
ATOM 3066 O O . PRO A 1 386 ? 6.756 42.711 -37.106 1.00 60.06 386 PRO A O 1
ATOM 3069 N N . CYS A 1 387 ? 8.565 42.056 -35.917 1.00 55.66 387 CYS A N 1
ATOM 3070 C CA . CYS A 1 387 ? 7.968 41.792 -34.606 1.00 55.66 387 CYS A CA 1
ATOM 3071 C C . CYS A 1 387 ? 6.837 42.783 -34.251 1.00 55.66 387 CYS A C 1
ATOM 3073 O O . CYS A 1 387 ? 7.088 43.980 -34.106 1.00 55.66 387 CYS A O 1
ATOM 3075 N N . HIS A 1 388 ? 5.602 42.288 -34.111 1.00 57.28 388 HIS A N 1
ATOM 3076 C CA . HIS A 1 388 ? 4.443 43.081 -33.681 1.00 57.28 388 HIS A CA 1
ATOM 3077 C C . HIS A 1 388 ? 4.522 43.451 -32.188 1.00 57.28 388 HIS A C 1
ATOM 3079 O O . HIS A 1 388 ? 5.058 42.688 -31.384 1.00 57.28 388 HIS A O 1
ATOM 3085 N N . ASP A 1 389 ? 3.852 44.543 -31.796 1.00 53.59 389 ASP A N 1
ATOM 3086 C CA . ASP A 1 389 ? 3.691 45.047 -30.413 1.00 53.59 389 ASP A CA 1
ATOM 3087 C C . ASP A 1 389 ? 3.304 43.966 -29.376 1.00 53.59 389 ASP A C 1
ATOM 3089 O O . ASP A 1 389 ? 3.575 44.093 -28.181 1.00 53.59 389 ASP A O 1
ATOM 3093 N N . LYS A 1 390 ? 2.701 42.858 -29.831 1.00 53.34 390 LYS A N 1
ATOM 3094 C CA . LYS A 1 390 ? 2.323 41.697 -29.011 1.00 53.34 390 LYS A CA 1
ATOM 3095 C C . LYS A 1 390 ? 3.519 40.884 -28.492 1.00 53.34 390 LYS A C 1
ATOM 3097 O O . LYS A 1 390 ? 3.464 40.419 -27.358 1.00 53.34 390 LYS A O 1
ATOM 3102 N N . GLU A 1 391 ? 4.601 40.723 -29.257 1.00 53.19 391 GLU A N 1
ATOM 3103 C CA . GLU A 1 391 ? 5.798 39.986 -28.803 1.00 53.19 391 GLU A CA 1
ATOM 3104 C C . GLU A 1 391 ? 6.607 40.788 -27.767 1.00 53.19 391 GLU A C 1
ATOM 3106 O O . GLU A 1 391 ? 7.143 40.214 -26.816 1.00 53.19 391 GLU A O 1
ATOM 3111 N N . GLU A 1 392 ? 6.651 42.120 -27.887 1.00 58.22 392 GLU A N 1
ATOM 3112 C CA . GLU A 1 392 ? 7.289 42.991 -26.890 1.00 58.22 392 GLU A CA 1
ATOM 3113 C C . GLU A 1 392 ? 6.527 42.973 -25.554 1.00 58.22 392 GLU A C 1
ATOM 3115 O O . GLU A 1 392 ? 7.153 42.877 -24.493 1.00 58.22 392 GLU A O 1
ATOM 3120 N N . LEU A 1 393 ? 5.188 42.961 -25.611 1.00 54.12 393 LEU A N 1
ATOM 3121 C CA . LEU A 1 393 ? 4.294 42.793 -24.458 1.00 54.12 393 LEU A CA 1
ATOM 3122 C C . LEU A 1 393 ? 4.433 41.421 -23.771 1.00 54.12 393 LEU A C 1
ATOM 3124 O O . LEU A 1 393 ? 4.299 41.346 -22.550 1.00 54.12 393 LEU A O 1
ATOM 3128 N N . LEU A 1 394 ? 4.707 40.347 -24.522 1.00 54.72 394 LEU A N 1
ATOM 3129 C CA . LEU A 1 394 ? 4.716 38.966 -24.008 1.00 54.72 394 LEU A CA 1
ATOM 3130 C C . LEU A 1 394 ? 6.107 38.433 -23.616 1.00 54.72 394 LEU A C 1
ATOM 3132 O O . LEU A 1 394 ? 6.208 37.609 -22.704 1.00 54.72 394 LEU A O 1
ATOM 3136 N N . LEU A 1 395 ? 7.178 38.867 -24.291 1.00 53.91 395 LEU A N 1
ATOM 3137 C CA . LEU A 1 395 ? 8.525 38.280 -24.166 1.00 53.91 395 LEU A CA 1
ATOM 3138 C C . LEU A 1 395 ? 9.628 39.302 -23.834 1.00 53.91 395 LEU A C 1
ATOM 3140 O O . LEU A 1 395 ? 10.761 38.907 -23.547 1.00 53.91 395 LEU A O 1
ATOM 3144 N N . GLY A 1 396 ? 9.325 40.607 -23.857 1.00 57.09 396 GLY A N 1
ATOM 3145 C CA . GLY A 1 396 ? 10.260 41.681 -23.491 1.00 57.09 396 GLY A CA 1
ATOM 3146 C C . GLY A 1 396 ? 11.417 41.919 -24.477 1.00 57.09 396 GLY A C 1
ATOM 3147 O O . GLY A 1 396 ? 12.318 42.722 -24.191 1.00 57.09 396 GLY A O 1
ATOM 3148 N N . LEU A 1 397 ? 11.402 41.242 -25.630 1.00 59.22 397 LEU A N 1
ATOM 3149 C CA . LEU A 1 397 ? 12.397 41.341 -26.699 1.00 59.22 397 LEU A CA 1
ATOM 3150 C C . LEU A 1 397 ? 11.747 41.919 -27.958 1.00 59.22 397 LEU A C 1
ATOM 3152 O O . LEU A 1 397 ? 10.861 41.296 -28.531 1.00 59.22 397 LEU A O 1
ATOM 3156 N N . ASN A 1 398 ? 12.230 43.076 -28.407 1.00 64.94 398 ASN A N 1
ATOM 3157 C CA . ASN A 1 398 ? 11.871 43.653 -29.701 1.00 64.94 398 ASN A CA 1
ATOM 3158 C C . ASN A 1 398 ? 12.953 43.345 -30.750 1.00 64.94 398 ASN A C 1
ATOM 3160 O O . ASN A 1 398 ? 14.059 42.905 -30.410 1.00 64.94 398 ASN A O 1
ATOM 3164 N N . THR A 1 399 ? 12.651 43.595 -32.027 1.00 64.56 399 THR A N 1
ATOM 3165 C CA . THR A 1 399 ? 13.557 43.334 -33.162 1.00 64.56 399 THR A CA 1
ATOM 3166 C C . THR A 1 399 ? 14.953 43.912 -32.927 1.00 64.56 399 THR A C 1
ATOM 3168 O O . THR A 1 399 ? 15.946 43.229 -33.147 1.00 64.56 399 THR A O 1
ATOM 3171 N N . ARG A 1 400 ? 15.052 45.124 -32.362 1.00 68.25 400 ARG A N 1
ATOM 3172 C CA . ARG A 1 400 ? 16.333 45.783 -32.063 1.00 68.25 400 ARG A CA 1
ATOM 3173 C C . ARG A 1 400 ? 17.190 44.988 -31.072 1.00 68.25 400 ARG A C 1
ATOM 3175 O O . ARG A 1 400 ? 18.381 44.806 -31.314 1.00 68.25 400 ARG A O 1
ATOM 3182 N N . LYS A 1 401 ? 16.605 44.489 -29.978 1.00 71.00 401 LYS A N 1
ATOM 3183 C CA . LYS A 1 401 ? 17.320 43.662 -28.987 1.00 71.00 401 LYS A CA 1
ATOM 3184 C C . LYS A 1 401 ? 17.752 42.317 -29.577 1.00 71.00 401 LYS A C 1
ATOM 3186 O O . LYS A 1 401 ? 18.879 41.893 -29.332 1.00 71.00 401 LYS A O 1
ATOM 3191 N N . LYS A 1 402 ? 16.894 41.679 -30.384 1.00 68.81 402 LYS A N 1
ATOM 3192 C CA . LYS A 1 402 ? 17.223 40.426 -31.091 1.00 68.81 402 LYS A CA 1
ATOM 3193 C C . LYS A 1 402 ? 18.422 40.638 -32.035 1.00 68.81 402 LYS A C 1
ATOM 3195 O O . LYS A 1 402 ? 19.393 39.888 -31.963 1.00 68.81 402 LYS A O 1
ATOM 3200 N N . THR A 1 403 ? 18.426 41.722 -32.814 1.00 71.69 403 THR A N 1
ATOM 3201 C CA . THR A 1 403 ? 19.539 42.080 -33.711 1.00 71.69 403 THR A CA 1
ATOM 3202 C C . THR A 1 403 ? 20.842 42.371 -32.962 1.00 71.69 403 THR A C 1
ATOM 3204 O O . THR A 1 403 ? 21.904 41.946 -33.410 1.00 71.69 403 THR A O 1
ATOM 3207 N N . MET A 1 404 ? 20.792 43.042 -31.804 1.00 75.62 404 MET A N 1
ATOM 3208 C CA . MET A 1 404 ? 21.991 43.296 -30.987 1.00 75.62 404 MET A CA 1
ATOM 3209 C C . MET A 1 404 ? 22.639 42.004 -30.479 1.00 75.62 404 MET A C 1
ATOM 3211 O O . MET A 1 404 ? 23.861 41.876 -30.514 1.00 75.62 404 MET A O 1
ATOM 3215 N N . VAL A 1 405 ? 21.827 41.042 -30.032 1.00 75.31 405 VAL A N 1
ATOM 3216 C CA . VAL A 1 405 ? 22.319 39.738 -29.573 1.00 75.31 405 VAL A CA 1
ATOM 3217 C C . VAL A 1 405 ? 23.013 39.007 -30.722 1.00 75.31 405 VAL A C 1
ATOM 3219 O O . VAL A 1 405 ? 24.164 38.607 -30.572 1.00 75.31 405 VAL A O 1
ATOM 3222 N N . VAL A 1 406 ? 22.367 38.909 -31.888 1.00 74.56 406 VAL A N 1
ATOM 3223 C CA . VAL A 1 406 ? 22.947 38.275 -33.087 1.00 74.56 406 VAL A CA 1
ATOM 3224 C C . VAL A 1 406 ? 24.239 38.970 -33.527 1.00 74.56 406 VAL A C 1
ATOM 3226 O O . VAL A 1 406 ? 25.230 38.297 -33.807 1.00 74.56 406 VAL A O 1
ATOM 3229 N N . GLY A 1 407 ? 24.264 40.305 -33.521 1.00 80.12 407 GLY A N 1
ATOM 3230 C CA . GLY A 1 407 ? 25.460 41.086 -33.835 1.00 80.12 407 GLY A CA 1
ATOM 3231 C C . GLY A 1 407 ? 26.635 40.775 -32.905 1.00 80.12 407 GLY A C 1
ATOM 3232 O O . GLY A 1 407 ? 27.757 40.618 -33.377 1.00 80.12 407 GLY A O 1
ATOM 3233 N N . GLY A 1 408 ? 26.385 40.603 -31.603 1.00 82.12 408 GLY A N 1
ATOM 3234 C CA . GLY A 1 408 ? 27.426 40.216 -30.649 1.00 82.12 408 GLY A CA 1
ATOM 3235 C C . GLY A 1 408 ? 27.992 38.813 -30.903 1.00 82.12 408 GLY A C 1
ATOM 3236 O O . GLY A 1 408 ? 29.207 38.636 -30.850 1.00 82.12 408 GLY A O 1
ATOM 3237 N N . TYR A 1 409 ? 27.150 37.837 -31.271 1.00 81.25 409 TYR A N 1
ATOM 3238 C CA . TYR A 1 409 ? 27.623 36.493 -31.636 1.00 81.25 409 TYR A CA 1
ATOM 3239 C C . TYR A 1 409 ? 28.512 36.511 -32.882 1.00 81.25 409 TYR A C 1
ATOM 3241 O O . TYR A 1 409 ? 29.523 35.810 -32.918 1.00 81.25 409 TYR A O 1
ATOM 3249 N N . LEU A 1 410 ? 28.159 37.321 -33.885 1.00 81.50 410 LEU A N 1
ATOM 3250 C CA . LEU A 1 410 ? 28.921 37.448 -35.130 1.00 81.50 410 LEU A CA 1
ATOM 3251 C C . LEU A 1 410 ? 30.226 38.233 -34.957 1.00 81.50 410 LEU A C 1
ATOM 3253 O O . LEU A 1 410 ? 31.183 37.989 -35.687 1.00 81.50 410 LEU A O 1
ATOM 3257 N N . LEU A 1 411 ? 30.292 39.144 -33.986 1.00 86.06 411 LEU A N 1
ATOM 3258 C CA . LEU A 1 411 ? 31.478 39.961 -33.746 1.00 86.06 411 LEU A CA 1
ATOM 3259 C C . LEU A 1 411 ? 32.634 39.160 -33.128 1.00 86.06 411 LEU A C 1
ATOM 3261 O O . LEU A 1 411 ? 33.790 39.425 -33.441 1.00 86.06 411 LEU A O 1
ATOM 3265 N N . ILE A 1 412 ? 32.335 38.157 -32.297 1.00 86.12 412 ILE A N 1
ATOM 3266 C CA . ILE A 1 412 ? 33.337 37.308 -31.632 1.00 86.12 412 ILE A CA 1
ATOM 3267 C C . ILE A 1 412 ? 34.337 36.679 -32.627 1.00 86.12 412 ILE A C 1
ATOM 3269 O O . ILE A 1 412 ? 35.532 36.943 -32.492 1.00 86.12 412 ILE A O 1
ATOM 3273 N N . PRO A 1 413 ? 33.921 35.904 -33.649 1.00 83.88 413 PRO A N 1
ATOM 3274 C CA . PRO A 1 413 ? 34.861 35.324 -34.610 1.00 83.88 413 PRO A CA 1
ATOM 3275 C C . PRO A 1 413 ? 35.561 36.393 -35.459 1.00 83.88 413 PRO A C 1
ATOM 3277 O O . PRO A 1 413 ? 36.730 36.234 -35.795 1.00 83.88 413 PRO A O 1
ATOM 3280 N N . VAL A 1 414 ? 34.883 37.502 -35.774 1.00 84.62 414 VAL A N 1
ATOM 3281 C CA . VAL A 1 414 ? 35.458 38.605 -36.561 1.00 84.62 414 VAL A CA 1
ATOM 3282 C C . VAL A 1 414 ? 36.608 39.277 -35.813 1.00 84.62 414 VAL A C 1
ATOM 3284 O O . VAL A 1 414 ? 37.652 39.518 -36.413 1.00 84.62 414 VAL A O 1
ATOM 3287 N N . ILE A 1 415 ? 36.460 39.528 -34.509 1.00 87.94 415 ILE A N 1
ATOM 3288 C CA . ILE A 1 415 ? 37.533 40.086 -33.675 1.00 87.94 415 ILE A CA 1
ATOM 3289 C C . ILE A 1 415 ? 38.755 39.166 -33.706 1.00 87.94 415 ILE A C 1
ATOM 3291 O O . ILE A 1 415 ? 39.855 39.638 -33.971 1.00 87.94 415 ILE A O 1
ATOM 3295 N N . HIS A 1 416 ? 38.569 37.857 -33.511 1.00 85.62 416 HIS A N 1
ATOM 3296 C CA . HIS A 1 416 ? 39.683 36.901 -33.517 1.00 85.62 416 HIS A CA 1
ATOM 3297 C C . HIS A 1 416 ? 40.373 36.795 -34.878 1.00 85.62 416 HIS A C 1
ATOM 3299 O O . HIS A 1 416 ? 41.598 36.735 -34.929 1.00 85.62 416 HIS A O 1
ATOM 3305 N N . LEU A 1 417 ? 39.620 36.840 -35.979 1.00 83.88 417 LEU A N 1
ATOM 3306 C CA . LEU A 1 417 ? 40.189 36.839 -37.330 1.00 83.88 417 LEU A CA 1
ATOM 3307 C C . LEU A 1 417 ? 40.995 38.110 -37.629 1.00 83.88 417 LEU A C 1
ATOM 3309 O O . LEU A 1 417 ? 42.079 38.032 -38.204 1.00 83.88 417 LEU A O 1
ATOM 3313 N N . VAL A 1 418 ? 40.491 39.277 -37.219 1.00 85.00 418 VAL A N 1
ATOM 3314 C CA . VAL A 1 418 ? 41.193 40.559 -37.395 1.00 85.00 418 VAL A CA 1
ATOM 3315 C C . VAL A 1 418 ? 42.443 40.616 -36.516 1.00 85.00 418 VAL A C 1
ATOM 3317 O O . VAL A 1 418 ? 43.505 41.018 -36.986 1.00 85.00 418 VAL A O 1
ATOM 3320 N N . SER A 1 419 ? 42.356 40.158 -35.264 1.00 84.19 419 SER A N 1
ATOM 3321 C CA . SER A 1 419 ? 43.500 40.084 -34.348 1.00 84.19 419 SER A CA 1
ATOM 3322 C C . SER A 1 419 ? 44.572 39.089 -34.799 1.00 84.19 419 SER A C 1
ATOM 3324 O O . SER A 1 419 ? 45.745 39.296 -34.504 1.00 84.19 419 SER A O 1
ATOM 3326 N N . ALA A 1 420 ? 44.198 38.042 -35.538 1.00 80.69 420 ALA A N 1
ATOM 3327 C CA . ALA A 1 420 ? 45.128 37.066 -36.103 1.00 80.69 420 ALA A CA 1
ATOM 3328 C C . ALA A 1 420 ? 45.822 37.540 -37.399 1.00 80.69 420 ALA A C 1
ATOM 3330 O O . ALA A 1 420 ? 46.637 36.808 -37.961 1.00 80.69 420 ALA A O 1
ATOM 3331 N N . GLY A 1 421 ? 45.497 38.738 -37.904 1.00 80.25 421 GLY A N 1
ATOM 3332 C CA . GLY A 1 421 ? 46.165 39.358 -39.056 1.00 80.25 421 GLY A CA 1
ATOM 3333 C C . GLY A 1 421 ? 45.964 38.645 -40.401 1.00 80.25 421 GLY A C 1
ATOM 3334 O O . GLY A 1 421 ? 46.568 39.044 -41.394 1.00 80.25 421 GLY A O 1
ATOM 3335 N N . SER A 1 422 ? 45.127 37.602 -40.459 1.00 78.38 422 SER A N 1
ATOM 3336 C CA . SER A 1 422 ? 44.843 36.829 -41.672 1.00 78.38 422 SER A CA 1
ATOM 3337 C C . SER A 1 422 ? 43.400 36.319 -41.679 1.00 78.38 422 SER A C 1
ATOM 3339 O O . SER A 1 422 ? 42.943 35.656 -40.751 1.00 78.38 422 SER A O 1
ATOM 3341 N N . VAL A 1 423 ? 42.667 36.606 -42.757 1.00 78.31 423 VAL A N 1
ATOM 3342 C CA . VAL A 1 423 ? 41.297 36.111 -42.960 1.00 78.31 423 VAL A CA 1
ATOM 3343 C C . VAL A 1 423 ? 41.370 34.880 -43.859 1.00 78.31 423 VAL A C 1
ATOM 3345 O O . VAL A 1 423 ? 41.215 34.971 -45.074 1.00 78.31 423 VAL A O 1
ATOM 3348 N N . SER A 1 424 ? 41.673 33.726 -43.264 1.00 82.19 424 SER A N 1
ATOM 3349 C CA . SER A 1 424 ? 41.707 32.436 -43.962 1.00 82.19 424 SER A CA 1
ATOM 3350 C C . SER A 1 424 ? 40.854 31.395 -43.231 1.00 82.19 424 SER A C 1
ATOM 3352 O O . SER A 1 424 ? 40.608 31.514 -42.029 1.00 82.19 424 SER A O 1
ATOM 3354 N N . LEU A 1 425 ? 40.402 30.358 -43.948 1.00 76.81 425 LEU A N 1
ATOM 3355 C CA . LEU A 1 425 ? 39.670 29.233 -43.346 1.00 76.81 425 LEU A CA 1
ATOM 3356 C C . LEU A 1 425 ? 40.522 28.471 -42.320 1.00 76.81 425 LEU A C 1
ATOM 3358 O O . LEU A 1 425 ? 39.986 27.930 -41.357 1.00 76.81 425 LEU A O 1
ATOM 3362 N N . GLU A 1 426 ? 41.840 28.469 -42.503 1.00 78.69 426 GLU A N 1
ATOM 3363 C CA . GLU A 1 426 ? 42.794 27.845 -41.589 1.00 78.69 426 GLU A CA 1
ATOM 3364 C C . GLU A 1 426 ? 42.906 28.643 -40.280 1.00 78.69 426 GLU A C 1
ATOM 3366 O O . GLU A 1 426 ? 42.793 28.082 -39.189 1.00 78.69 426 GLU A O 1
ATOM 3371 N N . THR A 1 427 ? 42.988 29.973 -40.383 1.00 79.38 427 THR A N 1
ATOM 3372 C CA . THR A 1 427 ? 42.971 30.892 -39.233 1.00 79.38 427 THR A CA 1
ATOM 3373 C C . THR A 1 427 ? 41.638 30.826 -38.480 1.00 79.38 427 THR A C 1
ATOM 3375 O O . THR A 1 427 ? 41.604 30.843 -37.247 1.00 79.38 427 THR A O 1
ATOM 3378 N N . LEU A 1 428 ? 40.521 30.693 -39.204 1.00 78.75 428 LEU A N 1
ATOM 3379 C CA . LEU A 1 428 ? 39.209 30.465 -38.598 1.00 78.75 428 LEU A CA 1
ATOM 3380 C C . LEU A 1 428 ? 39.181 29.132 -37.840 1.00 78.75 428 LEU A C 1
ATOM 3382 O O . LEU A 1 428 ? 38.783 29.103 -36.680 1.00 78.75 428 LEU A O 1
ATOM 3386 N N . GLY A 1 429 ? 39.660 28.049 -38.456 1.00 79.75 429 GLY A N 1
ATOM 3387 C CA . GLY A 1 429 ? 39.738 26.729 -37.827 1.00 79.75 429 GLY A CA 1
ATOM 3388 C C . GLY A 1 429 ? 40.523 26.737 -36.513 1.00 79.75 429 GLY A C 1
ATOM 3389 O O . GLY A 1 429 ? 40.068 26.173 -35.519 1.00 79.75 429 GLY A O 1
ATOM 3390 N N . ALA A 1 430 ? 41.653 27.448 -36.474 1.00 81.69 430 ALA A N 1
ATOM 3391 C CA . ALA A 1 430 ? 42.495 27.564 -35.284 1.00 81.69 430 ALA A CA 1
ATOM 3392 C C . ALA A 1 430 ? 41.841 28.352 -34.128 1.00 81.69 430 ALA A C 1
ATOM 3394 O O . ALA A 1 430 ? 42.155 28.116 -32.962 1.00 81.69 430 ALA A O 1
ATOM 3395 N N . THR A 1 431 ? 40.916 29.270 -34.426 1.00 83.81 431 THR A N 1
ATOM 3396 C CA . THR A 1 431 ? 40.252 30.125 -33.422 1.00 83.81 431 THR A CA 1
ATOM 3397 C C . THR A 1 431 ? 38.939 29.538 -32.891 1.00 83.81 431 THR A C 1
ATOM 3399 O O . THR A 1 431 ? 38.453 29.982 -31.847 1.00 83.81 431 THR A O 1
ATOM 3402 N N . ILE A 1 432 ? 38.397 28.494 -33.537 1.00 83.69 432 ILE A N 1
ATOM 3403 C CA . ILE A 1 432 ? 37.126 27.841 -33.172 1.00 83.69 432 ILE A CA 1
ATOM 3404 C C . ILE A 1 432 ? 37.026 27.465 -31.682 1.00 83.69 432 ILE A C 1
ATOM 3406 O O . ILE A 1 432 ? 35.999 27.789 -31.087 1.00 83.69 432 ILE A O 1
ATOM 3410 N N . PRO A 1 433 ? 38.030 26.839 -31.031 1.00 85.06 433 PRO A N 1
ATOM 3411 C CA . PRO A 1 433 ? 37.909 26.463 -29.619 1.00 85.06 433 PRO A CA 1
ATOM 3412 C C . PRO A 1 433 ? 37.729 27.666 -28.684 1.00 85.06 433 PRO A C 1
ATOM 3414 O O . PRO A 1 433 ? 36.908 27.634 -27.768 1.00 85.06 433 PRO A O 1
ATOM 3417 N N . VAL A 1 434 ? 38.462 28.755 -28.933 1.00 85.88 434 VAL A N 1
ATOM 3418 C CA . VAL A 1 434 ? 38.380 29.987 -28.130 1.00 85.88 434 VAL A CA 1
ATOM 3419 C C . VAL A 1 434 ? 37.044 30.688 -28.367 1.00 85.88 434 VAL A C 1
ATOM 3421 O O . VAL A 1 434 ? 36.370 31.099 -27.422 1.00 85.88 434 VAL A O 1
ATOM 3424 N N . VAL A 1 435 ? 36.632 30.771 -29.630 1.00 85.25 435 VAL A N 1
ATOM 3425 C CA . VAL A 1 435 ? 35.353 31.347 -30.048 1.00 85.25 435 VAL A CA 1
ATOM 3426 C C . VAL A 1 435 ? 34.171 30.568 -29.452 1.00 85.25 435 VAL A C 1
ATOM 3428 O O . VAL A 1 435 ? 33.240 31.178 -28.931 1.00 85.25 435 VAL A O 1
ATOM 3431 N N . ALA A 1 436 ? 34.230 29.234 -29.442 1.00 84.31 436 ALA A N 1
ATOM 3432 C CA . ALA A 1 436 ? 33.216 28.359 -28.856 1.00 84.31 436 ALA A CA 1
ATOM 3433 C C . ALA A 1 436 ? 32.995 28.635 -27.360 1.00 84.31 436 ALA A C 1
ATOM 3435 O O . ALA A 1 436 ? 31.854 28.770 -26.913 1.00 84.31 436 ALA A O 1
ATOM 3436 N N . TRP A 1 437 ? 34.076 28.782 -26.589 1.00 85.00 437 TRP A N 1
ATOM 3437 C CA . TRP A 1 437 ? 33.991 29.144 -25.172 1.00 85.00 437 TRP A CA 1
ATOM 3438 C C . TRP A 1 437 ? 33.389 30.532 -24.953 1.00 85.00 437 TRP A C 1
ATOM 3440 O O . TRP A 1 437 ? 32.554 30.715 -24.066 1.00 85.00 437 TRP A O 1
ATOM 3450 N N . GLN A 1 438 ? 33.769 31.511 -25.773 1.00 88.94 438 GLN A N 1
ATOM 3451 C CA . GLN A 1 438 ? 33.221 32.864 -25.684 1.00 88.94 438 GLN A CA 1
ATOM 3452 C C . GLN A 1 438 ? 31.736 32.910 -26.058 1.00 88.94 438 GLN A C 1
ATOM 3454 O O . GLN A 1 438 ? 30.966 33.612 -25.402 1.00 88.94 438 GLN A O 1
ATOM 3459 N N . TRP A 1 439 ? 31.301 32.111 -27.035 1.00 86.50 439 TRP A N 1
ATOM 3460 C CA . TRP A 1 439 ? 29.881 31.945 -27.341 1.00 86.50 439 TRP A CA 1
ATOM 3461 C C . TRP A 1 439 ? 29.106 31.295 -26.204 1.00 86.50 439 TRP A C 1
ATOM 3463 O O . TRP A 1 439 ? 28.005 31.755 -25.900 1.00 86.50 439 TRP A O 1
ATOM 3473 N N . LEU A 1 440 ? 29.663 30.284 -25.533 1.00 84.81 440 LEU A N 1
ATOM 3474 C CA . LEU A 1 440 ? 29.024 29.694 -24.358 1.00 84.81 440 LEU A CA 1
ATOM 3475 C C . LEU A 1 440 ? 28.836 30.742 -23.253 1.00 84.81 440 LEU A C 1
ATOM 3477 O O . LEU A 1 440 ? 27.733 30.898 -22.730 1.00 84.81 440 LEU A O 1
ATOM 3481 N N . LEU A 1 441 ? 29.891 31.496 -22.930 1.00 87.94 441 LEU A N 1
ATOM 3482 C CA . LEU A 1 441 ? 29.840 32.547 -21.910 1.00 87.94 441 LEU A CA 1
ATOM 3483 C C . LEU A 1 441 ? 28.832 33.642 -22.269 1.00 87.94 441 LEU A C 1
ATOM 3485 O O . LEU A 1 441 ? 28.034 34.046 -21.424 1.00 87.94 441 LEU A O 1
ATOM 3489 N N . MET A 1 442 ? 28.813 34.078 -23.530 1.00 86.06 442 MET A N 1
ATOM 3490 C CA . MET A 1 442 ? 27.835 35.045 -24.022 1.00 86.06 442 MET A CA 1
ATOM 3491 C C . MET A 1 442 ? 26.404 34.493 -23.942 1.00 86.06 442 MET A C 1
ATOM 3493 O O . MET A 1 442 ? 25.496 35.213 -23.531 1.00 86.06 442 MET A O 1
ATOM 3497 N N . THR A 1 443 ? 26.195 33.212 -24.258 1.00 84.81 443 THR A N 1
ATOM 3498 C CA . THR A 1 443 ? 24.884 32.551 -24.152 1.00 84.81 443 THR A CA 1
ATOM 3499 C C . THR A 1 443 ? 24.395 32.527 -22.713 1.00 84.81 443 THR A C 1
ATOM 3501 O O . THR A 1 443 ? 23.259 32.918 -22.442 1.00 84.81 443 THR A O 1
ATOM 3504 N N . LEU A 1 444 ? 25.258 32.132 -21.776 1.00 85.88 444 LEU A N 1
ATOM 3505 C CA . LEU A 1 444 ? 24.937 32.127 -20.351 1.00 85.88 444 LEU A CA 1
ATOM 3506 C C . LEU A 1 444 ? 24.634 33.540 -19.838 1.00 85.88 444 LEU A C 1
ATOM 3508 O O . LEU A 1 444 ? 23.676 33.716 -19.087 1.00 85.88 444 LEU A O 1
ATOM 3512 N N . ALA A 1 445 ? 25.386 34.549 -20.286 1.00 88.19 445 ALA A N 1
ATOM 3513 C CA . ALA A 1 445 ? 25.158 35.943 -19.916 1.00 88.19 445 ALA A CA 1
ATOM 3514 C C . ALA A 1 445 ? 23.825 36.484 -20.459 1.00 88.19 445 ALA A C 1
ATOM 3516 O O . ALA A 1 445 ? 23.075 37.118 -19.719 1.00 88.19 445 ALA A O 1
ATOM 3517 N N . VAL A 1 446 ? 23.492 36.210 -21.724 1.00 85.56 446 VAL A N 1
ATOM 3518 C CA . VAL A 1 446 ? 22.234 36.659 -22.343 1.00 85.56 446 VAL A CA 1
ATOM 3519 C C . VAL A 1 446 ? 21.033 35.957 -21.710 1.00 85.56 446 VAL A C 1
ATOM 3521 O O . VAL A 1 446 ? 20.078 36.622 -21.312 1.00 85.56 446 VAL A O 1
ATOM 3524 N N . VAL A 1 447 ? 21.075 34.628 -21.572 1.00 86.31 447 VAL A N 1
ATOM 3525 C CA . VAL A 1 447 ? 19.967 33.851 -20.996 1.00 86.31 447 VAL A CA 1
ATOM 3526 C C . VAL A 1 447 ? 19.801 34.172 -19.511 1.00 86.31 447 VAL A C 1
ATOM 3528 O O . VAL A 1 447 ? 18.695 34.493 -19.077 1.00 86.31 447 VAL A O 1
ATOM 3531 N N . GLY A 1 448 ? 20.888 34.147 -18.736 1.00 87.00 448 GLY A N 1
ATOM 3532 C CA . GLY A 1 448 ? 20.873 34.468 -17.308 1.00 87.00 448 GLY A CA 1
ATOM 3533 C C . GLY A 1 448 ? 20.472 35.918 -17.032 1.00 87.00 448 GLY A C 1
ATOM 3534 O O . GLY A 1 448 ? 19.663 36.177 -16.139 1.00 87.00 448 GLY A O 1
ATOM 3535 N N . GLY A 1 449 ? 20.962 36.862 -17.840 1.00 88.62 449 GLY A N 1
ATOM 3536 C CA . GLY A 1 449 ? 20.568 38.267 -17.778 1.00 88.62 449 GLY A CA 1
ATOM 3537 C C . GLY A 1 449 ? 19.083 38.472 -18.078 1.00 88.62 449 GLY A C 1
ATOM 3538 O O . GLY A 1 449 ? 18.409 39.198 -17.348 1.00 88.62 449 GLY A O 1
ATOM 3539 N N . HIS A 1 450 ? 18.536 37.783 -19.086 1.00 84.00 450 HIS A N 1
ATOM 3540 C CA . HIS A 1 450 ? 17.113 37.886 -19.429 1.00 84.00 450 HIS A CA 1
ATOM 3541 C C . HIS A 1 450 ? 16.207 37.248 -18.372 1.00 84.00 450 HIS A C 1
ATOM 3543 O O . HIS A 1 450 ? 15.192 37.832 -18.001 1.00 84.00 450 HIS A O 1
ATOM 3549 N N . VAL A 1 451 ? 16.595 36.095 -17.819 1.00 86.94 451 VAL A N 1
ATOM 3550 C CA . VAL A 1 451 ? 15.901 35.472 -16.678 1.00 86.94 451 VAL A CA 1
ATOM 3551 C C . VAL A 1 451 ? 15.889 36.413 -15.474 1.00 86.94 451 VAL A C 1
ATOM 3553 O O . VAL A 1 451 ? 14.838 36.613 -14.868 1.00 86.94 451 VAL A O 1
ATOM 3556 N N . SER A 1 452 ? 17.026 37.040 -15.164 1.00 87.81 452 SER A N 1
ATOM 3557 C CA . SER A 1 452 ? 17.144 37.987 -14.048 1.00 87.81 452 SER A CA 1
ATOM 3558 C C . SER A 1 452 ? 16.288 39.237 -14.273 1.00 87.81 452 SER A C 1
ATOM 3560 O O . SER A 1 452 ? 15.585 39.680 -13.367 1.00 87.81 452 SER A O 1
ATOM 3562 N N . TYR A 1 453 ? 16.280 39.766 -15.500 1.00 86.75 453 TYR A N 1
ATOM 3563 C CA . TYR A 1 453 ? 15.430 40.889 -15.897 1.00 86.75 453 TYR A CA 1
ATOM 3564 C C . TYR A 1 453 ? 13.937 40.564 -15.760 1.00 86.75 453 TYR A C 1
ATOM 3566 O O . TYR A 1 453 ? 13.188 41.358 -15.192 1.00 86.75 453 TYR A O 1
ATOM 3574 N N . LEU A 1 454 ? 13.494 39.399 -16.245 1.00 83.25 454 LEU A N 1
ATOM 3575 C CA . LEU A 1 454 ? 12.096 38.970 -16.138 1.00 83.25 454 LEU A CA 1
ATOM 3576 C C . LEU A 1 454 ? 11.682 38.711 -14.686 1.00 83.25 454 LEU A C 1
ATOM 3578 O O . LEU A 1 454 ? 10.568 39.069 -14.308 1.00 83.25 454 LEU A O 1
ATOM 3582 N N . ALA A 1 455 ? 12.574 38.135 -13.875 1.00 83.50 455 ALA A N 1
ATOM 3583 C CA . ALA A 1 455 ? 12.321 37.897 -12.458 1.00 83.50 455 ALA A CA 1
ATOM 3584 C C . ALA A 1 455 ? 12.182 39.210 -11.675 1.00 83.50 455 ALA A C 1
ATOM 3586 O O . ALA A 1 455 ? 11.335 39.298 -10.791 1.00 83.50 455 ALA A O 1
ATOM 3587 N N . TRP A 1 456 ? 12.979 40.227 -12.023 1.00 86.69 456 TRP A N 1
ATOM 3588 C CA . TRP A 1 456 ? 12.916 41.557 -11.415 1.00 86.69 456 TRP A CA 1
ATOM 3589 C C . TRP A 1 456 ? 11.697 42.369 -11.869 1.00 86.69 456 TRP A C 1
ATOM 3591 O O . TRP A 1 456 ? 11.042 43.006 -11.050 1.00 86.69 456 TRP A O 1
ATOM 3601 N N . LYS A 1 457 ? 11.384 42.359 -13.170 1.00 83.12 457 LYS A N 1
ATOM 3602 C CA . LYS A 1 457 ? 10.297 43.168 -13.744 1.00 83.12 457 LYS A CA 1
ATOM 3603 C C . LYS A 1 457 ? 8.904 42.591 -13.482 1.00 83.12 457 LYS A C 1
ATOM 3605 O O . LYS A 1 457 ? 7.944 43.354 -13.398 1.00 83.12 457 LYS A O 1
ATOM 3610 N N . HIS A 1 458 ? 8.784 41.266 -13.427 1.00 81.50 458 HIS A N 1
ATOM 3611 C CA . HIS A 1 458 ? 7.508 40.571 -13.281 1.00 81.50 458 HIS A CA 1
ATOM 3612 C C . HIS A 1 458 ? 7.507 39.708 -12.019 1.00 81.50 458 HIS A C 1
ATOM 3614 O O . HIS A 1 458 ? 7.073 40.163 -10.967 1.00 81.50 458 HIS A O 1
ATOM 3620 N N . ASP A 1 459 ? 7.981 38.468 -12.125 1.00 81.06 459 ASP A N 1
ATOM 3621 C CA . ASP A 1 459 ? 8.128 37.526 -11.022 1.00 81.06 459 ASP A CA 1
ATOM 3622 C C . ASP A 1 459 ? 8.988 36.325 -11.449 1.00 81.06 459 ASP A C 1
ATOM 3624 O O . ASP A 1 459 ? 9.185 36.044 -12.639 1.00 81.06 459 ASP A O 1
ATOM 3628 N N . LEU A 1 460 ? 9.490 35.571 -10.466 1.00 83.69 460 LEU A N 1
ATOM 3629 C CA . LEU A 1 460 ? 10.324 34.393 -10.720 1.00 83.69 460 LEU A CA 1
ATOM 3630 C C . LEU A 1 460 ? 9.589 33.336 -11.560 1.00 83.69 460 LEU A C 1
ATOM 3632 O O . LEU A 1 460 ? 10.203 32.661 -12.388 1.00 83.69 460 LEU A O 1
ATOM 3636 N N . ARG A 1 461 ? 8.266 33.209 -11.395 1.00 80.12 461 ARG A N 1
ATOM 3637 C CA . ARG A 1 461 ? 7.459 32.254 -12.160 1.00 80.12 461 ARG A CA 1
ATOM 3638 C C . ARG A 1 461 ? 7.472 32.590 -13.647 1.00 80.12 461 ARG A C 1
ATOM 3640 O O . ARG A 1 461 ? 7.733 31.696 -14.449 1.00 80.12 461 ARG A O 1
ATOM 3647 N N . SER A 1 462 ? 7.240 33.847 -14.028 1.00 78.25 462 SER A N 1
ATOM 3648 C CA . SER A 1 462 ? 7.271 34.264 -15.436 1.00 78.25 462 SER A CA 1
ATOM 3649 C C . SER A 1 462 ? 8.650 34.072 -16.064 1.00 78.25 462 SER A C 1
ATOM 3651 O O . SER A 1 462 ? 8.742 33.633 -17.213 1.00 78.25 462 SER A O 1
ATOM 3653 N N . ALA A 1 463 ? 9.720 34.328 -15.304 1.00 83.06 463 ALA A N 1
ATOM 3654 C CA . ALA A 1 463 ? 11.087 34.080 -15.753 1.00 83.06 463 ALA A CA 1
ATOM 3655 C C . ALA A 1 463 ? 11.348 32.587 -16.020 1.00 83.06 463 ALA A C 1
ATOM 3657 O O . ALA A 1 463 ? 11.918 32.226 -17.050 1.00 83.06 463 ALA A O 1
ATOM 3658 N N . MET A 1 464 ? 10.876 31.706 -15.131 1.00 85.56 464 MET A N 1
ATOM 3659 C CA . MET A 1 464 ? 11.015 30.255 -15.293 1.00 85.56 464 MET A CA 1
ATOM 3660 C C . MET A 1 464 ? 10.159 29.697 -16.426 1.00 85.56 464 MET A C 1
ATOM 3662 O O . MET A 1 464 ? 10.610 28.804 -17.137 1.00 85.56 464 MET A O 1
ATOM 3666 N N . ILE A 1 465 ? 8.964 30.241 -16.656 1.00 82.38 465 ILE A N 1
ATOM 3667 C CA . ILE A 1 465 ? 8.134 29.870 -17.810 1.00 82.38 465 ILE A CA 1
ATOM 3668 C C . ILE A 1 465 ? 8.870 30.185 -19.116 1.00 82.38 465 ILE A C 1
ATOM 3670 O O . ILE A 1 465 ? 8.910 29.343 -20.011 1.00 82.38 465 ILE A O 1
ATOM 3674 N N . TRP A 1 466 ? 9.491 31.365 -19.218 1.00 85.56 466 TRP A N 1
ATOM 3675 C CA . TRP A 1 466 ? 10.279 31.743 -20.392 1.00 85.56 466 TRP A CA 1
ATOM 3676 C C . TRP A 1 466 ? 11.519 30.856 -20.574 1.00 85.56 466 TRP A C 1
ATOM 3678 O O . TRP A 1 466 ? 11.769 30.372 -21.675 1.00 85.56 466 TRP A O 1
ATOM 3688 N N . PHE A 1 467 ? 12.260 30.590 -19.496 1.00 85.75 467 PHE A N 1
ATOM 3689 C CA . PHE A 1 467 ? 13.460 29.752 -19.543 1.00 85.75 467 PHE A CA 1
ATOM 3690 C C . PHE A 1 467 ? 13.149 28.307 -19.949 1.00 85.75 467 PHE A C 1
ATOM 3692 O O . PHE A 1 467 ? 13.790 27.753 -20.841 1.00 85.75 467 PHE A O 1
ATOM 3699 N N . VAL A 1 468 ? 12.139 27.695 -19.321 1.00 84.25 468 VAL A N 1
ATOM 3700 C CA . VAL A 1 468 ? 11.741 26.312 -19.618 1.00 84.25 468 VAL A CA 1
ATOM 3701 C C . VAL A 1 468 ? 11.177 26.206 -21.029 1.00 84.25 468 VAL A C 1
ATOM 3703 O O . VAL A 1 468 ? 11.453 25.222 -21.713 1.00 84.25 468 VAL A O 1
ATOM 3706 N N . LYS A 1 469 ? 10.435 27.217 -21.495 1.00 84.94 469 LYS A N 1
ATOM 3707 C CA . LYS A 1 469 ? 10.030 27.319 -22.898 1.00 84.94 469 LYS A CA 1
ATOM 3708 C C . LYS A 1 469 ? 11.264 27.280 -23.810 1.00 84.94 469 LYS A C 1
ATOM 3710 O O . LYS A 1 469 ? 11.411 26.298 -24.527 1.00 84.94 469 LYS A O 1
ATOM 3715 N N . LEU A 1 470 ? 12.201 28.223 -23.661 1.00 84.00 470 LEU A N 1
ATOM 3716 C CA . LEU A 1 470 ? 13.428 28.304 -24.469 1.00 84.00 470 LEU A CA 1
ATOM 3717 C C . LEU A 1 470 ? 14.205 26.975 -24.512 1.00 84.00 470 LEU A C 1
ATOM 3719 O O . LEU A 1 470 ? 14.609 26.522 -25.580 1.00 84.00 470 LEU A O 1
ATOM 3723 N N . ALA A 1 471 ? 14.396 26.330 -23.358 1.00 82.38 471 ALA A N 1
ATOM 3724 C CA . ALA A 1 471 ? 15.146 25.077 -23.251 1.00 82.38 471 ALA A CA 1
ATOM 3725 C C . ALA A 1 471 ? 14.423 23.868 -23.875 1.00 82.38 471 ALA A C 1
ATOM 3727 O O . ALA A 1 471 ? 15.056 22.873 -24.221 1.00 82.38 471 ALA A O 1
ATOM 3728 N N . THR A 1 472 ? 13.095 23.924 -24.000 1.00 82.88 472 THR A N 1
ATOM 3729 C CA . THR A 1 472 ? 12.278 22.815 -24.521 1.00 82.88 472 THR A CA 1
ATOM 3730 C C . THR A 1 472 ? 11.708 23.081 -25.911 1.00 82.88 472 THR A C 1
ATOM 3732 O O . THR A 1 472 ? 11.076 22.188 -26.477 1.00 82.88 472 THR A O 1
ATOM 3735 N N . ASP A 1 473 ? 11.917 24.272 -26.471 1.00 82.50 473 ASP A N 1
ATOM 3736 C CA . ASP A 1 473 ? 11.469 24.641 -27.815 1.00 82.50 473 ASP A CA 1
ATOM 3737 C C . ASP A 1 473 ? 11.989 23.678 -28.891 1.00 82.50 473 ASP A C 1
ATOM 3739 O O . ASP A 1 473 ? 11.168 23.223 -29.688 1.00 82.50 473 ASP A O 1
ATOM 3743 N N . PRO A 1 474 ? 13.262 23.215 -28.872 1.00 86.38 474 PRO A N 1
ATOM 3744 C CA . PRO A 1 474 ? 13.731 22.247 -29.863 1.00 86.38 474 PRO A CA 1
ATOM 3745 C C . PRO A 1 474 ? 12.917 20.947 -29.925 1.00 86.38 474 PRO A C 1
ATOM 3747 O O . PRO A 1 474 ? 12.685 20.401 -31.002 1.00 86.38 474 PRO A O 1
ATOM 3750 N N . LEU A 1 475 ? 12.431 20.463 -28.779 1.00 83.50 475 LEU A N 1
ATOM 3751 C CA . LEU A 1 475 ? 11.623 19.242 -28.708 1.00 83.50 475 LEU A CA 1
ATOM 3752 C C . LEU A 1 475 ? 10.223 19.455 -29.292 1.00 83.50 475 LEU A C 1
ATOM 3754 O O . LEU A 1 475 ? 9.698 18.587 -29.990 1.00 83.50 475 LEU A O 1
ATOM 3758 N N . THR A 1 476 ? 9.612 20.605 -29.004 1.00 81.31 476 THR A N 1
ATOM 3759 C CA . THR A 1 476 ? 8.265 20.929 -29.485 1.00 81.31 476 THR A CA 1
ATOM 3760 C C . THR A 1 476 ? 8.248 21.338 -30.953 1.00 81.31 476 THR A C 1
ATOM 3762 O O . THR A 1 476 ? 7.323 20.952 -31.662 1.00 81.31 476 THR A O 1
ATOM 3765 N N . ASP A 1 477 ? 9.284 22.024 -31.434 1.00 82.56 477 ASP A N 1
ATOM 3766 C CA . ASP A 1 477 ? 9.432 22.434 -32.834 1.00 82.56 477 ASP A CA 1
ATOM 3767 C C . ASP A 1 477 ? 9.502 21.226 -33.772 1.00 82.56 477 ASP A C 1
ATOM 3769 O O . ASP A 1 477 ? 8.870 21.219 -34.825 1.00 82.56 477 ASP A O 1
ATOM 3773 N N . ILE A 1 478 ? 10.215 20.161 -33.388 1.00 83.00 478 ILE A N 1
ATOM 3774 C CA . ILE A 1 478 ? 10.260 18.933 -34.194 1.00 83.00 478 ILE A CA 1
ATOM 3775 C C . ILE A 1 478 ? 8.869 18.311 -34.315 1.00 83.00 478 ILE A C 1
ATOM 3777 O O . ILE A 1 478 ? 8.441 17.962 -35.414 1.00 83.00 478 ILE A O 1
ATOM 3781 N N . ALA A 1 479 ? 8.138 18.209 -33.204 1.00 80.56 479 ALA A N 1
ATOM 3782 C CA . ALA A 1 479 ? 6.786 17.662 -33.210 1.00 80.56 479 ALA A CA 1
ATOM 3783 C C . ALA A 1 479 ? 5.798 18.537 -34.002 1.00 80.56 479 ALA A C 1
ATOM 3785 O O . ALA A 1 479 ? 4.898 18.004 -34.650 1.00 80.56 479 ALA A O 1
ATOM 3786 N N . ALA A 1 480 ? 5.966 19.861 -33.977 1.00 79.12 480 ALA A N 1
ATOM 3787 C CA . ALA A 1 480 ? 5.107 20.800 -34.692 1.00 79.12 480 ALA A CA 1
ATOM 3788 C C . ALA A 1 480 ? 5.405 20.846 -36.201 1.00 79.12 480 ALA A C 1
ATOM 3790 O O . ALA A 1 480 ? 4.481 20.892 -37.015 1.00 79.12 480 ALA A O 1
ATOM 3791 N N . TYR A 1 481 ? 6.682 20.794 -36.590 1.00 83.88 481 TYR A N 1
ATOM 3792 C CA . TYR A 1 481 ? 7.125 21.123 -37.948 1.00 83.88 481 TYR A CA 1
ATOM 3793 C C . TYR A 1 481 ? 7.646 19.942 -38.764 1.00 83.88 481 TYR A C 1
ATOM 3795 O O . TYR A 1 481 ? 8.089 20.160 -39.891 1.00 83.88 481 TYR A O 1
ATOM 3803 N N . TYR A 1 482 ? 7.561 18.694 -38.287 1.00 84.62 482 TYR A N 1
ATOM 3804 C CA . TYR A 1 482 ? 8.043 17.525 -39.049 1.00 84.62 482 TYR A CA 1
ATOM 3805 C C . TYR A 1 482 ? 7.405 17.375 -40.445 1.00 84.62 482 TYR A C 1
ATOM 3807 O O . TYR A 1 482 ? 7.995 16.759 -41.329 1.00 84.62 482 TYR A O 1
ATOM 3815 N N . THR A 1 483 ? 6.214 17.947 -40.663 1.00 83.31 483 THR A N 1
ATOM 3816 C CA . THR A 1 483 ? 5.520 17.956 -41.968 1.00 83.31 483 THR A CA 1
ATOM 3817 C C . THR A 1 483 ? 5.887 19.143 -42.862 1.00 83.31 483 THR A C 1
ATOM 3819 O O . THR A 1 483 ? 5.464 19.192 -44.015 1.00 83.31 483 THR A O 1
ATOM 3822 N N . SER A 1 484 ? 6.677 20.105 -42.377 1.00 84.56 484 SER A N 1
ATOM 3823 C CA . SER A 1 484 ? 7.083 21.277 -43.165 1.00 84.56 484 SER A CA 1
ATOM 3824 C C . SER A 1 484 ? 7.825 20.928 -44.468 1.00 84.56 484 SER A C 1
ATOM 3826 O O . SER A 1 484 ? 7.509 21.564 -45.476 1.00 84.56 484 SER A O 1
ATOM 3828 N N . PRO A 1 485 ? 8.703 19.897 -44.551 1.00 84.81 485 PRO A N 1
ATOM 3829 C CA . PRO A 1 485 ? 9.389 19.578 -45.805 1.00 84.81 485 PRO A CA 1
ATOM 3830 C C . PRO A 1 485 ? 8.427 19.104 -46.900 1.00 84.81 485 PRO A C 1
ATOM 3832 O O . PRO A 1 485 ? 8.521 19.544 -48.044 1.00 84.81 485 PRO A O 1
ATOM 3835 N N . SER A 1 486 ? 7.464 18.240 -46.560 1.00 81.06 486 SER A N 1
ATOM 3836 C CA . SER A 1 486 ? 6.489 17.730 -47.531 1.00 81.06 486 SER A CA 1
ATOM 3837 C C . SER A 1 486 ? 5.523 18.822 -47.994 1.00 81.06 486 SER A C 1
ATOM 3839 O O . SER A 1 486 ? 5.229 18.911 -49.185 1.00 81.06 486 SER A O 1
ATOM 3841 N N . ARG A 1 487 ? 5.094 19.708 -47.086 1.00 83.56 487 ARG A N 1
ATOM 3842 C CA . ARG A 1 487 ? 4.266 20.879 -47.421 1.00 83.56 487 ARG A CA 1
ATOM 3843 C C . ARG A 1 487 ? 4.998 21.880 -48.314 1.00 83.56 487 ARG A C 1
ATOM 3845 O O . ARG A 1 487 ? 4.391 22.429 -49.228 1.00 83.56 487 ARG A O 1
ATOM 3852 N N . LEU A 1 488 ? 6.296 22.091 -48.091 1.00 84.69 488 LEU A N 1
ATOM 3853 C CA . LEU A 1 488 ? 7.112 22.972 -48.928 1.00 84.69 488 LEU A CA 1
ATOM 3854 C C . LEU A 1 488 ? 7.237 22.427 -50.359 1.00 84.69 488 LEU A C 1
ATOM 3856 O O . LEU A 1 488 ? 7.072 23.179 -51.317 1.00 84.69 488 LEU A O 1
ATOM 3860 N N . VAL A 1 489 ? 7.457 21.117 -50.513 1.00 82.62 489 VAL A N 1
ATOM 3861 C CA . VAL A 1 489 ? 7.493 20.454 -51.829 1.00 82.62 489 VAL A CA 1
ATOM 3862 C C . VAL A 1 489 ? 6.155 20.597 -52.558 1.00 82.62 489 VAL A C 1
ATOM 3864 O O . VAL A 1 489 ? 6.144 20.959 -53.733 1.00 82.62 489 VAL A O 1
ATOM 3867 N N . GLN A 1 490 ? 5.033 20.393 -51.863 1.00 83.06 490 GLN A N 1
ATOM 3868 C CA . GLN A 1 490 ? 3.694 20.570 -52.437 1.00 83.06 490 GLN A CA 1
ATOM 3869 C C . GLN A 1 490 ? 3.435 22.021 -52.873 1.00 83.06 490 GLN A C 1
ATOM 3871 O O . GLN A 1 490 ? 2.939 22.249 -53.974 1.00 83.06 490 GLN A O 1
ATOM 3876 N N . ALA A 1 491 ? 3.825 23.009 -52.063 1.00 80.62 491 ALA A N 1
ATOM 3877 C CA . ALA A 1 491 ? 3.677 24.425 -52.403 1.00 80.62 491 ALA A CA 1
ATOM 3878 C C . ALA A 1 491 ? 4.528 24.834 -53.623 1.00 80.62 491 ALA A C 1
ATOM 3880 O O . ALA A 1 491 ? 4.078 25.603 -54.474 1.00 80.62 491 ALA A O 1
ATOM 3881 N N . LEU A 1 492 ? 5.747 24.297 -53.741 1.00 79.38 492 LEU A N 1
ATOM 3882 C CA . LEU A 1 492 ? 6.623 24.524 -54.896 1.00 79.38 492 LEU A CA 1
ATOM 3883 C C . LEU A 1 492 ? 6.090 23.855 -56.173 1.00 79.38 492 LEU A C 1
ATOM 3885 O O . LEU A 1 492 ? 6.248 24.408 -57.261 1.00 79.38 492 LEU A O 1
ATOM 3889 N N . GLN A 1 493 ? 5.452 22.688 -56.051 1.00 78.75 493 GLN A N 1
ATOM 3890 C CA . GLN A 1 493 ? 4.789 22.004 -57.166 1.00 78.75 493 GLN A CA 1
ATOM 3891 C C . GLN A 1 493 ? 3.530 22.750 -57.627 1.00 78.75 493 GLN A C 1
ATOM 3893 O O . GLN A 1 493 ? 3.351 22.927 -58.829 1.00 78.75 493 GLN A O 1
ATOM 3898 N N . ALA A 1 494 ? 2.713 23.260 -56.699 1.00 74.25 494 ALA A N 1
ATOM 3899 C CA . ALA A 1 494 ? 1.528 24.060 -57.015 1.00 74.25 494 ALA A CA 1
ATOM 3900 C C . ALA A 1 494 ? 1.884 25.358 -57.766 1.00 74.25 494 ALA A C 1
ATOM 3902 O O . ALA A 1 494 ? 1.297 25.648 -58.803 1.00 74.25 494 ALA A O 1
ATOM 3903 N N . ARG A 1 495 ? 2.930 26.078 -57.331 1.00 69.25 495 ARG A N 1
ATOM 3904 C CA . ARG A 1 495 ? 3.424 27.282 -58.030 1.00 69.25 495 ARG A CA 1
ATOM 3905 C C . ARG A 1 495 ? 3.971 27.016 -59.434 1.00 69.25 495 ARG A C 1
ATOM 3907 O O . ARG A 1 495 ? 3.926 27.905 -60.275 1.00 69.25 495 ARG A O 1
ATOM 3914 N N . LYS A 1 496 ? 4.500 25.816 -59.700 1.00 61.59 496 LYS A N 1
ATOM 3915 C CA . LYS A 1 496 ? 4.916 25.413 -61.055 1.00 61.59 496 LYS A CA 1
ATOM 3916 C C . LYS A 1 496 ? 3.730 25.085 -61.966 1.00 61.59 496 LYS A C 1
ATOM 3918 O O . LYS A 1 496 ? 3.889 25.182 -63.174 1.00 61.59 496 LYS A O 1
ATOM 3923 N N . GLY A 1 497 ? 2.582 24.710 -61.402 1.00 55.94 497 GLY A N 1
ATOM 3924 C CA . GLY A 1 497 ? 1.348 24.449 -62.148 1.00 55.94 497 GLY A CA 1
ATOM 3925 C C . GLY A 1 497 ? 0.548 25.704 -62.512 1.00 55.94 497 GLY A C 1
ATOM 3926 O O . GLY A 1 497 ? -0.231 25.645 -63.447 1.00 55.94 497 GLY A O 1
ATOM 3927 N N . GLU A 1 498 ? 0.748 26.825 -61.811 1.00 53.72 498 GLU A N 1
ATOM 3928 C CA . GLU A 1 498 ? 0.122 28.127 -62.127 1.00 53.72 498 GLU A CA 1
ATOM 3929 C C . GLU A 1 498 ? 0.960 29.000 -63.085 1.00 53.72 498 GLU A C 1
ATOM 3931 O O . GLU A 1 498 ? 0.479 30.017 -63.577 1.00 53.72 498 GLU A O 1
ATOM 3936 N N . ALA A 1 499 ? 2.225 28.635 -63.325 1.00 50.88 499 ALA A N 1
ATOM 3937 C CA . ALA A 1 499 ? 3.149 29.343 -64.223 1.00 50.88 499 ALA A CA 1
ATOM 3938 C C . ALA A 1 499 ? 3.288 28.683 -65.615 1.00 50.88 499 ALA A C 1
ATOM 3940 O O . ALA A 1 499 ? 4.116 29.117 -66.419 1.00 50.88 499 ALA A O 1
ATOM 3941 N N . LEU A 1 500 ? 2.502 27.633 -65.866 1.00 42.69 500 LEU A N 1
ATOM 3942 C CA . LEU A 1 500 ? 2.259 26.961 -67.148 1.00 42.69 500 LEU A CA 1
ATOM 3943 C C . LEU A 1 500 ? 0.812 27.243 -67.553 1.00 42.69 500 LEU A C 1
ATOM 3945 O O . LEU A 1 500 ? 0.583 27.413 -68.770 1.00 42.69 500 LEU A O 1
#

Foldseek 3Di:
DVPDPDDPPLDDDDFQLDVVRLVVCLVCLVSAQAAEDELCCLQQGPDDFQALVNLQCLPRGPGDQDCVSNLVSLVSVLVSCVVSVHFYEYAQQPQACQLFLRGPCVNSVHDGQKYWYADQLQQRDGDIDIDGDPVVPDQADPVHRPRGNDDDDPCVPPPNSVVSNVVSNVLSPDPCNRVLQVVQQVLQVVLQVVLQVVCVVVVQQWHWHDRRQKIAIRGNARFSCSQCLQVLLVVLVHHDDNSRRRIDGDDSPCDNVNSVSSSVSSVRSRVVCVVVPRGPDCVNPPCVVVVSVVVVVVVVVVCVVVDDLPPDDPVVSVLVVLLVVVLVVCCVQQVPFLQLLVLLQVLLVQLVVLVVCCVPDLLVSLVSNVVSVVSNVCSRPPVTPAHDPVCCVQQVDHPVNSVVLNVVLVVLLVVQCVVVVHDDPVSSVVCSNVSSVVSVVSVCCVLVVSLVVCCVVPRNSSSVSNSVSVVCSSVVSNVVRVCSVVVVVVVVVVVVVVVD

Secondary structure (DSSP, 8-state):
--S------S-----TT-HHHHHHHHHTGGG-S-EEE-GGGGGSTTSPPP-TTGGG-GGG----S-SHHHHHHHHHHHHHHHHTT--EEEE-TTTTTTSSTTHHHHHHT---SEEEEEGGGGTTS--EEEEE-TTTS-SB-SS-TT-B-----TTTT-HHHHHHHHHHHHHHTSTTHHHHHHHHHHHHHHHHHHHHHHHHHTT-SEEEEEETTEEEEEESS--TTGGGHHHHHHHTT----TTGGGSEE--TT--HHHHHHHHHHHHHHHHHHHHTT-S--TTTSTTHHHHHHHHHHHHHHHHHHT--GGGS-HHHHHHHHHHHHHHHHHHHHH---HHHHHHHHHHHHHHHHHHHHTTT-HHHHHHHHHHHHHHHHHIIIIISPP--HHHHHHHS--HHHHHHHHHHHHHHHHHHHHHTT---HHHHHHHHHHHHHHHHHHHHHHHHHHHHHHHHHT-HHHHHHHHHHHHHHHHHHHHHHTTHHHHHHHHHHHHHHS--